Protein AF-A0A3A0BXJ8-F1 (afdb_monomer_lite)

Secondary structure (DSSP, 8-state):
--EEEEEEES-TTTHHHHHHHHHHHHHHHHGGGEEEEETT---TTS-HHHHHHHHHHT-SEEEEEE-HHHHT-HHHHHHHHHHHHHHH---TTPPTT-----EEEEEESS--GGGPPTTGGGS-EEETT-HHHHHHHHHHHHHHTT--HHHHHHTHHHHHHHHHHHHHHHHTSPPBPHHHHSTTHHHHH-SHHHHS-STT-TT--HHHHHHHHHHHHHHHHHHHHHHHHHB-HHHHHHHHHHHHHHHHHHHHHHHHT--SSPP-B-TTSSB---HHHHHHHHHHHHHHHHHHHHHHSTT-S-SSTHHHHHHH--SHHHIIIIIIHHHHHHHHTT-GGGG-HHHHHHGGG-S-HHHHHHHHHHHHTSSS--HHHHHHHHHHHHHHHHHHGGGS-SHHHHHHHHHHHHHTTTSPPPHHHHHHHHHHHHHHHHHHHHHT--TT-HHHHHHHHHHHHHHS-----

Radius of gyration: 27.61 Å; chains: 1; bounding box: 84×47×83 Å

Structure (mmCIF, N/CA/C/O backbone):
data_AF-A0A3A0BXJ8-F1
#
_entry.id   AF-A0A3A0BXJ8-F1
#
loop_
_atom_site.group_PDB
_atom_site.id
_atom_site.type_symbol
_atom_site.label_atom_id
_atom_site.label_alt_id
_atom_site.label_comp_id
_atom_site.label_asym_id
_atom_site.label_entity_id
_atom_site.label_seq_id
_atom_site.pdbx_PDB_ins_code
_atom_site.Cartn_x
_atom_site.Cartn_y
_atom_site.Cartn_z
_atom_site.occupancy
_atom_site.B_iso_or_equiv
_atom_site.auth_seq_id
_atom_site.auth_comp_id
_atom_site.auth_asym_id
_atom_site.auth_atom_id
_atom_site.pdbx_PDB_model_num
ATOM 1 N N . MET A 1 1 ? -30.100 4.351 36.371 1.00 55.75 1 MET A N 1
ATOM 2 C CA . MET A 1 1 ? -30.695 4.907 35.136 1.00 55.75 1 MET A CA 1
ATOM 3 C C . MET A 1 1 ? -29.938 4.288 33.981 1.00 55.75 1 MET A C 1
ATOM 5 O O . MET A 1 1 ? -28.719 4.260 34.073 1.00 55.75 1 MET A O 1
ATOM 9 N N . SER A 1 2 ? -30.619 3.755 32.968 1.00 67.00 2 SER A N 1
ATOM 10 C CA . SER A 1 2 ? -29.952 3.283 31.753 1.00 67.00 2 SER A CA 1
ATOM 11 C C . SER A 1 2 ? -29.611 4.476 30.857 1.00 67.00 2 SER A C 1
ATOM 13 O O . SER A 1 2 ? -30.382 5.437 30.769 1.00 67.00 2 SER A O 1
ATOM 15 N N . ILE A 1 3 ? -28.436 4.443 30.228 1.00 72.56 3 ILE A N 1
ATOM 16 C CA . ILE A 1 3 ? -28.082 5.392 29.170 1.00 72.56 3 ILE A CA 1
ATOM 17 C C . ILE A 1 3 ? -28.574 4.867 27.845 1.00 72.56 3 ILE A C 1
ATOM 19 O O . ILE A 1 3 ? -28.259 3.745 27.473 1.00 72.56 3 ILE A O 1
ATOM 23 N N . ARG A 1 4 ? -29.264 5.721 27.102 1.00 77.62 4 ARG A N 1
ATOM 24 C CA . ARG A 1 4 ? -29.601 5.485 25.716 1.00 77.62 4 ARG A CA 1
ATOM 25 C C . ARG A 1 4 ? -28.432 5.867 24.817 1.00 77.62 4 ARG A C 1
ATOM 27 O O . ARG A 1 4 ? -28.126 7.054 24.659 1.00 77.62 4 ARG A O 1
ATOM 34 N N . LEU A 1 5 ? -27.794 4.854 24.238 1.00 81.88 5 LEU A N 1
ATOM 35 C CA . LEU A 1 5 ? -26.739 4.995 23.240 1.00 81.88 5 LEU A CA 1
ATOM 36 C C . LEU A 1 5 ? -27.308 4.668 21.864 1.00 81.88 5 LEU A C 1
ATOM 38 O O . LEU A 1 5 ? -27.769 3.558 21.615 1.00 81.88 5 LEU A O 1
ATOM 42 N N . PHE A 1 6 ? -27.243 5.626 20.952 1.00 81.38 6 PHE A N 1
ATOM 43 C CA . PHE A 1 6 ? -27.607 5.397 19.565 1.00 81.38 6 PHE A CA 1
ATOM 44 C C . PHE A 1 6 ? -26.398 4.878 18.783 1.00 81.38 6 PHE A C 1
ATOM 46 O O . PHE A 1 6 ? -25.381 5.560 18.710 1.00 81.38 6 PHE A O 1
ATOM 53 N N . VAL A 1 7 ? -26.486 3.692 18.189 1.00 85.19 7 VAL A N 1
ATOM 54 C CA . VAL A 1 7 ? -25.425 3.132 17.341 1.00 85.19 7 VAL A CA 1
ATOM 55 C C . VAL A 1 7 ? -25.856 3.229 15.882 1.00 85.19 7 VAL A C 1
ATOM 57 O O . VAL A 1 7 ? -26.873 2.652 15.488 1.00 85.19 7 VAL A O 1
ATOM 60 N N . CYS A 1 8 ? -25.059 3.929 15.076 1.00 80.06 8 CYS A N 1
ATOM 61 C CA . CYS A 1 8 ? -25.276 4.064 13.639 1.00 80.06 8 CYS A CA 1
ATOM 62 C C . CYS A 1 8 ? -24.063 3.645 12.814 1.00 80.06 8 CYS A C 1
ATOM 64 O O . CYS A 1 8 ? -22.939 3.553 13.311 1.00 80.06 8 CYS A O 1
ATOM 66 N N . TRP A 1 9 ? -24.309 3.373 11.536 1.00 82.44 9 TRP A N 1
ATOM 67 C CA . TRP A 1 9 ? -23.302 2.943 10.577 1.00 82.44 9 TRP A CA 1
ATOM 68 C C . TRP A 1 9 ? -23.688 3.350 9.162 1.00 82.44 9 TRP A C 1
ATOM 70 O O . TRP A 1 9 ? -24.868 3.414 8.826 1.00 82.44 9 TRP A O 1
ATOM 80 N N . SER A 1 10 ? -22.674 3.508 8.316 1.00 70.75 10 SER A N 1
ATOM 81 C CA . SER A 1 10 ? -22.844 3.558 6.868 1.00 70.75 10 SER A CA 1
ATOM 82 C C . SER A 1 10 ? -22.275 2.299 6.243 1.00 70.75 10 SER A C 1
ATOM 84 O O . SER A 1 10 ? -21.205 1.839 6.652 1.00 70.75 10 SER A O 1
ATOM 86 N N . GLY A 1 11 ? -22.951 1.792 5.219 1.00 69.81 11 GLY A N 1
ATOM 87 C CA . GLY A 1 11 ? -22.482 0.638 4.474 1.00 69.81 11 GLY A CA 1
ATOM 88 C C . GLY A 1 11 ? -23.067 -0.672 4.970 1.00 69.81 11 GLY A C 1
ATOM 89 O O . GLY A 1 11 ? -22.937 -1.049 6.139 1.00 69.81 11 GLY A O 1
ATOM 90 N N . GLU A 1 12 ? -23.714 -1.380 4.055 1.00 72.06 12 GLU A N 1
ATOM 91 C CA . GLU A 1 12 ? -24.495 -2.570 4.377 1.00 72.06 12 GLU A CA 1
ATOM 92 C C . GLU A 1 12 ? -23.601 -3.788 4.609 1.00 72.06 12 GLU A C 1
ATOM 94 O O . GLU A 1 12 ? -23.970 -4.700 5.350 1.00 72.06 12 GLU A O 1
ATOM 99 N N . ARG A 1 13 ? -22.422 -3.803 3.975 1.00 71.75 13 ARG A N 1
ATOM 100 C CA . ARG A 1 13 ? -21.524 -4.959 3.973 1.00 71.75 13 ARG A CA 1
ATOM 101 C C . ARG A 1 13 ? -20.586 -4.957 5.168 1.00 71.75 13 ARG A C 1
ATOM 103 O O . ARG A 1 13 ? -20.388 -6.012 5.760 1.00 71.75 13 ARG A O 1
ATOM 110 N N . ARG A 1 14 ? -20.018 -3.799 5.533 1.00 77.50 14 ARG A N 1
ATOM 111 C CA . ARG A 1 14 ? -19.051 -3.707 6.648 1.00 77.50 14 ARG A CA 1
ATOM 112 C C . ARG A 1 14 ? -19.541 -2.863 7.817 1.00 77.50 14 ARG A C 1
ATOM 114 O O . ARG A 1 14 ? -19.331 -3.250 8.964 1.00 77.50 14 ARG A O 1
ATOM 121 N N . GLY A 1 15 ? -20.228 -1.753 7.549 1.00 81.44 15 GLY A N 1
ATOM 122 C CA . GLY A 1 15 ? -20.748 -0.876 8.600 1.00 81.44 15 GLY A CA 1
ATOM 123 C C . GLY A 1 15 ? -21.780 -1.566 9.488 1.00 81.44 15 GLY A C 1
ATOM 124 O O . GLY A 1 15 ? -21.670 -1.522 10.714 1.00 81.44 15 GLY A O 1
ATOM 125 N N . LYS A 1 16 ? -22.750 -2.258 8.879 1.00 82.94 16 LYS A N 1
ATOM 126 C CA . LYS A 1 16 ? -23.823 -2.940 9.615 1.00 82.94 16 LYS A CA 1
ATOM 127 C C . LYS A 1 16 ? -23.292 -4.034 10.554 1.00 82.94 16 LYS A C 1
ATOM 129 O O . LYS A 1 16 ? -23.622 -3.980 11.744 1.00 82.94 16 LYS A O 1
ATOM 134 N N . PRO A 1 17 ? -22.445 -4.983 10.098 1.00 87.25 17 PRO A N 1
ATOM 135 C CA . PRO A 1 17 ? -21.830 -5.960 10.995 1.00 87.25 17 PRO A CA 1
ATOM 136 C C . PRO A 1 17 ? -20.947 -5.335 12.082 1.00 87.25 17 PRO A C 1
ATOM 138 O O . PRO A 1 17 ? -21.014 -5.776 13.227 1.00 87.25 17 PRO A O 1
ATOM 141 N N . LEU A 1 18 ? -20.179 -4.282 11.770 1.00 89.88 18 LEU A N 1
ATOM 142 C CA . LEU A 1 18 ? -19.377 -3.556 12.762 1.00 89.88 18 LEU A CA 1
ATOM 143 C C . LEU A 1 18 ? -20.245 -2.988 13.887 1.00 89.88 18 LEU A C 1
ATOM 145 O O . LEU A 1 18 ? -19.974 -3.224 15.062 1.00 89.88 18 LEU A O 1
ATOM 149 N N . ALA A 1 19 ? -21.323 -2.291 13.533 1.00 89.19 19 ALA A N 1
ATOM 150 C CA . ALA A 1 19 ? -22.253 -1.750 14.512 1.00 89.19 19 ALA A CA 1
ATOM 151 C C . ALA A 1 19 ? -22.945 -2.847 15.335 1.00 89.19 19 ALA A C 1
ATOM 153 O O . ALA A 1 19 ? -23.168 -2.662 16.529 1.00 89.19 19 ALA A O 1
ATOM 154 N N . ALA A 1 20 ? -23.253 -4.000 14.730 1.00 89.94 20 ALA A N 1
ATOM 155 C CA . ALA A 1 20 ? -23.821 -5.143 15.445 1.00 89.94 20 ALA A CA 1
ATOM 156 C C . ALA A 1 20 ? -22.825 -5.757 16.447 1.00 89.94 20 ALA A C 1
ATOM 158 O O . ALA A 1 20 ? -23.208 -6.058 17.579 1.00 89.94 20 ALA A O 1
ATOM 159 N N . ILE A 1 21 ? -21.549 -5.893 16.065 1.00 93.19 21 ILE A N 1
ATOM 160 C CA . ILE A 1 21 ? -20.472 -6.346 16.959 1.00 93.19 21 ILE A CA 1
ATOM 161 C C . ILE A 1 21 ? -20.318 -5.378 18.128 1.00 93.19 21 ILE A C 1
ATOM 163 O O . ILE A 1 21 ? -20.331 -5.818 19.275 1.00 93.19 21 ILE A O 1
ATOM 167 N N . MET A 1 22 ? -20.234 -4.074 17.849 1.00 92.50 22 MET A N 1
ATOM 168 C CA . MET A 1 22 ? -20.103 -3.055 18.891 1.00 92.50 22 MET A CA 1
ATOM 169 C C . MET A 1 22 ? -21.305 -3.043 19.828 1.00 92.50 22 MET A C 1
ATOM 171 O O . MET A 1 22 ? -21.115 -2.980 21.037 1.00 92.50 22 MET A O 1
ATOM 175 N N . LYS A 1 23 ? -22.530 -3.163 19.303 1.00 90.56 23 LYS A N 1
ATOM 176 C CA . LYS A 1 23 ? -23.744 -3.289 20.120 1.00 90.56 23 LYS A CA 1
ATOM 177 C C . LYS A 1 23 ? -23.639 -4.473 21.080 1.00 90.56 23 LYS A C 1
ATOM 179 O O . LYS A 1 23 ? -23.718 -4.278 22.287 1.00 90.56 23 LYS A O 1
ATOM 184 N N . ALA A 1 24 ? -23.412 -5.676 20.551 1.00 90.44 24 ALA A N 1
ATOM 185 C CA . ALA A 1 24 ? -23.356 -6.892 21.358 1.00 90.44 24 ALA A CA 1
ATOM 186 C C . ALA A 1 24 ? -22.216 -6.856 22.389 1.00 90.44 24 ALA A C 1
ATOM 188 O O . ALA A 1 24 ? -22.367 -7.338 23.509 1.00 90.44 24 ALA A O 1
ATOM 189 N N . TRP A 1 25 ? -21.071 -6.283 22.016 1.00 91.62 25 TRP A N 1
ATOM 190 C CA . TRP A 1 25 ? -19.917 -6.155 22.900 1.00 91.62 25 TRP A CA 1
ATOM 191 C C . TRP A 1 25 ? -20.144 -5.127 24.017 1.00 91.62 25 TRP A C 1
ATOM 193 O O . TRP A 1 25 ? -19.852 -5.401 25.178 1.00 91.62 25 TRP A O 1
ATOM 203 N N . LEU A 1 26 ? -20.734 -3.971 23.704 1.00 88.19 26 LEU A N 1
ATOM 204 C CA . LEU A 1 26 ? -21.096 -2.971 24.710 1.00 88.19 26 LEU A CA 1
ATOM 205 C C . LEU A 1 26 ? -22.196 -3.494 25.648 1.00 88.19 26 LEU A C 1
ATOM 207 O O . LEU A 1 26 ? -22.111 -3.283 26.853 1.00 88.19 26 LEU A O 1
ATOM 211 N N . GLU A 1 27 ? -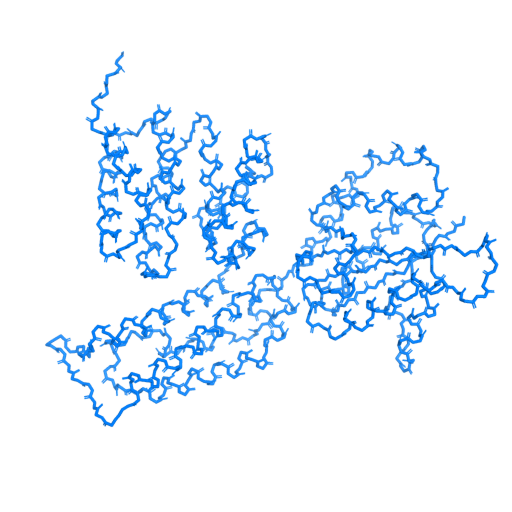23.186 -4.234 25.146 1.00 87.31 27 GLU A N 1
ATOM 212 C CA . GLU A 1 27 ? -24.195 -4.900 25.988 1.00 87.31 27 GLU A CA 1
ATOM 213 C C . GLU A 1 27 ? -23.557 -5.890 26.969 1.00 87.31 27 GLU A C 1
ATOM 215 O O . GLU A 1 27 ? -23.947 -5.942 28.133 1.00 87.31 27 GLU A O 1
ATOM 220 N N . GLN A 1 28 ? -22.527 -6.624 26.539 1.00 86.25 28 GLN A N 1
ATOM 221 C CA . GLN A 1 28 ? -21.782 -7.535 27.408 1.00 86.25 28 GLN A CA 1
ATOM 222 C C . GLN A 1 28 ? -21.017 -6.799 28.523 1.00 86.25 28 GLN A C 1
ATOM 224 O O . GLN A 1 28 ? -20.893 -7.324 29.627 1.00 86.25 28 GLN A O 1
ATOM 229 N N . ILE A 1 29 ? -20.526 -5.587 28.250 1.00 83.56 29 ILE A N 1
ATOM 230 C CA . ILE A 1 29 ? -19.797 -4.750 29.215 1.00 83.56 29 ILE A CA 1
ATOM 231 C C . ILE A 1 29 ? -20.745 -4.065 30.207 1.00 83.56 29 ILE A C 1
ATOM 233 O O . ILE A 1 29 ? -20.491 -4.034 31.413 1.00 83.56 29 ILE A O 1
ATOM 237 N N . PHE A 1 30 ? -21.818 -3.461 29.698 1.00 80.25 30 PHE A N 1
ATOM 238 C CA . PHE A 1 30 ? -22.658 -2.545 30.467 1.00 80.25 30 PHE A CA 1
ATOM 239 C C . PHE A 1 30 ? -23.941 -3.191 31.008 1.00 80.25 30 PHE A C 1
ATOM 241 O O . PHE A 1 30 ? -24.501 -2.677 31.982 1.00 80.25 30 PHE A O 1
ATOM 248 N N . GLY A 1 31 ? -24.397 -4.304 30.424 1.00 82.06 31 GLY A N 1
ATOM 249 C CA . GLY A 1 31 ? -25.663 -4.951 30.770 1.00 82.06 31 GLY A CA 1
ATOM 250 C C . GLY A 1 31 ? -26.831 -3.960 30.762 1.00 82.06 31 GLY A C 1
ATOM 251 O O . GLY A 1 31 ? -26.919 -3.089 29.899 1.00 82.06 31 GLY A O 1
ATOM 252 N N . ASP A 1 32 ? -27.676 -4.023 31.794 1.00 78.81 32 ASP A N 1
ATOM 253 C CA . ASP A 1 32 ? -28.868 -3.171 31.949 1.00 78.81 32 ASP A CA 1
ATOM 254 C C . ASP A 1 32 ? -28.563 -1.669 32.133 1.00 78.81 32 ASP A C 1
ATOM 256 O O . ASP A 1 32 ? -29.473 -0.835 32.153 1.00 78.81 32 ASP A O 1
ATOM 260 N N . ALA A 1 33 ? -27.289 -1.286 32.290 1.00 74.44 33 ALA A N 1
ATOM 261 C CA . ALA A 1 33 ? -26.896 0.118 32.387 1.00 74.44 33 ALA A CA 1
ATOM 262 C C . ALA A 1 33 ? -26.928 0.846 31.028 1.00 74.44 33 ALA A C 1
ATOM 264 O O . ALA A 1 33 ? -26.859 2.079 31.007 1.00 74.44 33 ALA A O 1
ATOM 265 N N . LEU A 1 34 ? -27.056 0.118 29.911 1.00 78.81 34 LEU A N 1
ATOM 266 C CA . LEU A 1 34 ? -27.017 0.661 28.553 1.00 78.81 34 LEU A CA 1
ATOM 267 C C . LEU A 1 34 ? -28.215 0.175 27.715 1.00 78.81 34 LEU A C 1
ATOM 269 O O . LEU A 1 34 ? -28.372 -1.011 27.460 1.00 78.81 34 LEU A O 1
ATOM 273 N N . ASP A 1 35 ? -29.045 1.116 27.268 1.00 83.31 35 ASP A N 1
ATOM 274 C CA . ASP A 1 35 ? -30.134 0.938 26.299 1.00 83.31 35 ASP A CA 1
ATOM 275 C C . ASP A 1 35 ? -29.603 1.296 24.900 1.00 83.31 35 ASP A C 1
ATOM 277 O O . ASP A 1 35 ? -29.397 2.472 24.591 1.00 83.31 35 ASP A O 1
ATOM 281 N N . ILE A 1 36 ? -29.306 0.302 24.057 1.00 82.44 36 ILE A N 1
ATOM 282 C CA . ILE A 1 36 ? -28.763 0.560 22.717 1.00 82.44 36 ILE A CA 1
ATOM 283 C C . ILE A 1 36 ? -29.886 0.650 21.684 1.00 82.44 36 ILE A C 1
ATOM 285 O O . ILE A 1 36 ? -30.562 -0.336 21.395 1.00 82.44 36 ILE A O 1
ATOM 289 N N . VAL A 1 37 ? -30.005 1.813 21.044 1.00 76.00 37 VAL A N 1
ATOM 290 C CA . VAL A 1 37 ? -30.880 2.026 19.885 1.00 76.00 37 VAL A CA 1
ATOM 291 C C . VAL A 1 37 ? -30.060 1.868 18.608 1.00 76.00 37 VAL A C 1
ATOM 293 O O . VAL A 1 37 ? -29.055 2.549 18.422 1.00 76.00 37 VAL A O 1
ATOM 296 N N . TYR A 1 38 ? -30.485 0.973 17.719 1.00 75.81 38 TYR A N 1
ATOM 297 C CA . TYR A 1 38 ? -29.758 0.593 16.508 1.00 75.81 38 TYR A CA 1
ATOM 298 C C . TYR A 1 38 ? -30.410 1.236 15.269 1.00 75.81 38 TYR A C 1
ATOM 300 O O . TYR A 1 38 ? -31.620 1.131 15.073 1.00 75.81 38 TYR A O 1
ATOM 308 N N . SER A 1 39 ? -29.641 1.908 14.398 1.00 66.62 39 SER A N 1
ATOM 309 C CA . SER A 1 39 ? -30.201 2.660 13.249 1.00 66.62 39 SER A CA 1
ATOM 310 C C . SER A 1 39 ? -30.899 1.812 12.169 1.00 66.62 39 SER A C 1
ATOM 312 O O . SER A 1 39 ? -31.466 2.351 11.225 1.00 66.62 39 SER A O 1
ATOM 314 N N . GLY A 1 40 ? -30.865 0.487 12.287 1.00 58.41 40 GLY A N 1
ATOM 315 C CA . GLY A 1 40 ? -31.467 -0.481 11.362 1.00 58.41 40 GLY A CA 1
ATOM 316 C C . GLY A 1 40 ? -32.932 -0.764 11.674 1.00 58.41 40 GLY A C 1
ATOM 317 O O . GLY A 1 40 ? -33.613 -1.380 10.861 1.00 58.41 40 GLY A O 1
ATOM 318 N N . ASP A 1 41 ? -33.409 -0.260 12.813 1.00 51.66 41 ASP A N 1
ATOM 319 C CA . ASP A 1 41 ? -34.793 -0.345 13.276 1.00 51.66 41 ASP A CA 1
ATOM 320 C C . ASP A 1 41 ? -35.629 0.866 12.806 1.00 51.66 41 ASP A C 1
ATOM 322 O O . ASP A 1 41 ? -36.562 1.304 13.482 1.00 51.66 41 ASP A O 1
ATOM 326 N N . ILE A 1 42 ? -35.267 1.480 11.672 1.00 52.00 42 ILE A N 1
ATOM 327 C CA . ILE A 1 42 ? -36.051 2.555 11.046 1.00 52.00 42 ILE A CA 1
ATOM 328 C C . ILE A 1 42 ? -37.014 1.919 10.037 1.00 52.00 42 ILE A C 1
ATOM 330 O O . ILE A 1 42 ? -36.591 1.233 9.103 1.00 52.00 42 ILE A O 1
ATOM 334 N N . GLU A 1 43 ? -38.319 2.114 10.246 1.00 39.25 43 GLU A N 1
ATOM 335 C CA . GLU A 1 43 ? -39.366 1.531 9.404 1.00 39.25 43 GLU A CA 1
ATOM 336 C C . GLU A 1 43 ? -39.233 1.975 7.939 1.00 39.25 43 GLU A C 1
ATOM 338 O O . GLU A 1 43 ? -39.019 3.150 7.622 1.00 39.25 43 GLU A O 1
ATOM 343 N N . LYS A 1 44 ? -39.413 1.024 7.012 1.00 37.19 44 LYS A N 1
ATOM 344 C CA . LYS A 1 44 ? -39.457 1.314 5.573 1.00 37.19 44 LYS A CA 1
ATOM 345 C C . LYS A 1 44 ? -40.625 2.263 5.284 1.00 37.19 44 LYS A C 1
ATOM 347 O O . LYS A 1 44 ? -41.777 1.863 5.401 1.00 37.19 44 LYS A O 1
ATOM 352 N N . GLY A 1 45 ? -40.319 3.487 4.853 1.00 36.22 45 GLY A N 1
ATOM 353 C CA . GLY A 1 45 ? -41.314 4.502 4.485 1.00 36.22 45 GLY A CA 1
ATOM 354 C C . GLY A 1 45 ? -41.367 5.723 5.407 1.00 36.22 45 GLY A C 1
ATOM 355 O O . GLY A 1 45 ? -42.023 6.698 5.050 1.00 36.22 45 GLY A O 1
ATOM 356 N N . ALA A 1 46 ? -40.652 5.720 6.537 1.00 44.34 46 ALA A N 1
ATOM 357 C CA . ALA A 1 46 ? -40.443 6.928 7.332 1.00 44.34 46 ALA A CA 1
ATOM 358 C C . ALA A 1 46 ? -39.459 7.881 6.627 1.00 44.34 46 ALA A C 1
ATOM 360 O O . ALA A 1 46 ? -38.516 7.438 5.963 1.00 44.34 46 ALA A O 1
ATOM 361 N N . LEU A 1 47 ? -39.654 9.197 6.788 1.00 45.38 47 LEU A N 1
ATOM 362 C CA . LEU A 1 47 ? -38.624 10.191 6.474 1.00 45.38 47 LEU A CA 1
ATOM 363 C C . LEU A 1 47 ? -37.444 9.942 7.414 1.00 45.38 47 LEU A C 1
ATOM 365 O O . LEU A 1 47 ? -37.403 10.415 8.546 1.00 45.38 47 LEU A O 1
ATOM 369 N N . TRP A 1 48 ? -36.502 9.145 6.923 1.00 48.53 48 TRP A N 1
ATOM 370 C CA . TRP A 1 48 ? -35.369 8.596 7.661 1.00 48.53 48 TRP A CA 1
ATOM 371 C C . TRP A 1 48 ? -34.568 9.662 8.433 1.00 48.53 48 TRP A C 1
ATOM 373 O O . TRP A 1 48 ? -34.079 9.410 9.529 1.00 48.53 48 TRP A O 1
ATOM 383 N N . PHE A 1 49 ? -34.518 10.884 7.896 1.00 52.56 49 PHE A N 1
ATOM 384 C CA . PHE A 1 49 ? -33.856 12.052 8.479 1.00 52.56 49 PHE A CA 1
ATOM 385 C C . PHE A 1 49 ? -34.521 12.579 9.765 1.00 52.56 49 PHE A C 1
ATOM 387 O O . PHE A 1 49 ? -33.827 12.928 10.726 1.00 52.56 49 PHE A O 1
ATOM 394 N N . ASP A 1 50 ? -35.854 12.625 9.792 1.00 55.62 50 ASP A N 1
ATOM 395 C CA . ASP A 1 50 ? -36.610 13.140 10.935 1.00 55.62 50 ASP A CA 1
ATOM 396 C C . ASP A 1 50 ? -36.611 12.113 12.074 1.00 55.62 50 ASP A C 1
ATOM 398 O O . ASP A 1 50 ? -36.392 12.477 13.227 1.00 55.62 50 ASP A O 1
ATOM 402 N N . ASP A 1 51 ? -36.730 10.822 11.744 1.00 58.16 51 ASP A N 1
ATOM 403 C CA . ASP A 1 51 ? -36.669 9.727 12.721 1.00 58.16 51 ASP A CA 1
ATOM 404 C C . ASP A 1 51 ? -35.257 9.570 13.324 1.00 58.16 51 ASP A C 1
ATOM 406 O O . ASP A 1 51 ? -35.110 9.381 14.531 1.00 58.16 51 ASP A O 1
ATOM 410 N N . LEU A 1 52 ? -34.194 9.736 12.521 1.00 58.53 52 LEU A N 1
ATOM 411 C CA . LEU A 1 52 ? -32.805 9.755 13.001 1.00 58.53 52 LEU A CA 1
ATOM 412 C C . LEU A 1 52 ? -32.557 10.911 13.980 1.00 58.53 52 LEU A C 1
ATOM 414 O O . LEU A 1 52 ? -32.018 10.701 15.067 1.00 58.53 52 LEU A O 1
ATOM 418 N N . THR A 1 53 ? -32.958 12.130 13.604 1.00 58.62 53 THR A N 1
ATOM 419 C CA . THR A 1 53 ? -32.789 13.319 14.452 1.00 58.62 53 THR A CA 1
ATOM 420 C C . THR A 1 53 ? -33.590 13.177 15.746 1.00 58.62 53 THR A C 1
ATOM 422 O O . THR A 1 53 ? -33.060 13.446 16.819 1.00 58.62 53 THR A O 1
ATOM 425 N N . GLN A 1 54 ? -34.822 12.668 15.674 1.00 62.38 54 GLN A N 1
ATOM 426 C CA . GLN A 1 54 ? -35.685 12.450 16.835 1.00 62.38 54 GLN A CA 1
ATOM 427 C C . GLN A 1 54 ? -35.143 11.362 17.780 1.00 62.38 54 GLN A C 1
ATOM 429 O O . GLN A 1 54 ? -35.159 11.533 19.002 1.00 62.38 54 GLN A O 1
ATOM 434 N N . LYS A 1 55 ? -34.606 10.261 17.238 1.00 63.22 55 LYS A N 1
ATOM 435 C CA . LYS A 1 55 ? -33.946 9.203 18.026 1.00 63.22 55 LYS A CA 1
ATOM 436 C C . LYS A 1 55 ? -32.658 9.699 18.689 1.00 63.22 55 LYS A C 1
ATOM 438 O O . LYS A 1 55 ? -32.400 9.333 19.835 1.00 63.22 55 LYS A O 1
ATOM 443 N N . LEU A 1 56 ? -31.893 10.562 18.016 1.00 61.44 56 LEU A N 1
ATOM 444 C CA . LEU A 1 56 ? -30.694 11.205 18.565 1.00 61.44 56 LEU A CA 1
ATOM 445 C C . LEU A 1 56 ? -31.014 12.260 19.631 1.00 61.44 56 LEU A C 1
ATOM 447 O O . LEU A 1 56 ? -30.332 12.303 20.650 1.00 61.44 56 LEU A O 1
ATOM 451 N N . GLU A 1 57 ? -32.058 13.072 19.445 1.00 62.50 57 GLU A N 1
ATOM 452 C CA . GLU A 1 57 ? -32.540 14.022 20.461 1.00 62.50 57 GLU A CA 1
ATOM 453 C C . GLU A 1 57 ? -33.015 13.308 21.736 1.00 62.50 57 GLU A C 1
ATOM 455 O O . GLU A 1 57 ? -32.908 13.854 22.836 1.00 62.50 57 GLU A O 1
ATOM 460 N N . GLY A 1 58 ? -33.513 12.076 21.598 1.00 62.03 58 GLY A N 1
ATOM 461 C CA . GLY A 1 58 ? -33.887 11.204 22.709 1.00 62.03 58 GLY A CA 1
ATOM 462 C C . GLY A 1 58 ? -32.740 10.382 23.310 1.00 62.03 58 GLY A C 1
ATOM 463 O O . GLY A 1 58 ? -32.986 9.676 24.292 1.00 62.03 58 GLY A O 1
ATOM 464 N N . ALA A 1 59 ? -31.529 10.432 22.741 1.00 66.38 59 ALA A N 1
ATOM 465 C CA . ALA A 1 59 ? -30.355 9.684 23.190 1.00 66.38 59 ALA A CA 1
ATOM 466 C C . ALA A 1 59 ? -29.348 10.588 23.924 1.00 66.38 59 ALA A C 1
ATOM 468 O O . ALA A 1 59 ? -29.141 11.752 23.573 1.00 66.38 59 ALA A O 1
ATOM 469 N N . GLN A 1 60 ? -28.680 10.045 24.947 1.00 73.69 60 GLN A N 1
ATOM 470 C CA . GLN A 1 60 ? -27.632 10.778 25.674 1.00 73.69 60 GLN A CA 1
ATOM 471 C C . GLN A 1 60 ? -26.276 10.712 24.962 1.00 73.69 60 GLN A C 1
ATOM 473 O O . GLN A 1 60 ? -25.429 11.587 25.156 1.00 73.69 60 GLN A O 1
ATOM 478 N N . ALA A 1 61 ? -26.064 9.690 24.133 1.00 77.94 61 ALA A N 1
ATOM 479 C CA . ALA A 1 61 ? -24.865 9.552 23.322 1.00 77.94 61 ALA A CA 1
ATOM 480 C C . ALA A 1 61 ? -25.149 8.864 21.980 1.00 77.94 61 ALA A C 1
ATOM 482 O O . ALA A 1 61 ? -26.112 8.109 21.849 1.00 77.94 61 ALA A O 1
ATOM 483 N N . GLY A 1 62 ? -24.272 9.089 21.004 1.00 80.31 62 GLY A N 1
ATOM 484 C CA . GLY A 1 62 ? -24.235 8.396 19.721 1.00 80.31 62 GLY A CA 1
ATOM 485 C C . GLY A 1 62 ? -22.860 7.783 19.455 1.00 80.31 62 GLY A C 1
ATOM 486 O O . GLY A 1 62 ? -21.844 8.419 19.720 1.00 80.31 62 GLY A O 1
ATOM 487 N N . LEU A 1 63 ? -22.818 6.566 18.918 1.00 85.88 63 LEU A N 1
ATOM 488 C CA . LEU A 1 63 ? -21.622 5.901 18.409 1.00 85.88 63 LEU A CA 1
ATOM 489 C C . LEU A 1 63 ? -21.771 5.690 16.900 1.00 85.88 63 LEU A C 1
ATOM 491 O O . LEU A 1 63 ? -22.617 4.916 16.454 1.00 85.88 63 LEU A O 1
ATOM 495 N N . ILE A 1 64 ? -20.921 6.360 16.126 1.00 85.38 64 ILE A N 1
ATOM 496 C CA . ILE A 1 64 ? -20.893 6.269 14.667 1.00 85.38 64 ILE A CA 1
ATOM 497 C C . ILE A 1 64 ? -19.805 5.279 14.259 1.00 85.38 64 ILE A C 1
ATOM 499 O O . ILE A 1 64 ? -18.618 5.545 14.444 1.00 85.38 64 ILE A O 1
ATOM 503 N N . CYS A 1 65 ? -20.206 4.149 13.687 1.00 87.44 65 CYS A N 1
ATOM 504 C CA . CYS A 1 65 ? -19.302 3.153 13.126 1.00 87.44 65 CYS A CA 1
ATOM 505 C C . CYS A 1 65 ? -18.963 3.517 11.674 1.00 87.44 65 CYS A C 1
ATOM 507 O O . CYS A 1 65 ? -19.838 3.533 10.805 1.00 87.44 65 CYS A O 1
ATOM 509 N N . ILE A 1 66 ? -17.689 3.802 11.410 1.00 84.69 66 ILE A N 1
ATOM 510 C CA . ILE A 1 66 ? -17.187 4.282 10.122 1.00 84.69 66 ILE A CA 1
ATOM 511 C C . ILE A 1 66 ? -16.238 3.238 9.534 1.00 84.69 66 ILE A C 1
ATOM 513 O O . ILE A 1 66 ? -15.264 2.820 10.160 1.00 84.69 66 ILE A O 1
ATOM 517 N N . THR A 1 67 ? -16.523 2.841 8.298 1.00 83.06 67 THR A N 1
ATOM 518 C CA . THR A 1 67 ? -15.718 1.910 7.495 1.00 83.06 67 THR A CA 1
ATOM 519 C C . THR A 1 67 ? -15.350 2.577 6.162 1.00 83.06 67 THR A C 1
ATOM 521 O O . THR A 1 67 ? -15.923 3.623 5.850 1.00 83.06 67 THR A O 1
ATOM 524 N N . PRO A 1 68 ? -14.438 2.018 5.344 1.00 77.56 68 PRO A N 1
ATOM 525 C CA . PRO A 1 68 ? -14.099 2.601 4.041 1.00 77.56 68 PRO A CA 1
ATOM 526 C C . PRO A 1 68 ? -15.317 2.820 3.132 1.00 77.56 68 PRO A C 1
ATOM 528 O O . PRO A 1 68 ? -15.393 3.840 2.453 1.00 77.56 68 PRO A O 1
ATOM 531 N N . GLU A 1 69 ? -16.314 1.926 3.203 1.00 74.06 69 GLU A N 1
ATOM 532 C CA . GLU A 1 69 ? -17.617 2.044 2.525 1.00 74.06 69 GLU A CA 1
ATOM 533 C C . GLU A 1 69 ? -18.324 3.372 2.808 1.00 74.06 69 GLU A C 1
ATOM 535 O O . GLU A 1 69 ? -19.004 3.933 1.949 1.00 74.06 69 GLU A O 1
ATOM 540 N N . ALA A 1 70 ? -18.139 3.896 4.016 1.00 73.69 70 ALA A N 1
ATOM 541 C CA . ALA A 1 70 ? -18.787 5.105 4.477 1.00 73.69 70 ALA A CA 1
ATOM 542 C C . ALA A 1 70 ? -18.193 6.371 3.833 1.00 73.69 70 ALA A C 1
ATOM 544 O O . ALA A 1 70 ? -18.923 7.331 3.600 1.00 73.69 70 ALA A O 1
ATOM 545 N N . LEU A 1 71 ? -16.893 6.376 3.506 1.00 72.31 71 LEU A N 1
ATOM 546 C CA . LEU A 1 71 ? -16.171 7.566 3.025 1.00 72.31 71 LEU A CA 1
ATOM 547 C C . LEU A 1 71 ? -16.678 8.089 1.678 1.00 72.31 71 LEU A C 1
ATOM 549 O O . LEU A 1 71 ? -16.542 9.273 1.385 1.00 72.31 71 LEU A O 1
ATOM 553 N N . ARG A 1 72 ? -17.235 7.204 0.846 1.00 64.06 72 ARG A N 1
ATOM 554 C CA . ARG A 1 72 ? -17.746 7.533 -0.494 1.00 64.06 72 ARG A CA 1
ATOM 555 C C . ARG A 1 72 ? -19.278 7.545 -0.551 1.00 64.06 72 ARG A C 1
ATOM 557 O O . ARG A 1 72 ? -19.849 7.753 -1.620 1.00 64.06 72 ARG A O 1
ATOM 564 N N . SER A 1 73 ? -19.952 7.318 0.579 1.00 62.97 73 SER A N 1
ATOM 565 C CA . SER A 1 73 ? -21.411 7.302 0.658 1.00 62.97 73 SER A CA 1
ATOM 566 C C . SER A 1 73 ? -21.964 8.715 0.893 1.00 62.97 73 SER A C 1
ATOM 568 O O . SER A 1 73 ? -21.525 9.387 1.831 1.00 62.97 73 SER A O 1
ATOM 570 N N . PRO A 1 74 ? -22.973 9.171 0.119 1.00 54.97 74 PRO A N 1
ATOM 571 C CA . PRO A 1 74 ? -23.668 10.437 0.382 1.00 54.97 74 PRO A CA 1
ATOM 572 C C . PRO A 1 74 ? -24.200 10.546 1.822 1.00 54.97 74 PRO A C 1
ATOM 574 O O . PRO A 1 74 ? -24.240 11.638 2.384 1.00 54.97 74 PRO A O 1
ATOM 577 N N . TRP A 1 75 ? -24.539 9.403 2.425 1.00 60.38 75 TRP A N 1
ATOM 578 C CA . TRP A 1 75 ? -24.971 9.216 3.816 1.00 60.38 75 TRP A CA 1
ATOM 579 C C . TRP A 1 75 ? -24.082 9.982 4.818 1.00 60.38 75 TRP A C 1
ATOM 581 O O . TRP A 1 75 ? -24.559 10.837 5.566 1.00 60.38 75 TRP A O 1
ATOM 591 N N . ILE A 1 76 ? -22.754 9.792 4.759 1.00 58.41 76 ILE A N 1
ATOM 592 C CA . ILE A 1 76 ? -21.828 10.329 5.773 1.00 58.41 76 ILE A CA 1
ATOM 593 C C . ILE A 1 76 ? -21.737 11.859 5.737 1.00 58.41 76 ILE A C 1
ATOM 595 O O . ILE A 1 76 ? -21.601 12.500 6.778 1.00 58.41 76 ILE A O 1
ATOM 599 N N . HIS A 1 77 ? -21.832 12.458 4.548 1.00 53.56 77 HIS A N 1
ATOM 600 C CA . HIS A 1 77 ? -21.691 13.903 4.377 1.00 53.56 77 HIS A CA 1
ATOM 601 C C . HIS A 1 77 ? -22.954 14.668 4.787 1.00 53.56 77 HIS A C 1
ATOM 603 O O . HIS A 1 77 ? -22.849 15.788 5.289 1.00 53.56 77 HIS A O 1
ATOM 609 N N . PHE A 1 78 ? -24.137 14.069 4.623 1.00 56.66 78 PHE A N 1
ATOM 610 C CA . PHE A 1 78 ? -25.406 14.700 4.992 1.00 56.66 78 PHE A CA 1
ATOM 611 C C . PHE A 1 78 ? -25.764 14.498 6.470 1.00 56.66 78 PHE A C 1
ATOM 613 O O . PHE A 1 78 ? -26.230 15.429 7.131 1.00 56.66 78 PHE A O 1
ATOM 620 N N . GLU A 1 79 ? -25.497 13.325 7.034 1.00 58.06 79 GLU A N 1
ATOM 621 C CA . GLU A 1 79 ? -25.907 13.011 8.405 1.00 58.06 79 GLU A CA 1
ATOM 622 C C . GLU A 1 79 ? -24.955 13.492 9.463 1.00 58.06 79 GLU A C 1
ATOM 624 O O . GLU A 1 79 ? -25.407 13.905 10.525 1.00 58.06 79 GLU A O 1
ATOM 629 N N . ALA A 1 80 ? -23.653 13.497 9.182 1.00 56.12 80 ALA A N 1
ATOM 630 C CA . ALA A 1 80 ? -22.694 14.079 10.100 1.00 56.12 80 ALA A CA 1
ATOM 631 C C . ALA A 1 80 ? -23.028 15.551 10.373 1.00 56.12 80 ALA A C 1
ATOM 633 O O . ALA A 1 80 ? -22.828 16.023 11.486 1.00 56.12 80 ALA A O 1
ATOM 634 N N . GLY A 1 81 ? -23.607 16.259 9.394 1.00 58.62 81 GLY A N 1
ATOM 635 C CA . GLY A 1 81 ? -24.146 17.607 9.572 1.00 58.62 81 GLY A CA 1
ATOM 636 C C . GLY A 1 81 ? -25.365 17.660 10.498 1.00 58.62 81 GLY A C 1
ATOM 637 O O . GLY A 1 81 ? -25.443 18.543 11.350 1.00 58.62 81 GLY A O 1
ATOM 638 N N . ALA A 1 82 ? -26.301 16.716 10.380 1.00 59.22 82 ALA A N 1
ATOM 639 C CA . ALA A 1 82 ? -27.476 16.629 11.251 1.00 59.22 82 ALA A CA 1
ATOM 640 C C . ALA A 1 82 ? -27.113 16.202 12.683 1.00 59.22 82 ALA A C 1
ATOM 642 O O . ALA A 1 82 ? -27.566 16.826 13.636 1.00 59.22 82 ALA A O 1
ATOM 643 N N . LEU A 1 83 ? -26.225 15.218 12.829 1.00 60.06 83 LEU A N 1
ATOM 644 C CA . LEU A 1 83 ? -25.614 14.779 14.085 1.00 60.06 83 LEU A CA 1
ATOM 645 C C . LEU A 1 83 ? -24.843 15.917 14.761 1.00 60.06 83 LEU A C 1
ATOM 647 O O . LEU A 1 83 ? -25.063 16.208 15.936 1.00 60.06 83 LEU A O 1
ATOM 651 N N . PHE A 1 84 ? -23.994 16.621 14.008 1.00 61.12 84 PHE A N 1
ATOM 652 C CA . PHE A 1 84 ? -23.286 17.797 14.503 1.00 61.12 84 PHE A CA 1
ATOM 653 C C . PHE A 1 84 ? -24.274 18.869 14.960 1.00 61.12 84 PHE A C 1
ATOM 655 O O . PHE A 1 84 ? -24.097 19.431 16.036 1.00 61.12 84 PHE A O 1
ATOM 662 N N . ARG A 1 85 ? -25.360 19.119 14.216 1.00 62.47 85 ARG A N 1
ATOM 663 C CA . ARG A 1 85 ? -26.433 20.031 14.645 1.00 62.47 85 ARG A CA 1
ATOM 664 C C . ARG A 1 85 ? -27.163 19.538 15.891 1.00 62.47 85 ARG A C 1
ATOM 666 O O . ARG A 1 85 ? -27.407 20.358 16.761 1.00 62.47 85 ARG A O 1
ATOM 673 N N . ALA A 1 86 ? -27.477 18.253 16.022 1.00 59.38 86 ALA A N 1
ATOM 674 C CA . ALA A 1 86 ? -28.145 17.707 17.205 1.00 59.38 86 ALA A CA 1
ATOM 675 C C . ALA A 1 86 ? -27.305 17.915 18.479 1.00 59.38 86 ALA A C 1
ATOM 677 O O . ALA A 1 86 ? -27.841 18.273 19.525 1.00 59.38 86 ALA A O 1
ATOM 678 N N . VAL A 1 87 ? -25.979 17.788 18.369 1.00 57.59 87 VAL A N 1
ATOM 679 C CA . VAL A 1 87 ? -25.037 17.998 19.482 1.00 57.59 87 VAL A CA 1
ATOM 680 C C . VAL A 1 87 ? -24.704 19.473 19.726 1.00 57.59 87 VAL A C 1
ATOM 682 O O . VAL A 1 87 ? -24.509 19.887 20.867 1.00 57.59 87 VAL A O 1
ATOM 685 N N . THR A 1 88 ? -24.650 20.294 18.675 1.00 52.88 88 THR A N 1
ATOM 686 C CA . THR A 1 88 ? -24.269 21.718 18.774 1.00 52.88 88 THR A CA 1
ATOM 687 C C . THR A 1 88 ? -25.447 22.679 18.889 1.00 52.88 88 THR A C 1
ATOM 689 O O . THR A 1 88 ? -25.232 23.855 19.196 1.00 52.88 88 THR A O 1
ATOM 692 N N . ALA A 1 89 ? -26.685 22.218 18.682 1.00 54.75 89 ALA A N 1
ATOM 693 C CA . ALA A 1 89 ? -27.896 23.012 18.844 1.00 54.75 89 ALA A CA 1
ATOM 694 C C . ALA A 1 89 ? -28.085 23.419 20.312 1.00 54.75 89 ALA A C 1
ATOM 696 O O . ALA A 1 89 ? -28.856 22.833 21.078 1.00 54.75 89 ALA A O 1
ATOM 697 N N . ARG A 1 90 ? -27.424 24.516 20.694 1.00 47.91 90 ARG A N 1
ATOM 698 C CA . ARG A 1 90 ? -27.867 25.374 21.788 1.00 47.91 90 ARG A CA 1
ATOM 699 C C . ARG A 1 90 ? -29.251 25.876 21.398 1.00 47.91 90 ARG A C 1
ATOM 701 O O . ARG A 1 90 ? -29.389 26.667 20.470 1.00 47.91 90 ARG A O 1
ATOM 708 N N . GLY A 1 91 ? -30.286 25.362 22.056 1.00 45.81 91 GLY A N 1
ATOM 709 C CA . GLY A 1 91 ? -31.649 25.820 21.820 1.00 45.81 91 GLY A CA 1
ATOM 710 C C . GLY A 1 91 ? -31.723 27.321 22.081 1.00 45.81 91 GLY A C 1
ATOM 711 O O . GLY A 1 91 ? -31.493 27.760 23.208 1.00 45.81 91 GLY A O 1
ATOM 712 N N . ASN A 1 92 ? -32.043 28.108 21.053 1.00 39.28 92 ASN A N 1
ATOM 713 C CA . ASN A 1 92 ? -32.435 29.501 21.228 1.00 39.28 92 ASN A CA 1
ATOM 714 C C . ASN A 1 92 ? -33.730 29.511 22.060 1.00 39.28 92 ASN A C 1
ATOM 716 O O . ASN A 1 92 ? -34.813 29.329 21.514 1.00 39.28 92 ASN A O 1
ATOM 720 N N . GLY A 1 93 ? -33.609 29.648 23.386 1.00 46.12 93 GLY A N 1
ATOM 721 C CA . GLY A 1 93 ? -34.745 29.786 24.307 1.00 46.12 93 GLY A CA 1
ATOM 722 C C . GLY A 1 93 ? -34.834 28.795 25.476 1.00 46.12 93 GLY A C 1
ATOM 723 O O . GLY A 1 93 ? -35.824 28.836 26.199 1.00 46.12 93 GLY A O 1
ATOM 724 N N . THR A 1 94 ? -33.854 27.913 25.710 1.00 43.47 94 THR A N 1
ATOM 725 C CA . THR A 1 94 ? -33.892 26.993 26.870 1.00 43.47 94 THR A CA 1
ATOM 726 C C . THR A 1 94 ? -33.150 27.593 28.080 1.00 43.47 94 THR A C 1
ATOM 728 O O . THR A 1 94 ? -32.012 28.034 27.912 1.00 43.47 94 THR A O 1
ATOM 731 N N . PRO A 1 95 ? -33.740 27.635 29.294 1.00 45.03 95 PRO A N 1
ATOM 732 C CA . PRO A 1 95 ? -33.080 28.202 30.471 1.00 45.03 95 PRO A CA 1
ATOM 733 C C . PRO A 1 95 ? -31.803 27.426 30.856 1.00 45.03 95 PRO A C 1
ATOM 735 O O . PRO A 1 95 ? -31.741 26.205 30.675 1.00 45.03 95 PRO A O 1
ATOM 738 N N . PRO A 1 96 ? -30.780 28.110 31.404 1.00 41.19 96 PRO A N 1
ATOM 739 C CA . PRO A 1 96 ? -29.525 27.480 31.796 1.00 41.19 96 PRO A CA 1
ATOM 740 C C . PRO A 1 96 ? -29.767 26.521 32.968 1.00 41.19 96 PRO A C 1
ATOM 742 O O . PRO A 1 96 ? -30.242 26.935 34.023 1.00 41.19 96 PRO A O 1
ATOM 745 N N . GLY A 1 97 ? -29.449 25.235 32.783 1.00 46.72 97 GLY A N 1
ATOM 746 C CA . GLY A 1 97 ? -29.394 24.269 33.888 1.00 46.72 97 GLY A CA 1
ATOM 747 C C . GLY A 1 97 ? -29.916 22.855 33.623 1.00 46.72 97 GLY A C 1
ATOM 748 O O . GLY A 1 97 ? -29.787 22.023 34.515 1.00 46.72 97 GLY A O 1
ATOM 749 N N . ARG A 1 98 ? -30.502 22.537 32.455 1.00 43.81 98 ARG A N 1
ATOM 750 C CA . ARG A 1 98 ? -31.073 21.189 32.222 1.00 43.81 98 ARG A CA 1
ATOM 751 C C . ARG A 1 98 ? -31.134 20.727 30.755 1.00 43.81 98 ARG A C 1
ATOM 753 O O . ARG A 1 98 ? -32.143 20.182 30.323 1.00 43.81 98 ARG A O 1
ATOM 760 N N . LYS A 1 99 ? -30.062 20.898 29.976 1.00 46.16 99 LYS A N 1
ATOM 761 C CA . LYS A 1 99 ? -29.896 20.137 28.723 1.00 46.16 99 LYS A CA 1
ATOM 762 C C . LYS A 1 99 ? -28.601 19.337 28.815 1.00 46.16 99 LYS A C 1
ATOM 764 O O . LYS A 1 99 ? -27.531 19.919 28.950 1.00 46.16 99 LYS A O 1
ATOM 769 N N . GLN A 1 100 ? -28.731 18.015 28.852 1.00 52.00 100 GLN A N 1
ATOM 770 C CA . GLN A 1 100 ? -27.608 17.085 28.829 1.00 52.00 100 GLN A CA 1
ATOM 771 C C . GLN A 1 100 ? -26.961 17.21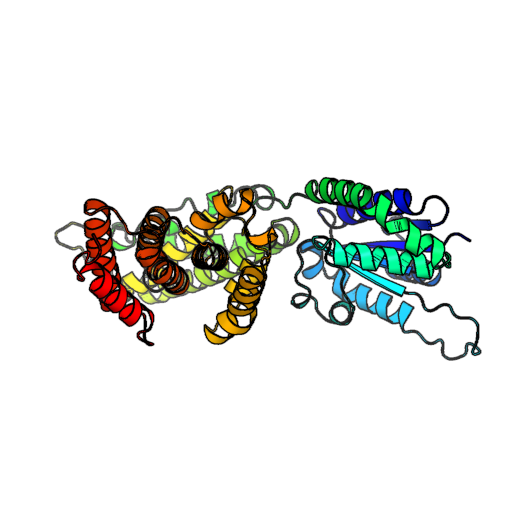2 27.443 1.00 52.00 100 GLN A C 1
ATOM 773 O O . GLN A 1 100 ? -27.658 17.091 26.440 1.00 52.00 100 GLN A O 1
ATOM 778 N N . GLU A 1 101 ? -25.678 17.572 27.378 1.00 59.06 101 GLU A N 1
ATOM 779 C CA . GLU A 1 101 ? -24.947 17.670 26.111 1.00 59.06 101 GLU A CA 1
ATOM 780 C C . GLU A 1 101 ? -24.870 16.266 25.495 1.00 59.06 101 GLU A C 1
ATOM 782 O O . GLU A 1 101 ? -24.156 15.408 26.018 1.00 59.06 101 GLU A O 1
ATOM 787 N N . SER A 1 102 ? -25.634 16.000 24.431 1.00 63.91 102 SER A N 1
ATOM 788 C CA . SER A 1 102 ? -25.552 14.726 23.711 1.00 63.91 102 SER A CA 1
ATOM 789 C C . SER A 1 102 ? -24.126 14.541 23.188 1.00 63.91 102 SER A C 1
ATOM 791 O O . SER A 1 102 ? -23.592 15.425 22.523 1.00 63.91 102 SER A O 1
ATOM 793 N N . ARG A 1 103 ? -23.475 13.417 23.500 1.00 76.50 103 ARG A N 1
ATOM 794 C CA . ARG A 1 103 ? -22.089 13.148 23.068 1.00 76.50 103 ARG A CA 1
ATOM 795 C C . ARG A 1 103 ? -22.065 12.301 21.804 1.00 76.50 103 ARG A C 1
ATOM 797 O O . ARG A 1 103 ? -22.832 11.356 21.696 1.00 76.50 103 ARG A O 1
ATOM 804 N N . ILE A 1 104 ? -21.161 12.595 20.873 1.00 79.56 104 ILE A N 1
ATOM 805 C CA . ILE A 1 104 ? -20.899 11.731 19.716 1.00 79.56 104 ILE A CA 1
ATOM 806 C C . ILE A 1 104 ? -19.507 11.131 19.844 1.00 79.56 104 ILE A C 1
ATOM 808 O O . ILE A 1 104 ? -18.526 11.842 20.059 1.00 79.56 104 ILE A O 1
ATOM 812 N N . TYR A 1 105 ? -19.447 9.825 19.639 1.00 86.75 105 TYR A N 1
ATOM 813 C CA . TYR A 1 105 ? -18.240 9.038 19.487 1.00 86.75 105 TYR A CA 1
ATOM 814 C C . TYR A 1 105 ? -18.160 8.532 18.050 1.00 86.75 105 TYR A C 1
ATOM 816 O O . TYR A 1 105 ? -19.173 8.176 17.447 1.00 86.75 105 TYR A O 1
ATOM 824 N N . THR A 1 106 ? -16.952 8.480 17.498 1.00 88.25 106 THR A N 1
ATOM 825 C CA . THR A 1 106 ? -16.714 7.946 16.153 1.00 88.25 106 THR A CA 1
ATOM 826 C C . THR A 1 106 ? -15.723 6.801 16.252 1.00 88.25 106 THR A C 1
ATOM 828 O O . THR A 1 106 ? -14.647 6.968 16.815 1.00 88.25 106 THR A O 1
ATOM 831 N N . LEU A 1 107 ? -16.098 5.641 15.724 1.00 90.94 107 LEU A N 1
ATOM 832 C CA . LEU A 1 107 ? -15.265 4.448 15.678 1.00 90.94 107 LEU A CA 1
ATOM 833 C C . LEU A 1 107 ? -14.837 4.201 14.234 1.00 90.94 107 LEU A C 1
ATOM 835 O O . LEU A 1 107 ? -15.679 3.940 13.376 1.00 90.94 107 LEU A O 1
ATOM 839 N N . LEU A 1 108 ? -13.536 4.274 13.973 1.00 89.88 108 LEU A N 1
ATOM 840 C CA . LEU A 1 108 ? -12.940 4.031 12.667 1.00 89.88 108 LEU A CA 1
ATOM 841 C C . LEU A 1 108 ? -12.440 2.592 12.587 1.00 89.88 108 LEU A C 1
ATOM 843 O O . LEU A 1 108 ? -11.629 2.150 13.406 1.00 89.88 108 LEU A O 1
ATOM 847 N N . HIS A 1 109 ? -12.895 1.872 11.569 1.00 86.88 109 HIS A N 1
ATOM 848 C CA . HIS A 1 109 ? -12.427 0.527 11.268 1.00 86.88 109 HIS A CA 1
ATOM 849 C C . HIS A 1 109 ? -11.858 0.475 9.852 1.00 86.88 109 HIS A C 1
ATOM 851 O O . HIS A 1 109 ? -12.605 0.472 8.873 1.00 86.88 109 HIS A O 1
ATOM 857 N N . GLY A 1 110 ? -10.524 0.461 9.747 1.00 79.31 110 GLY A N 1
ATOM 858 C CA . GLY A 1 110 ? -9.799 0.486 8.472 1.00 79.31 110 GLY A CA 1
ATOM 859 C C . GLY A 1 110 ? -9.849 1.830 7.732 1.00 79.31 110 GLY A C 1
ATOM 860 O O . GLY A 1 110 ? -9.670 1.849 6.516 1.00 79.31 110 GLY A O 1
ATOM 861 N N . VAL A 1 111 ? -10.118 2.931 8.441 1.00 81.12 111 VAL A N 1
ATOM 862 C CA . VAL A 1 111 ? -10.198 4.301 7.902 1.00 81.12 111 VAL A CA 1
ATOM 863 C C . VAL A 1 111 ? -9.134 5.167 8.563 1.00 81.12 111 VAL A C 1
ATOM 865 O O . VAL A 1 111 ? -9.028 5.182 9.790 1.00 81.12 111 VAL A O 1
ATOM 868 N N . ASP A 1 112 ? -8.374 5.909 7.757 1.00 80.81 112 ASP A N 1
ATOM 869 C CA . ASP A 1 112 ? -7.433 6.900 8.283 1.00 80.81 112 ASP A CA 1
ATOM 870 C C . ASP A 1 112 ? -8.214 8.173 8.678 1.00 80.81 112 ASP A C 1
ATOM 872 O O . ASP A 1 112 ? -8.999 8.676 7.870 1.00 80.81 112 ASP A O 1
ATOM 876 N N . PRO A 1 113 ? -8.023 8.730 9.891 1.00 83.00 113 PRO A N 1
ATOM 877 C CA . PRO A 1 113 ? -8.673 9.973 10.313 1.00 83.00 113 PRO A CA 1
ATOM 878 C C . PRO A 1 113 ? -8.544 11.137 9.317 1.00 83.00 113 PRO A C 1
ATOM 880 O O . PRO A 1 113 ? -9.458 11.948 9.192 1.00 83.00 113 PRO A O 1
ATOM 883 N N . GLY A 1 114 ? -7.422 11.226 8.598 1.00 80.94 114 GLY A N 1
ATOM 884 C CA . GLY A 1 114 ? -7.164 12.247 7.585 1.00 80.94 114 GLY A CA 1
ATOM 885 C C . GLY A 1 114 ? -7.947 12.061 6.282 1.00 80.94 114 GLY A C 1
ATOM 886 O O . GLY A 1 114 ? -7.967 12.977 5.464 1.00 80.94 114 GLY A O 1
ATOM 887 N N . GLU A 1 115 ? -8.597 10.912 6.075 1.00 77.44 115 GLU A N 1
ATOM 888 C CA . GLU A 1 115 ? -9.509 10.676 4.944 1.00 77.44 115 GLU A CA 1
ATOM 889 C C . GLU A 1 115 ? -10.909 11.256 5.189 1.00 77.44 115 GLU A C 1
ATOM 891 O O . GLU A 1 115 ? -11.708 11.358 4.257 1.00 77.44 115 GLU A O 1
ATOM 896 N N . LEU A 1 116 ? -11.232 11.635 6.429 1.00 80.25 116 LEU A N 1
ATOM 897 C CA . LEU A 1 116 ? -12.541 12.175 6.766 1.00 80.25 116 LEU A CA 1
ATOM 898 C C . LEU A 1 116 ? -12.638 13.646 6.366 1.00 80.25 116 LEU A C 1
ATOM 900 O O . LEU A 1 116 ? -11.751 14.454 6.634 1.00 80.25 116 LEU A O 1
ATOM 904 N N . ALA A 1 117 ? -13.764 14.006 5.757 1.00 77.94 117 ALA A N 1
ATOM 905 C CA . ALA A 1 117 ? -14.122 15.396 5.515 1.00 77.94 117 ALA A CA 1
ATOM 906 C C . ALA A 1 117 ? -14.859 15.994 6.725 1.00 77.94 117 ALA A C 1
ATOM 908 O O . ALA A 1 117 ? -15.409 15.280 7.571 1.00 77.94 117 ALA A O 1
ATOM 909 N N . LEU A 1 118 ? -14.933 17.325 6.784 1.00 74.12 118 LEU A N 1
ATOM 910 C CA . LEU A 1 118 ? -15.820 18.007 7.725 1.00 74.12 118 LEU A CA 1
ATOM 911 C C . LEU A 1 118 ? -17.295 17.621 7.469 1.00 74.12 118 LEU A C 1
ATOM 913 O O . LEU A 1 118 ? -17.677 17.408 6.317 1.00 74.12 118 LEU A O 1
ATOM 917 N N . PRO A 1 119 ? -18.138 17.562 8.518 1.00 71.69 119 PRO A N 1
ATOM 918 C CA . PRO A 1 119 ? -17.821 17.866 9.918 1.00 71.69 119 PRO A CA 1
ATOM 919 C C . PRO A 1 119 ? -17.196 16.691 10.692 1.00 71.69 119 PRO A C 1
ATOM 921 O O . PRO A 1 119 ? -16.790 16.885 11.833 1.00 71.69 119 PRO A O 1
ATOM 924 N N . LEU A 1 120 ? -17.089 15.491 10.104 1.00 77.19 120 LEU A N 1
ATOM 925 C CA . LEU A 1 120 ? -16.576 14.305 10.805 1.00 77.19 120 LEU A CA 1
ATOM 926 C C . LEU A 1 120 ? -15.124 14.464 11.241 1.00 77.19 120 LEU A C 1
ATOM 928 O O . LEU A 1 120 ? -14.795 14.108 12.365 1.00 77.19 120 LEU A O 1
ATOM 932 N N . SER A 1 121 ? -14.286 15.071 10.405 1.00 81.75 121 SER A N 1
ATOM 933 C CA . SER A 1 121 ? -12.874 15.309 10.723 1.00 81.75 121 SER A CA 1
ATOM 934 C C . SER A 1 121 ? -12.639 16.205 11.948 1.00 81.75 121 SER A C 1
ATOM 936 O O . SER A 1 121 ? -11.503 16.351 12.388 1.00 81.75 121 SER A O 1
ATOM 938 N N . ALA A 1 122 ? -13.680 16.864 12.474 1.00 80.19 122 ALA A N 1
ATOM 939 C CA . ALA A 1 122 ? -13.594 17.683 13.681 1.00 80.19 122 ALA A CA 1
ATOM 940 C C . ALA A 1 122 ? -13.719 16.865 14.979 1.00 80.19 122 ALA A C 1
ATOM 942 O O . ALA A 1 122 ? -13.456 17.399 16.057 1.00 80.19 122 ALA A O 1
ATOM 943 N N . PHE A 1 123 ? -14.144 15.600 14.900 1.00 81.31 123 PHE A N 1
ATOM 944 C CA . PHE A 1 123 ? -14.288 14.741 16.072 1.00 81.31 123 PHE A CA 1
ATOM 945 C C . PHE A 1 123 ? -12.955 14.114 16.480 1.00 81.31 123 PHE A C 1
ATOM 947 O O . PHE A 1 123 ? -12.063 13.879 15.668 1.00 81.31 123 PHE A O 1
ATOM 954 N N . GLN A 1 124 ? -12.843 13.790 17.767 1.00 85.38 124 GLN A N 1
ATOM 955 C CA . GLN A 1 124 ? -11.788 12.908 18.238 1.00 85.38 124 GLN A CA 1
ATOM 956 C C . GLN A 1 124 ? -12.197 11.461 17.951 1.00 85.38 124 GLN A C 1
ATOM 958 O O . GLN A 1 124 ? -13.151 10.944 18.534 1.00 85.38 124 GLN A O 1
ATOM 963 N N . HIS A 1 125 ? -11.495 10.843 17.010 1.00 90.06 125 HIS A N 1
ATOM 964 C CA . HIS A 1 125 ? -11.786 9.501 16.527 1.00 90.06 125 HIS A CA 1
ATOM 965 C C . HIS A 1 125 ? -11.224 8.416 17.442 1.00 90.06 125 HIS A C 1
ATOM 967 O O . HIS A 1 125 ? -10.140 8.587 17.994 1.00 90.06 125 HIS A O 1
ATOM 973 N N . THR A 1 126 ? -11.948 7.300 17.543 1.00 92.94 126 THR A N 1
ATOM 974 C CA . THR A 1 126 ? -11.480 6.048 18.136 1.00 92.94 126 THR A CA 1
ATOM 975 C C . THR A 1 126 ? -11.098 5.075 17.031 1.00 92.94 126 THR A C 1
ATOM 977 O O . THR A 1 126 ? -11.932 4.711 16.203 1.00 92.94 126 THR A O 1
ATOM 980 N N . ARG A 1 127 ? -9.852 4.619 17.024 1.00 90.19 127 ARG A N 1
ATOM 981 C CA . ARG A 1 127 ? -9.357 3.563 16.142 1.00 90.19 127 ARG A CA 1
ATOM 982 C C . ARG A 1 127 ? -9.690 2.185 16.706 1.00 90.19 127 ARG A C 1
ATOM 984 O O . ARG A 1 127 ? -9.266 1.848 17.802 1.00 90.19 127 ARG A O 1
ATOM 991 N N . SER A 1 128 ? -10.456 1.385 15.965 1.00 89.12 128 SER A N 1
ATOM 992 C CA . SER A 1 128 ? -10.889 0.050 16.422 1.00 89.12 128 SER A CA 1
ATOM 993 C C . SER A 1 128 ? -9.756 -0.979 16.549 1.00 89.12 128 SER A C 1
ATOM 995 O O . SER A 1 128 ? -9.928 -1.982 17.235 1.00 89.12 128 SER A O 1
ATOM 997 N N . ASP A 1 129 ? -8.618 -0.740 15.895 1.00 82.06 129 ASP A N 1
ATOM 998 C CA . ASP A 1 129 ? -7.402 -1.556 15.943 1.00 82.06 129 ASP A CA 1
ATOM 999 C C . ASP A 1 129 ? -6.456 -1.166 17.098 1.00 82.06 129 ASP A C 1
ATOM 1001 O O . ASP A 1 129 ? -5.536 -1.916 17.422 1.00 82.06 129 ASP A O 1
ATOM 1005 N N . ASP A 1 130 ? -6.696 -0.023 17.748 1.00 85.19 130 ASP A N 1
ATOM 1006 C CA . ASP A 1 130 ? -5.911 0.474 18.877 1.00 85.19 130 ASP A CA 1
ATOM 1007 C C . ASP A 1 130 ? -6.628 0.174 20.201 1.00 85.19 130 ASP A C 1
ATOM 1009 O O . ASP A 1 130 ? -7.624 0.803 20.568 1.00 85.19 130 ASP A O 1
ATOM 1013 N N . GLU A 1 131 ? -6.084 -0.785 20.950 1.00 87.62 131 GLU A N 1
ATOM 1014 C CA . GLU A 1 131 ? -6.598 -1.191 22.259 1.00 87.62 131 GLU A CA 1
ATOM 1015 C C . GLU A 1 131 ? -6.757 -0.021 23.230 1.00 87.62 131 GLU A C 1
ATOM 1017 O O . GLU A 1 131 ? -7.755 0.060 23.951 1.00 87.62 131 GLU A O 1
ATOM 1022 N N . HIS A 1 132 ? -5.761 0.865 23.280 1.00 86.44 132 HIS A N 1
ATOM 1023 C CA . HIS A 1 132 ? -5.748 1.983 24.209 1.00 86.44 132 HIS A CA 1
ATOM 1024 C C . HIS A 1 132 ? -6.810 3.009 23.808 1.00 86.44 132 HIS A C 1
ATOM 1026 O O . HIS A 1 132 ? -7.471 3.601 24.663 1.00 86.44 132 HIS A O 1
ATOM 1032 N N . ASP A 1 133 ? -7.018 3.206 22.509 1.00 89.56 133 ASP A N 1
ATOM 1033 C CA . ASP A 1 133 ? -8.041 4.115 22.012 1.00 89.56 133 ASP A CA 1
ATOM 1034 C C . ASP A 1 133 ? -9.460 3.595 22.283 1.00 89.56 133 ASP A C 1
ATOM 1036 O O . ASP A 1 133 ? -10.304 4.326 22.813 1.00 89.56 133 ASP A O 1
ATOM 1040 N N . VAL A 1 134 ? -9.703 2.306 22.027 1.00 91.62 134 VAL A N 1
ATOM 1041 C CA . VAL A 1 134 ? -10.969 1.635 22.367 1.00 91.62 134 VAL A CA 1
ATOM 1042 C C . VAL A 1 134 ? -11.211 1.649 23.877 1.00 91.62 134 VAL A C 1
ATOM 1044 O O . VAL A 1 134 ? -12.330 1.916 24.322 1.00 91.62 134 VAL A O 1
ATOM 1047 N N . ARG A 1 135 ? -10.166 1.455 24.688 1.00 88.75 135 ARG A N 1
ATOM 1048 C CA . ARG A 1 135 ? -10.269 1.538 26.148 1.00 88.75 135 ARG A CA 1
ATOM 1049 C C . ARG A 1 135 ? -10.744 2.916 26.593 1.00 88.75 135 ARG A C 1
ATOM 1051 O O . ARG A 1 135 ? -11.682 3.013 27.382 1.00 88.75 135 ARG A O 1
ATOM 1058 N N . ARG A 1 136 ? -10.150 3.983 26.047 1.00 88.75 136 ARG A N 1
ATOM 1059 C CA . ARG A 1 136 ? -10.559 5.366 26.340 1.00 88.75 136 ARG A CA 1
ATOM 1060 C C . ARG A 1 136 ? -12.004 5.640 25.937 1.00 88.75 136 ARG A C 1
ATOM 1062 O O . ARG A 1 136 ? -12.698 6.354 26.663 1.00 88.75 136 ARG A O 1
ATOM 1069 N N . LEU A 1 137 ? -12.471 5.084 24.817 1.00 89.56 137 LEU A N 1
ATOM 1070 C CA . LEU A 1 137 ? -13.878 5.173 24.418 1.00 89.56 137 LEU A CA 1
ATOM 1071 C C . LEU A 1 137 ? -14.785 4.562 25.493 1.00 89.56 137 LEU A C 1
ATOM 1073 O O . LEU A 1 137 ? -15.712 5.228 25.956 1.00 89.56 137 LEU A O 1
ATOM 1077 N N . VAL A 1 138 ? -14.490 3.336 25.934 1.00 86.44 138 VAL A N 1
ATOM 1078 C CA . VAL A 1 138 ? -15.269 2.645 26.974 1.00 86.44 138 VAL A CA 1
ATOM 1079 C C . VAL A 1 138 ? -15.253 3.421 28.290 1.00 86.44 138 VAL A C 1
ATOM 1081 O O . VAL A 1 138 ? -16.318 3.693 28.837 1.00 86.44 138 VAL A O 1
ATOM 1084 N N . GLU A 1 139 ? -14.085 3.852 28.771 1.00 83.75 139 GLU A N 1
ATOM 1085 C CA . GLU A 1 139 ? -13.953 4.664 29.992 1.00 83.75 139 GLU A CA 1
ATOM 1086 C C . GLU A 1 139 ? -14.765 5.968 29.902 1.00 83.75 139 GLU A C 1
ATOM 1088 O O . GLU A 1 139 ? -15.424 6.382 30.861 1.00 83.75 139 GLU A O 1
ATOM 1093 N N . THR A 1 140 ? -14.783 6.598 28.725 1.00 83.94 140 THR A N 1
ATOM 1094 C CA . THR A 1 140 ? -15.566 7.815 28.475 1.00 83.94 140 THR A CA 1
ATOM 1095 C C . THR A 1 140 ? -17.070 7.535 28.489 1.00 83.94 140 THR A C 1
ATOM 1097 O O . THR A 1 140 ? -17.838 8.337 29.034 1.00 83.94 140 THR A O 1
ATOM 1100 N N . ILE A 1 141 ? -17.510 6.398 27.945 1.00 80.69 141 ILE A N 1
ATOM 1101 C CA . ILE A 1 141 ? -18.906 5.955 28.033 1.00 80.69 141 ILE A CA 1
ATOM 1102 C C . ILE A 1 141 ? -19.268 5.668 29.499 1.00 80.69 141 ILE A C 1
ATOM 1104 O O . ILE A 1 141 ? -20.264 6.211 29.970 1.00 80.69 141 ILE A O 1
ATOM 1108 N N . ILE A 1 142 ? -18.437 4.940 30.262 1.00 76.56 142 ILE A N 1
ATOM 1109 C CA . ILE A 1 142 ? -18.668 4.641 31.693 1.00 76.56 142 ILE A CA 1
ATOM 1110 C C . ILE A 1 142 ? -18.876 5.928 32.504 1.00 76.56 142 ILE A C 1
ATOM 1112 O O . ILE A 1 142 ? -19.865 6.048 33.230 1.00 76.56 142 ILE A O 1
ATOM 1116 N N . ARG A 1 143 ? -17.994 6.923 32.342 1.00 76.44 143 ARG A N 1
ATOM 1117 C CA . ARG A 1 143 ? -18.128 8.227 33.019 1.00 76.44 143 ARG A CA 1
ATOM 1118 C C . ARG A 1 143 ? -19.404 8.962 32.621 1.00 76.44 143 ARG A C 1
ATOM 1120 O O . ARG A 1 143 ? -19.989 9.676 33.429 1.00 76.44 143 ARG A O 1
ATOM 1127 N N . THR A 1 144 ? -19.852 8.790 31.379 1.00 71.94 144 THR A N 1
ATOM 1128 C CA . THR A 1 144 ? -21.115 9.370 30.904 1.00 71.94 144 THR A CA 1
ATOM 1129 C C . THR A 1 144 ? -22.316 8.703 31.582 1.00 71.94 144 THR A C 1
ATOM 1131 O O . THR A 1 144 ? -23.260 9.410 31.922 1.00 71.94 144 THR A O 1
ATOM 1134 N N . VAL A 1 145 ? -22.242 7.394 31.873 1.00 64.94 145 VAL A N 1
ATOM 1135 C CA . VAL A 1 145 ? -23.255 6.587 32.599 1.00 64.94 145 VAL A CA 1
ATOM 1136 C C . VAL A 1 145 ? -23.396 6.974 34.078 1.00 64.94 145 VAL A C 1
ATOM 1138 O O . VAL A 1 145 ? -24.345 6.554 34.738 1.00 64.94 145 VAL A O 1
ATOM 1141 N N . GLY A 1 146 ? -22.525 7.842 34.603 1.00 61.84 146 GLY A N 1
ATOM 1142 C CA . GLY A 1 146 ? -22.593 8.295 35.994 1.00 61.84 146 GLY A CA 1
ATOM 1143 C C . GLY A 1 146 ? -22.211 7.206 36.998 1.00 61.84 146 GLY A C 1
ATOM 1144 O O . GLY A 1 146 ? -22.591 7.297 38.165 1.00 61.84 146 GLY A O 1
ATOM 1145 N N . ARG A 1 147 ? -21.483 6.176 36.541 1.00 60.97 147 ARG A N 1
ATOM 1146 C CA . ARG A 1 147 ? -20.796 5.223 37.417 1.00 60.97 147 ARG A CA 1
ATOM 1147 C C . ARG A 1 147 ? -19.668 5.925 38.173 1.00 60.97 147 ARG A C 1
ATOM 1149 O O . ARG A 1 147 ? -19.108 6.911 37.693 1.00 60.97 147 ARG A O 1
ATOM 1156 N N . THR A 1 148 ? -19.391 5.448 39.379 1.00 57.09 148 THR A N 1
ATOM 1157 C CA . THR A 1 148 ? -18.401 6.045 40.285 1.00 57.09 148 THR A CA 1
ATOM 1158 C C . THR A 1 148 ? -16.978 5.813 39.775 1.00 57.09 148 THR A C 1
ATOM 1160 O O . THR A 1 148 ? -16.715 4.811 39.113 1.00 57.09 148 THR A O 1
ATOM 1163 N N . ASP A 1 149 ? -16.038 6.706 40.106 1.00 57.78 149 ASP A N 1
ATOM 1164 C CA . ASP A 1 149 ? -14.622 6.552 39.725 1.00 57.78 149 ASP A CA 1
ATOM 1165 C C . ASP A 1 149 ? -14.026 5.208 40.206 1.00 57.78 149 ASP A C 1
ATOM 1167 O O . ASP A 1 149 ? -13.170 4.641 39.536 1.00 57.78 149 ASP A O 1
ATOM 1171 N N . ALA A 1 150 ? -14.559 4.631 41.291 1.00 53.84 150 ALA A N 1
ATOM 1172 C CA . ALA A 1 150 ? -14.190 3.306 41.796 1.00 53.84 150 ALA A CA 1
ATOM 1173 C C . ALA A 1 150 ? -14.581 2.149 40.847 1.00 53.84 150 ALA A C 1
ATOM 1175 O O . ALA A 1 150 ? -13.814 1.207 40.672 1.00 53.84 150 ALA A O 1
ATOM 1176 N N . GLU A 1 151 ? -15.734 2.232 40.169 1.00 58.03 151 GLU A N 1
ATOM 1177 C CA . GLU A 1 151 ? -16.142 1.247 39.149 1.00 58.03 151 GLU A CA 1
ATOM 1178 C C . GLU A 1 151 ? -15.290 1.365 37.870 1.00 58.03 151 GLU A C 1
ATOM 1180 O O . GLU A 1 151 ? -15.145 0.395 37.126 1.00 58.03 151 GLU A O 1
ATOM 1185 N N . VAL A 1 152 ? -14.706 2.543 37.615 1.00 58.44 152 VAL A N 1
ATOM 1186 C CA . VAL A 1 152 ? -13.725 2.766 36.537 1.00 58.44 152 VAL A CA 1
ATOM 1187 C C . VAL A 1 152 ? -12.345 2.209 36.924 1.00 58.44 152 VAL A C 1
ATOM 1189 O O . VAL A 1 152 ? -11.643 1.681 36.063 1.00 58.44 152 VAL A O 1
ATOM 1192 N N . GLU A 1 153 ? -11.962 2.283 38.202 1.00 58.59 153 GLU A N 1
ATOM 1193 C CA . GLU A 1 153 ? -10.680 1.777 38.721 1.00 58.59 153 GLU A CA 1
ATOM 1194 C C . GLU A 1 153 ? -10.607 0.239 38.842 1.00 58.59 153 GLU A C 1
ATOM 1196 O O . GLU A 1 153 ? -9.514 -0.310 38.708 1.00 58.59 153 GLU A O 1
ATOM 1201 N N . GLU A 1 154 ? -11.729 -0.476 39.024 1.00 56.72 154 GLU A N 1
ATOM 1202 C CA . GLU A 1 154 ? -11.784 -1.959 39.057 1.00 56.72 154 GLU A CA 1
ATOM 1203 C C . GLU A 1 154 ? -11.901 -2.623 37.665 1.00 56.72 154 GLU A C 1
ATOM 1205 O O . GLU A 1 154 ? -11.552 -3.794 37.487 1.00 56.72 154 GLU A O 1
ATOM 1210 N N . TRP A 1 155 ? -12.316 -1.864 36.646 1.00 64.44 155 TRP A N 1
ATOM 1211 C CA . TRP A 1 155 ? -12.422 -2.294 35.243 1.00 64.44 155 TRP A CA 1
ATOM 1212 C C . TRP A 1 155 ? -11.140 -2.869 34.578 1.00 64.44 155 TRP A C 1
ATOM 1214 O O . TRP A 1 155 ? -11.267 -3.753 33.720 1.00 64.44 155 TRP A O 1
ATOM 1224 N N . PRO A 1 156 ? -9.897 -2.459 34.929 1.00 61.94 156 PRO A N 1
ATOM 1225 C CA . PRO A 1 156 ? -8.688 -2.869 34.208 1.00 61.94 156 PRO A CA 1
ATOM 1226 C C . PRO A 1 156 ? -8.450 -4.383 34.153 1.00 61.94 156 PRO A C 1
ATOM 1228 O O . PRO A 1 156 ? -7.904 -4.867 33.166 1.00 61.94 156 PRO A O 1
ATOM 1231 N N . ALA A 1 157 ? -8.855 -5.137 35.182 1.00 63.94 157 ALA A N 1
ATOM 1232 C CA . ALA A 1 157 ? -8.573 -6.574 35.267 1.00 63.94 157 ALA A CA 1
ATOM 1233 C C . ALA A 1 157 ? -9.434 -7.425 34.314 1.00 63.94 157 ALA A C 1
ATOM 1235 O O . ALA A 1 157 ? -9.010 -8.502 33.900 1.00 63.94 157 ALA A O 1
ATOM 1236 N N . GLN A 1 158 ? -10.631 -6.949 33.955 1.00 72.50 158 GLN A N 1
ATOM 1237 C CA . GLN A 1 158 ? -11.560 -7.656 33.063 1.00 72.50 158 GLN A CA 1
ATOM 1238 C C . GLN A 1 158 ? -11.446 -7.180 31.609 1.00 72.50 158 GLN A C 1
ATOM 1240 O O . GLN A 1 158 ? -11.825 -7.906 30.687 1.00 72.50 158 GLN A O 1
ATOM 1245 N N . TYR A 1 159 ? -10.894 -5.979 31.394 1.00 79.81 159 TYR A N 1
ATOM 1246 C CA . TYR A 1 159 ? -10.776 -5.374 30.071 1.00 79.81 159 TYR A CA 1
ATOM 1247 C C . TYR A 1 159 ? -9.988 -6.240 29.084 1.00 79.81 159 TYR A C 1
ATOM 1249 O O . TYR A 1 159 ? -10.429 -6.384 27.951 1.00 79.81 159 TYR A O 1
ATOM 1257 N N . GLU A 1 160 ? -8.894 -6.880 29.510 1.00 83.19 160 GLU A N 1
ATOM 1258 C CA . GLU A 1 160 ? -8.080 -7.745 28.638 1.00 83.19 160 GLU A CA 1
ATOM 1259 C C . GLU A 1 160 ? -8.919 -8.859 27.984 1.00 83.19 160 GLU A C 1
ATOM 1261 O O . GLU A 1 160 ? -8.803 -9.135 26.789 1.00 83.19 160 GLU A O 1
ATOM 1266 N N . GLN A 1 161 ? -9.826 -9.478 28.748 1.00 85.38 161 GLN A N 1
ATOM 1267 C CA . GLN A 1 161 ? -10.701 -10.529 28.232 1.00 85.38 161 GLN A CA 1
ATOM 1268 C C . GLN A 1 161 ? -11.747 -9.969 27.260 1.00 85.38 161 GLN A C 1
ATOM 1270 O O . GLN A 1 161 ? -11.970 -10.560 26.200 1.00 85.38 161 GLN A O 1
ATOM 1275 N N . TYR A 1 162 ? -12.369 -8.833 27.593 1.00 87.50 162 TYR A N 1
ATOM 1276 C CA . TYR A 1 162 ? -13.333 -8.171 26.708 1.00 87.50 162 TYR A CA 1
ATOM 1277 C C . TYR A 1 162 ? -12.681 -7.686 25.419 1.00 87.50 162 TYR A C 1
ATOM 1279 O O . TYR A 1 162 ? -13.267 -7.811 24.347 1.00 87.50 162 TYR A O 1
ATOM 1287 N N . TRP A 1 163 ? -11.468 -7.159 25.509 1.00 89.56 163 TRP A N 1
ATOM 1288 C CA . TRP A 1 163 ? -10.701 -6.713 24.365 1.00 89.56 163 TRP A CA 1
ATOM 1289 C C . TRP A 1 163 ? -10.320 -7.877 23.455 1.00 89.56 163 TRP A C 1
ATOM 1291 O O . TRP A 1 163 ? -10.512 -7.790 22.245 1.00 89.56 163 TRP A O 1
ATOM 1301 N N . ARG A 1 164 ? -9.861 -9.001 24.019 1.00 88.06 164 ARG A N 1
ATOM 1302 C CA . ARG A 1 164 ? -9.575 -10.209 23.237 1.00 88.06 164 ARG A CA 1
ATOM 1303 C C . ARG A 1 164 ? -10.812 -10.720 22.496 1.00 88.06 164 ARG A C 1
ATOM 1305 O O . ARG A 1 164 ? -10.704 -11.097 21.333 1.00 88.06 164 ARG A O 1
ATOM 1312 N N . ASP A 1 165 ? -11.977 -10.714 23.142 1.00 89.75 165 ASP A N 1
ATOM 1313 C CA . ASP A 1 165 ? -13.246 -11.062 22.494 1.00 89.75 165 ASP A CA 1
ATOM 1314 C C . ASP A 1 165 ? -13.615 -10.074 21.374 1.00 89.75 165 ASP A C 1
ATOM 1316 O O . ASP A 1 165 ? -13.910 -10.509 20.261 1.00 89.75 165 ASP A O 1
ATOM 1320 N N . LEU A 1 166 ? -13.525 -8.759 21.618 1.00 91.00 166 LEU A N 1
ATOM 1321 C CA . LEU A 1 166 ? -13.782 -7.749 20.585 1.00 91.00 166 LEU A CA 1
ATOM 1322 C C . LEU A 1 166 ? -12.851 -7.926 19.392 1.00 91.00 166 LEU A C 1
ATOM 1324 O O . LEU A 1 166 ? -13.326 -7.947 18.261 1.00 91.00 166 LEU A O 1
ATOM 1328 N N . ARG A 1 167 ? -11.548 -8.086 19.636 1.00 89.38 167 ARG A N 1
ATOM 1329 C CA . ARG A 1 167 ? -10.542 -8.288 18.591 1.00 89.38 167 ARG A CA 1
ATOM 1330 C C . ARG A 1 167 ? -10.906 -9.488 17.718 1.00 89.38 167 ARG A C 1
ATOM 1332 O O . ARG A 1 167 ? -11.008 -9.331 16.508 1.00 89.38 167 ARG A O 1
ATOM 1339 N N . ASN A 1 168 ? -11.224 -10.633 18.327 1.00 86.69 168 ASN A N 1
ATOM 1340 C CA . ASN A 1 168 ? -11.642 -11.832 17.593 1.00 86.69 168 ASN A CA 1
ATOM 1341 C C . ASN A 1 168 ? -12.917 -11.594 16.765 1.00 86.69 168 ASN A C 1
ATOM 1343 O O . ASN A 1 168 ? -13.037 -12.089 15.648 1.00 86.69 168 ASN A O 1
ATOM 1347 N N . ARG A 1 169 ? -13.891 -10.838 17.292 1.00 91.00 169 ARG A N 1
ATOM 1348 C CA . ARG A 1 169 ? -15.113 -10.493 16.547 1.00 91.00 169 ARG A CA 1
ATOM 1349 C C . ARG A 1 169 ? -14.816 -9.540 15.393 1.00 91.00 169 ARG A C 1
ATOM 1351 O O . ARG A 1 169 ? -15.330 -9.748 14.300 1.00 91.00 169 ARG A O 1
ATOM 1358 N N . LEU A 1 170 ? -13.980 -8.525 15.601 1.00 87.38 170 LEU A N 1
ATOM 1359 C CA . LEU A 1 170 ? -13.563 -7.589 14.555 1.00 87.38 170 LEU A CA 1
ATOM 1360 C C . LEU A 1 170 ? -12.761 -8.291 13.451 1.00 87.38 170 LEU A C 1
ATOM 1362 O O . LEU A 1 170 ? -12.935 -7.957 12.284 1.00 87.38 170 LEU A O 1
ATOM 1366 N N . GLU A 1 171 ? -11.971 -9.313 13.783 1.00 81.00 171 GLU A N 1
ATOM 1367 C CA . GLU A 1 171 ? -11.279 -10.160 12.801 1.00 81.00 171 GLU A CA 1
ATOM 1368 C C . GLU A 1 171 ? -12.246 -10.910 11.869 1.00 81.00 171 GLU A C 1
ATOM 1370 O O . GLU A 1 171 ? -11.873 -11.235 10.744 1.00 81.00 171 GLU A O 1
ATOM 1375 N N . THR A 1 172 ? -13.506 -11.130 12.274 1.00 83.25 172 THR A N 1
ATOM 1376 C CA . THR A 1 172 ? -14.531 -11.713 11.386 1.00 83.25 172 THR A CA 1
ATOM 1377 C C . THR A 1 172 ? -15.019 -10.746 10.308 1.00 83.25 172 THR A C 1
ATOM 1379 O O . THR A 1 172 ? -15.578 -11.186 9.304 1.00 83.25 172 THR A O 1
ATOM 1382 N N . LEU A 1 173 ? -14.781 -9.437 10.465 1.00 79.50 173 LEU A N 1
ATOM 1383 C CA . LEU A 1 173 ? -15.132 -8.401 9.487 1.00 79.50 173 LEU A CA 1
ATOM 1384 C C . LEU A 1 173 ? -14.120 -8.331 8.343 1.00 79.50 173 LEU A C 1
ATOM 1386 O O . LEU A 1 173 ? -13.697 -7.234 7.941 1.00 79.50 173 LEU A O 1
ATOM 1390 N N . GLN A 1 174 ? -13.723 -9.505 7.845 1.00 69.75 174 GLN A N 1
ATOM 1391 C CA . GLN A 1 174 ? -12.671 -9.619 6.857 1.00 69.75 174 GLN A CA 1
ATOM 1392 C C . GLN A 1 174 ? -13.036 -8.785 5.626 1.00 69.75 174 GLN A C 1
ATOM 1394 O O . GLN A 1 174 ? -14.122 -8.935 5.060 1.00 69.75 174 GLN A O 1
ATOM 1399 N N . PRO A 1 175 ? -12.173 -7.837 5.246 1.00 71.62 175 PRO A N 1
ATOM 1400 C CA . PRO A 1 175 ? -12.367 -7.090 4.019 1.00 71.62 175 PRO A CA 1
ATOM 1401 C C . PRO A 1 175 ? -12.304 -8.036 2.816 1.00 71.62 175 PRO A C 1
ATOM 1403 O O . PRO A 1 175 ? -11.464 -8.933 2.787 1.00 71.62 175 PRO A O 1
ATOM 1406 N N . LEU A 1 176 ? -13.166 -7.800 1.824 1.00 75.69 176 LEU A N 1
ATOM 1407 C CA . LEU A 1 176 ? -13.236 -8.640 0.630 1.00 75.69 176 LEU A CA 1
ATOM 1408 C C . LEU A 1 176 ? -11.924 -8.581 -0.159 1.00 75.69 176 LEU A C 1
ATOM 1410 O O . LEU A 1 176 ? -11.324 -7.507 -0.316 1.00 75.69 176 LEU A O 1
ATOM 1414 N N . GLU A 1 177 ? -11.522 -9.728 -0.695 1.00 81.00 177 GLU A N 1
ATOM 1415 C CA . GLU A 1 177 ? -10.485 -9.796 -1.717 1.00 81.00 177 GLU A CA 1
ATOM 1416 C C . GLU A 1 177 ? -10.994 -9.201 -3.040 1.00 81.00 177 GLU A C 1
ATOM 1418 O O . GLU A 1 177 ? -12.197 -9.021 -3.264 1.00 81.00 177 GLU A O 1
ATOM 1423 N N . THR A 1 178 ? -10.072 -8.903 -3.957 1.00 85.69 178 THR A N 1
ATOM 1424 C CA . THR A 1 178 ? -10.394 -8.229 -5.225 1.00 85.69 178 THR A CA 1
ATOM 1425 C C . THR A 1 178 ? -11.453 -8.961 -6.047 1.00 85.69 178 THR A C 1
ATOM 1427 O O . THR A 1 178 ? -12.382 -8.321 -6.526 1.00 85.69 178 THR A O 1
ATOM 1430 N N . GLU A 1 179 ? -11.362 -10.287 -6.186 1.00 86.31 179 GLU A N 1
ATOM 1431 C CA . GLU A 1 179 ? -12.334 -11.073 -6.967 1.00 86.31 179 GLU A CA 1
ATOM 1432 C C . GLU A 1 179 ? -13.697 -11.211 -6.277 1.00 86.31 179 GLU A C 1
ATOM 1434 O O . GLU A 1 179 ? -14.718 -11.368 -6.943 1.00 86.31 179 GLU A O 1
ATOM 1439 N N . GLU A 1 180 ? -13.751 -11.115 -4.949 1.00 83.38 180 GLU A N 1
ATOM 1440 C CA . GLU A 1 180 ? -15.019 -11.139 -4.214 1.00 83.38 180 GLU A CA 1
ATOM 1441 C C . GLU A 1 180 ? -15.745 -9.796 -4.341 1.00 83.38 180 GLU A C 1
ATOM 1443 O O . GLU A 1 180 ? -16.962 -9.743 -4.533 1.00 83.38 180 GLU A O 1
ATOM 1448 N N . ALA A 1 181 ? -14.991 -8.696 -4.273 1.00 80.38 181 ALA A N 1
ATOM 1449 C CA . ALA A 1 181 ? -15.523 -7.351 -4.441 1.00 80.38 181 ALA A CA 1
ATOM 1450 C C . ALA A 1 181 ? -15.828 -7.016 -5.914 1.00 80.38 181 ALA A C 1
ATOM 1452 O O . ALA A 1 181 ? -16.821 -6.344 -6.198 1.00 80.38 181 ALA A O 1
ATOM 1453 N N . TYR A 1 182 ? -15.022 -7.521 -6.851 1.00 84.94 182 TYR A N 1
ATOM 1454 C CA . TYR A 1 182 ? -15.191 -7.381 -8.297 1.00 84.94 182 TYR A CA 1
ATOM 1455 C C . TYR A 1 182 ? -15.007 -8.747 -8.980 1.00 84.94 182 TYR A C 1
ATOM 1457 O O . TYR A 1 182 ? -13.927 -9.049 -9.493 1.00 84.94 182 TYR A O 1
ATOM 1465 N N . PRO A 1 183 ? -16.081 -9.549 -9.103 1.00 86.56 183 PRO A N 1
ATOM 1466 C CA . PRO A 1 183 ? -16.028 -10.803 -9.845 1.00 86.56 183 PRO A CA 1
ATOM 1467 C C . PRO A 1 183 ? -15.634 -10.595 -11.309 1.00 86.56 183 PRO A C 1
ATOM 1469 O O . PRO A 1 183 ? -16.286 -9.830 -12.033 1.00 86.56 183 PRO A O 1
ATOM 1472 N N . GLY A 1 184 ? -14.591 -11.302 -11.747 1.00 89.69 184 GLY A N 1
ATOM 1473 C CA . GLY A 1 184 ? -14.053 -11.230 -13.103 1.00 89.69 184 GLY A CA 1
ATOM 1474 C C . GLY A 1 184 ? -13.054 -10.094 -13.322 1.00 89.69 184 GLY A C 1
ATOM 1475 O O . GLY A 1 184 ? -12.808 -9.746 -14.480 1.00 89.69 184 GLY A O 1
ATOM 1476 N N . PHE A 1 185 ? -12.494 -9.524 -12.252 1.00 92.12 185 PHE A N 1
ATOM 1477 C CA . PHE A 1 185 ? -11.483 -8.469 -12.330 1.00 92.12 185 PHE A CA 1
ATOM 1478 C C . PHE A 1 185 ? -10.258 -8.922 -13.133 1.00 92.12 185 PHE A C 1
ATOM 1480 O O . PHE A 1 185 ? -9.862 -8.248 -14.084 1.00 92.12 185 PHE A O 1
ATOM 1487 N N . GLU A 1 186 ? -9.710 -10.104 -12.839 1.00 93.62 186 GLU A N 1
ATOM 1488 C CA . GLU A 1 186 ? -8.551 -10.665 -13.538 1.00 93.62 186 GLU A CA 1
ATOM 1489 C C . GLU A 1 186 ? -8.798 -10.775 -15.051 1.00 93.62 186 GLU A C 1
ATOM 1491 O O . GLU A 1 186 ? -7.934 -10.439 -15.868 1.00 93.62 186 GLU A O 1
ATOM 1496 N N . ARG A 1 187 ? -10.012 -11.176 -15.450 1.00 94.25 187 ARG A N 1
ATOM 1497 C CA . ARG A 1 187 ? -10.382 -11.365 -16.863 1.00 94.25 187 ARG A CA 1
ATOM 1498 C C . ARG A 1 187 ? -10.299 -10.078 -17.680 1.00 94.25 187 ARG A C 1
ATOM 1500 O O . ARG A 1 187 ? -10.112 -10.155 -18.893 1.00 94.25 187 ARG A O 1
ATOM 1507 N N . LEU A 1 188 ? -10.413 -8.905 -17.052 1.00 94.81 188 LEU A N 1
ATOM 1508 C CA . LEU A 1 188 ? -10.218 -7.623 -17.738 1.00 94.81 188 LEU A CA 1
ATOM 1509 C C . LEU A 1 188 ? -8.794 -7.489 -18.290 1.00 94.81 188 LEU A C 1
ATOM 1511 O O . LEU A 1 188 ? -8.593 -6.907 -19.358 1.00 94.81 188 LEU A O 1
ATOM 1515 N N . PHE A 1 189 ? -7.823 -8.079 -17.592 1.00 96.38 189 PHE A N 1
ATOM 1516 C CA . PHE A 1 189 ? -6.402 -7.943 -17.883 1.00 96.38 189 PHE A CA 1
ATOM 1517 C C . PHE A 1 189 ? -5.798 -9.146 -18.609 1.00 96.38 189 PHE A C 1
ATOM 1519 O O . PHE A 1 189 ? -4.671 -9.051 -19.092 1.00 96.38 189 PHE A O 1
ATOM 1526 N N . GLN A 1 190 ? -6.544 -10.240 -18.792 1.00 94.12 190 GLN A N 1
ATOM 1527 C CA . GLN A 1 190 ? -6.157 -11.404 -19.608 1.00 94.12 190 GLN A CA 1
ATOM 1528 C C . GLN A 1 190 ? -6.250 -11.109 -21.123 1.00 94.12 190 GLN A C 1
ATOM 1530 O O . GLN A 1 190 ? -6.907 -11.806 -21.893 1.00 94.12 190 GLN A O 1
ATOM 1535 N N . ARG A 1 191 ? -5.602 -10.028 -21.571 1.00 93.69 191 ARG A N 1
ATOM 1536 C CA . ARG A 1 191 ? -5.579 -9.556 -22.965 1.00 93.69 191 ARG A CA 1
ATOM 1537 C C . ARG A 1 191 ? -4.137 -9.299 -23.402 1.00 93.69 191 ARG A C 1
ATOM 1539 O O . ARG A 1 191 ? -3.306 -8.884 -22.590 1.00 93.69 191 ARG A O 1
ATOM 1546 N N . LYS A 1 192 ? -3.837 -9.484 -24.694 1.00 92.50 192 LYS A N 1
ATOM 1547 C CA . LYS A 1 192 ? -2.512 -9.165 -25.269 1.00 92.50 192 LYS A CA 1
ATOM 1548 C C . LYS A 1 192 ? -2.099 -7.719 -25.006 1.00 92.50 192 LYS A C 1
ATOM 1550 O O . LYS A 1 192 ? -0.945 -7.479 -24.686 1.00 92.50 192 LYS A O 1
ATOM 1555 N N . THR A 1 193 ? -3.063 -6.797 -25.032 1.00 94.19 193 THR A N 1
ATOM 1556 C CA . THR A 1 193 ? -2.901 -5.377 -24.695 1.00 94.19 193 THR A CA 1
ATOM 1557 C C . THR A 1 193 ? -2.038 -5.138 -23.455 1.00 94.19 193 THR A C 1
ATOM 1559 O O . THR A 1 193 ? -1.187 -4.259 -23.480 1.00 94.19 193 THR A O 1
ATOM 1562 N N . PHE A 1 194 ? -2.207 -5.936 -22.398 1.00 95.19 194 PHE A N 1
ATOM 1563 C CA . PHE A 1 194 ? -1.473 -5.761 -21.139 1.00 95.19 194 PHE A CA 1
ATOM 1564 C C . PHE A 1 194 ? -0.302 -6.743 -20.981 1.00 95.19 194 PHE A C 1
ATOM 1566 O O . PHE A 1 194 ? 0.669 -6.459 -20.278 1.00 95.19 194 PHE A O 1
ATOM 1573 N N . ASN A 1 195 ? -0.352 -7.896 -21.652 1.00 94.44 195 ASN A N 1
ATOM 1574 C CA . ASN A 1 195 ? 0.588 -8.994 -21.407 1.00 94.44 195 ASN A CA 1
ATOM 1575 C C . ASN A 1 195 ? 1.704 -9.128 -22.447 1.00 94.44 195 ASN A C 1
ATOM 1577 O O . ASN A 1 195 ? 2.779 -9.602 -22.087 1.00 94.44 195 ASN A O 1
ATOM 1581 N N . GLU A 1 196 ? 1.481 -8.694 -23.686 1.00 94.38 196 GLU A N 1
ATOM 1582 C CA . GLU A 1 196 ? 2.426 -8.838 -24.798 1.00 94.38 196 GLU A CA 1
ATOM 1583 C C . GLU A 1 196 ? 3.307 -7.576 -24.915 1.00 94.38 196 GLU A C 1
ATOM 1585 O O . GLU A 1 196 ? 2.762 -6.472 -25.084 1.00 94.38 196 GLU A O 1
ATOM 1590 N N . PRO A 1 197 ? 4.645 -7.710 -24.830 1.00 93.62 197 PRO A N 1
ATOM 1591 C CA . PRO A 1 197 ? 5.580 -6.622 -25.102 1.00 93.62 197 PRO A CA 1
ATOM 1592 C C . PRO A 1 197 ? 5.348 -5.962 -26.468 1.00 93.62 197 PRO A C 1
ATOM 1594 O O . PRO A 1 197 ? 4.845 -6.583 -27.406 1.00 93.62 197 PRO A O 1
ATOM 1597 N N . PHE A 1 198 ? 5.675 -4.679 -26.585 1.00 92.44 198 PHE A N 1
ATOM 1598 C CA . PHE A 1 198 ? 5.445 -3.914 -27.811 1.00 92.44 198 PHE A CA 1
ATOM 1599 C C . PHE A 1 198 ? 6.349 -4.333 -28.968 1.00 92.44 198 PHE A C 1
ATOM 1601 O O . PHE A 1 198 ? 5.883 -4.347 -30.103 1.00 92.44 198 PHE A O 1
ATOM 1608 N N . ASP A 1 199 ? 7.599 -4.708 -28.699 1.00 89.94 199 ASP A N 1
ATOM 1609 C CA . ASP A 1 199 ? 8.539 -5.215 -29.706 1.00 89.94 199 ASP A CA 1
ATOM 1610 C C . ASP A 1 199 ? 8.121 -6.589 -30.263 1.00 89.94 199 ASP A C 1
ATOM 1612 O O . ASP A 1 199 ? 8.475 -6.942 -31.386 1.00 89.94 199 ASP A O 1
ATOM 1616 N N . GLU A 1 200 ? 7.310 -7.338 -29.516 1.00 92.25 200 GLU A N 1
ATOM 1617 C CA . GLU A 1 200 ? 6.774 -8.647 -29.906 1.00 92.25 200 GLU A CA 1
ATOM 1618 C C . GLU A 1 200 ? 5.421 -8.565 -30.647 1.00 92.25 200 GLU A C 1
ATOM 1620 O O . GLU A 1 200 ? 4.926 -9.567 -31.165 1.00 92.25 200 GLU A O 1
ATOM 1625 N N . CYS A 1 201 ? 4.803 -7.382 -30.743 1.00 91.25 201 CYS A N 1
ATOM 1626 C CA . CYS A 1 201 ? 3.461 -7.207 -31.310 1.00 91.25 201 CYS A CA 1
ATOM 1627 C C . CYS A 1 201 ? 3.460 -7.105 -32.849 1.00 91.25 201 CYS A C 1
ATOM 1629 O O . CYS A 1 201 ? 3.036 -6.111 -33.434 1.00 91.25 201 CYS A O 1
ATOM 1631 N N . THR A 1 202 ? 3.922 -8.149 -33.534 1.00 88.62 202 THR A N 1
ATOM 1632 C CA . THR A 1 202 ? 4.200 -8.129 -34.985 1.00 88.62 202 THR A CA 1
ATOM 1633 C C . THR A 1 202 ? 3.004 -7.797 -35.889 1.00 88.62 202 THR A C 1
ATOM 1635 O O . THR A 1 202 ? 3.199 -7.307 -37.001 1.00 88.62 202 THR A O 1
ATOM 1638 N N . ASN A 1 203 ? 1.762 -8.010 -35.434 1.00 89.94 203 ASN A N 1
ATOM 1639 C CA . ASN A 1 203 ? 0.559 -7.654 -36.197 1.00 89.94 203 ASN A CA 1
ATOM 1640 C C . ASN A 1 203 ? 0.251 -6.145 -36.198 1.00 89.94 203 ASN A C 1
ATOM 1642 O O . ASN A 1 203 ? -0.510 -5.692 -37.052 1.00 89.94 203 ASN A O 1
ATOM 1646 N N . GLN A 1 204 ? 0.856 -5.377 -35.284 1.00 92.06 204 GLN A N 1
ATOM 1647 C CA . GLN A 1 204 ? 0.677 -3.931 -35.145 1.00 92.06 204 GLN A CA 1
ATOM 1648 C C . GLN A 1 204 ? -0.794 -3.494 -34.994 1.00 92.06 204 GLN A C 1
ATOM 1650 O O . GLN A 1 204 ? -1.174 -2.408 -35.434 1.00 92.06 204 GLN A O 1
ATOM 1655 N N . ASN A 1 205 ? -1.644 -4.319 -34.367 1.00 90.56 205 ASN A N 1
ATOM 1656 C CA . ASN A 1 205 ? -3.061 -4.004 -34.129 1.00 90.56 205 ASN A CA 1
ATOM 1657 C C . ASN A 1 205 ? -3.232 -2.982 -32.983 1.00 90.56 205 ASN A C 1
ATOM 1659 O O . ASN A 1 205 ? -3.816 -3.260 -31.932 1.00 90.56 205 ASN A O 1
ATOM 1663 N N . TRP A 1 206 ? -2.704 -1.773 -33.173 1.00 93.38 206 TRP A N 1
ATOM 1664 C CA . TRP A 1 206 ? -2.674 -0.723 -32.153 1.00 93.38 206 TRP A CA 1
ATOM 1665 C C . TRP A 1 206 ? -4.062 -0.210 -31.781 1.00 93.38 206 TRP A C 1
ATOM 1667 O O . TRP A 1 206 ? -4.314 0.071 -30.611 1.00 93.38 206 TRP A O 1
ATOM 1677 N N . VAL A 1 207 ? -4.977 -0.160 -32.752 1.00 91.62 207 VAL A N 1
ATOM 1678 C CA . VAL A 1 207 ? -6.377 0.221 -32.520 1.00 91.62 207 VAL A CA 1
ATOM 1679 C C . VAL A 1 207 ? -7.055 -0.768 -31.572 1.00 91.62 207 VAL A C 1
ATOM 1681 O O . VAL A 1 207 ? -7.698 -0.336 -30.619 1.00 91.62 207 VAL A O 1
ATOM 1684 N N . ASP A 1 208 ? -6.843 -2.076 -31.750 1.00 91.75 208 ASP A N 1
ATOM 1685 C CA . ASP A 1 208 ? -7.402 -3.093 -30.849 1.00 91.75 208 ASP A CA 1
ATOM 1686 C C . ASP A 1 208 ? -6.847 -2.941 -29.429 1.00 91.75 208 ASP A C 1
ATOM 1688 O O . ASP A 1 208 ? -7.600 -3.031 -28.457 1.00 91.75 208 ASP A O 1
ATOM 1692 N N . ARG A 1 209 ? -5.539 -2.663 -29.292 1.00 94.81 209 ARG A N 1
ATOM 1693 C CA . ARG A 1 209 ? -4.925 -2.384 -27.984 1.00 94.81 209 ARG A CA 1
ATOM 1694 C C . ARG A 1 209 ? -5.549 -1.148 -27.331 1.00 94.81 209 ARG A C 1
ATOM 1696 O O . ARG A 1 209 ? -5.945 -1.222 -26.172 1.00 94.81 209 ARG A O 1
ATOM 1703 N N . TYR A 1 210 ? -5.693 -0.051 -28.070 1.00 95.31 210 TYR A N 1
ATOM 1704 C CA . TYR A 1 210 ? -6.292 1.191 -27.577 1.00 95.31 210 TYR A CA 1
ATOM 1705 C C . TYR A 1 210 ? -7.756 1.008 -27.151 1.00 95.31 210 TYR A C 1
ATOM 1707 O O . TYR A 1 210 ? -8.115 1.331 -26.020 1.00 95.31 210 TYR A O 1
ATOM 1715 N N . VAL A 1 211 ? -8.586 0.406 -28.008 1.00 94.69 211 VAL A N 1
ATOM 1716 C CA . VAL A 1 211 ? -10.001 0.129 -27.710 1.00 94.69 211 VAL A CA 1
ATOM 1717 C C . VAL A 1 211 ? -10.135 -0.805 -26.507 1.00 94.69 211 VAL A C 1
ATOM 1719 O O . VAL A 1 211 ? -10.969 -0.570 -25.633 1.00 94.69 211 VAL A O 1
ATOM 1722 N N . ALA A 1 212 ? -9.297 -1.842 -26.409 1.00 95.62 212 ALA A N 1
ATOM 1723 C CA . ALA A 1 212 ? -9.293 -2.740 -25.259 1.00 95.62 212 ALA A CA 1
ATOM 1724 C C . ALA A 1 212 ? -8.953 -2.013 -23.946 1.00 95.62 212 ALA A C 1
ATOM 1726 O O . ALA A 1 212 ? -9.561 -2.322 -22.917 1.00 95.62 212 ALA A O 1
ATOM 1727 N N . THR A 1 213 ? -8.029 -1.047 -23.974 1.00 96.88 213 THR A N 1
ATOM 1728 C CA . THR A 1 213 ? -7.709 -0.194 -22.819 1.00 96.88 213 THR A CA 1
ATOM 1729 C C . THR A 1 213 ? -8.914 0.656 -22.413 1.00 96.88 213 THR A C 1
ATOM 1731 O O . THR A 1 213 ? -9.306 0.613 -21.249 1.00 96.88 213 THR A O 1
ATOM 1734 N N . LEU A 1 214 ? -9.571 1.338 -23.360 1.00 95.94 214 LEU A N 1
ATOM 1735 C CA . LEU A 1 214 ? -10.757 2.162 -23.076 1.00 95.94 214 LEU A CA 1
ATOM 1736 C C . LEU A 1 214 ? -11.928 1.348 -22.507 1.00 95.94 214 LEU A C 1
ATOM 1738 O O . LEU A 1 214 ? -12.536 1.745 -21.519 1.00 95.94 214 LEU A O 1
ATOM 1742 N N . GLN A 1 215 ? -12.207 0.170 -23.073 1.00 96.12 215 GLN A N 1
ATOM 1743 C CA . GLN A 1 215 ? -13.231 -0.742 -22.543 1.00 96.12 215 GLN A CA 1
ATOM 1744 C C . GLN A 1 215 ? -12.920 -1.201 -21.113 1.00 96.12 215 GLN A C 1
ATOM 1746 O O . GLN A 1 215 ? -13.826 -1.458 -20.323 1.00 96.12 215 GLN A O 1
ATOM 1751 N N . THR A 1 216 ? -11.634 -1.361 -20.792 1.00 96.56 216 THR A N 1
ATOM 1752 C CA . THR A 1 216 ? -11.197 -1.748 -19.448 1.00 96.56 216 THR A CA 1
ATOM 1753 C C . THR A 1 216 ? -11.416 -0.595 -18.473 1.00 96.56 216 THR A C 1
ATOM 1755 O O . THR A 1 216 ? -12.028 -0.808 -17.431 1.00 96.56 216 THR A O 1
ATOM 1758 N N . LEU A 1 217 ? -11.012 0.625 -18.844 1.00 95.19 217 LEU A N 1
ATOM 1759 C CA . LEU A 1 217 ? -11.268 1.847 -18.073 1.00 95.19 217 LEU A CA 1
ATOM 1760 C C . LEU A 1 217 ? -12.756 2.036 -17.778 1.00 95.19 217 LEU A C 1
ATOM 1762 O O . LEU A 1 217 ? -13.137 2.202 -16.623 1.00 95.19 217 LEU A O 1
ATOM 1766 N N . GLU A 1 218 ? -13.607 1.938 -18.800 1.00 93.12 218 GLU A N 1
ATOM 1767 C CA . GLU A 1 218 ? -15.055 2.091 -18.649 1.00 93.12 218 GLU A CA 1
ATOM 1768 C C . GLU A 1 218 ? -15.627 1.106 -17.615 1.00 93.12 218 GLU A C 1
ATOM 1770 O O . GLU A 1 218 ? -16.351 1.501 -16.699 1.00 93.12 218 GLU A O 1
ATOM 1775 N N . ARG A 1 219 ? -15.244 -0.175 -17.702 1.00 92.19 219 ARG A N 1
ATOM 1776 C CA . ARG A 1 219 ? -15.677 -1.213 -16.753 1.00 92.19 219 ARG A CA 1
ATOM 1777 C C . ARG A 1 219 ? -15.144 -0.998 -15.339 1.00 92.19 219 ARG A C 1
ATOM 1779 O O . ARG A 1 219 ? -15.820 -1.374 -14.379 1.00 92.19 219 ARG A O 1
ATOM 1786 N N . LEU A 1 220 ? -13.937 -0.454 -15.194 1.00 92.31 220 LEU A N 1
ATOM 1787 C CA . LEU A 1 220 ? -13.384 -0.120 -13.884 1.00 92.31 220 LEU A CA 1
ATOM 1788 C C . LEU A 1 220 ? -14.139 1.054 -13.267 1.00 92.31 220 LEU A C 1
ATOM 1790 O O . LEU A 1 220 ? -14.572 0.931 -12.128 1.00 92.31 220 LEU A O 1
ATOM 1794 N N . HIS A 1 221 ? -14.395 2.128 -14.015 1.00 88.00 221 HIS A N 1
ATOM 1795 C CA . HIS A 1 221 ? -15.163 3.275 -13.521 1.00 88.00 221 HIS A CA 1
ATOM 1796 C C . HIS A 1 221 ? -16.586 2.903 -13.101 1.00 88.00 221 HIS A C 1
ATOM 1798 O O . HIS A 1 221 ? -17.039 3.322 -12.038 1.00 88.00 221 HIS A O 1
ATOM 1804 N N . GLN A 1 222 ? -17.279 2.069 -13.884 1.00 85.31 222 GLN A N 1
ATOM 1805 C CA . GLN A 1 222 ? -18.643 1.632 -13.563 1.00 85.31 222 GLN A CA 1
ATOM 1806 C C . GLN A 1 222 ? -18.737 0.884 -12.225 1.00 85.31 222 GLN A C 1
ATOM 1808 O O . GLN A 1 222 ? -19.748 0.990 -11.536 1.00 85.31 222 GLN A O 1
ATOM 1813 N N . ARG A 1 223 ? -17.692 0.137 -11.846 1.00 80.50 223 ARG A N 1
ATOM 1814 C CA . ARG A 1 223 ? -17.670 -0.704 -10.636 1.00 80.50 223 ARG A CA 1
ATOM 1815 C C . ARG A 1 223 ? -16.683 -0.221 -9.569 1.00 80.50 223 ARG A C 1
ATOM 1817 O O . ARG A 1 223 ? -16.525 -0.874 -8.540 1.00 80.50 223 ARG A O 1
ATOM 1824 N N . GLN A 1 224 ? -16.057 0.939 -9.767 1.00 80.75 224 GLN A N 1
ATOM 1825 C CA . GLN A 1 224 ? -15.140 1.560 -8.809 1.00 80.75 224 GLN A CA 1
ATOM 1826 C C . GLN A 1 224 ? -15.772 1.726 -7.417 1.00 80.75 224 GLN A C 1
ATOM 1828 O O . GLN A 1 224 ? -15.086 1.424 -6.439 1.00 80.75 224 GLN A O 1
ATOM 1833 N N . PRO A 1 225 ? -17.059 2.122 -7.277 1.00 73.06 225 PRO A N 1
ATOM 1834 C CA . PRO A 1 225 ? -17.692 2.196 -5.963 1.00 73.06 225 PRO A CA 1
ATOM 1835 C C . PRO A 1 225 ? -17.760 0.838 -5.255 1.00 73.06 225 PRO A C 1
ATOM 1837 O O . PRO A 1 225 ? -17.580 0.778 -4.047 1.00 73.06 225 PRO A O 1
ATOM 1840 N N . GLU A 1 226 ? -17.974 -0.260 -5.985 1.00 70.69 226 GLU A N 1
ATOM 1841 C CA . GLU A 1 226 ? -18.109 -1.601 -5.398 1.00 70.69 226 GLU A CA 1
ATOM 1842 C C . GLU A 1 226 ? -16.793 -2.082 -4.779 1.00 70.69 226 GLU A C 1
ATOM 1844 O O . GLU A 1 226 ? -16.787 -2.579 -3.649 1.00 70.69 226 GLU A O 1
ATOM 1849 N N . LEU A 1 227 ? -15.676 -1.877 -5.488 1.00 73.00 227 LEU A N 1
ATOM 1850 C CA . LEU A 1 227 ? -14.348 -2.228 -4.988 1.00 73.00 227 LEU A CA 1
ATOM 1851 C C . LEU A 1 227 ? -13.914 -1.293 -3.852 1.00 73.00 227 LEU A C 1
ATOM 1853 O O . LEU A 1 227 ? -13.406 -1.752 -2.834 1.00 73.00 227 LEU A O 1
ATOM 1857 N N . ALA A 1 228 ? -14.156 0.011 -3.992 1.00 67.12 228 ALA A N 1
ATOM 1858 C CA . ALA A 1 228 ? -13.754 0.989 -2.987 1.00 67.12 228 ALA A CA 1
ATOM 1859 C C . ALA A 1 228 ? -14.510 0.846 -1.658 1.00 67.12 228 ALA A C 1
ATOM 1861 O O . ALA A 1 228 ? -13.972 1.188 -0.607 1.00 67.12 228 ALA A O 1
ATOM 1862 N N . ASN A 1 229 ? -15.740 0.333 -1.707 1.00 65.56 229 ASN A N 1
ATOM 1863 C CA . ASN A 1 229 ? -16.600 0.229 -0.540 1.00 65.56 229 ASN A CA 1
ATOM 1864 C C . ASN A 1 229 ? -16.503 -1.134 0.158 1.00 65.56 229 ASN A C 1
ATOM 1866 O O . ASN A 1 229 ? -16.485 -1.203 1.383 1.00 65.56 229 ASN A O 1
ATOM 1870 N N . GLY A 1 230 ? -16.447 -2.232 -0.600 1.00 63.56 230 GLY A N 1
ATOM 1871 C CA . GLY A 1 230 ? -16.488 -3.581 -0.027 1.00 63.56 230 GLY A CA 1
ATOM 1872 C C . GLY A 1 230 ? -15.124 -4.196 0.287 1.00 63.56 230 GLY A C 1
ATOM 1873 O O . GLY A 1 230 ? -15.053 -5.123 1.096 1.00 63.56 230 GLY A O 1
ATOM 1874 N N . ALA A 1 231 ? -14.060 -3.718 -0.359 1.00 73.06 231 ALA A N 1
ATOM 1875 C CA . ALA A 1 231 ? -12.770 -4.395 -0.360 1.00 73.06 231 ALA A CA 1
ATOM 1876 C C . ALA A 1 231 ? -11.801 -3.856 0.704 1.00 73.06 231 ALA A C 1
ATOM 1878 O O . ALA A 1 231 ? -12.108 -2.947 1.485 1.00 73.06 231 ALA A O 1
ATOM 1879 N N . LYS A 1 232 ? -10.603 -4.444 0.752 1.00 75.88 232 LYS A N 1
ATOM 1880 C CA . LYS A 1 232 ? -9.499 -3.964 1.596 1.00 75.88 232 LYS A CA 1
ATOM 1881 C C . LYS A 1 232 ? -9.199 -2.484 1.315 1.00 75.88 232 LYS A C 1
ATOM 1883 O O . LYS A 1 232 ? -9.124 -2.111 0.147 1.00 75.88 232 LYS A O 1
ATOM 1888 N N . PRO A 1 233 ? -8.951 -1.643 2.341 1.00 74.38 233 PRO A N 1
ATOM 1889 C CA . PRO A 1 233 ? -8.764 -0.199 2.153 1.00 74.38 233 PRO A CA 1
ATOM 1890 C C . PRO A 1 233 ? -7.691 0.172 1.117 1.00 74.38 233 PRO A C 1
ATOM 1892 O O . PRO A 1 233 ? -7.835 1.145 0.383 1.00 74.38 233 PRO A O 1
ATOM 1895 N N . TYR A 1 234 ? -6.623 -0.625 1.019 1.00 80.69 234 TYR A N 1
ATOM 1896 C CA . TYR A 1 234 ? -5.555 -0.389 0.050 1.00 80.69 234 TYR A CA 1
ATOM 1897 C C . TYR A 1 234 ? -5.970 -0.653 -1.404 1.00 80.69 234 TYR A C 1
ATOM 1899 O O . TYR A 1 234 ? -5.346 -0.114 -2.313 1.00 80.69 234 TYR A O 1
ATOM 1907 N N . LEU A 1 235 ? -7.000 -1.469 -1.651 1.00 84.69 235 LEU A N 1
ATOM 1908 C CA . LEU A 1 235 ? -7.456 -1.786 -3.006 1.00 84.69 235 LEU A CA 1
ATOM 1909 C C . LEU A 1 235 ? -8.082 -0.572 -3.685 1.00 84.69 235 LEU A C 1
ATOM 1911 O O . LEU A 1 235 ? -7.958 -0.443 -4.898 1.00 84.69 235 LEU A O 1
ATOM 1915 N N . ALA A 1 236 ? -8.690 0.339 -2.919 1.00 80.62 236 ALA A N 1
ATOM 1916 C CA . ALA A 1 236 ? -9.155 1.617 -3.447 1.00 80.62 236 ALA A CA 1
ATOM 1917 C C . ALA A 1 236 ? -7.980 2.455 -3.979 1.00 80.62 236 ALA A C 1
ATOM 1919 O O . ALA A 1 236 ? -8.036 2.937 -5.106 1.00 80.62 236 ALA A O 1
ATOM 1920 N N . ASP A 1 237 ? -6.887 2.548 -3.212 1.00 83.06 237 ASP A N 1
ATOM 1921 C CA . ASP A 1 237 ? -5.678 3.275 -3.622 1.00 83.06 237 ASP A CA 1
ATOM 1922 C C . ASP A 1 237 ? -5.018 2.644 -4.856 1.00 83.06 237 ASP A C 1
ATOM 1924 O O . ASP A 1 237 ? -4.620 3.346 -5.785 1.00 83.06 237 ASP A O 1
ATOM 1928 N N . LEU A 1 238 ? -4.924 1.309 -4.886 1.00 88.31 238 LEU A N 1
ATOM 1929 C CA . LEU A 1 238 ? -4.379 0.587 -6.037 1.00 88.31 238 LEU A CA 1
ATOM 1930 C C . LEU A 1 238 ? -5.265 0.725 -7.276 1.00 88.31 238 LEU A C 1
ATOM 1932 O O . LEU A 1 238 ? -4.733 0.831 -8.377 1.00 88.31 238 LEU A O 1
ATOM 1936 N N . LEU A 1 239 ? -6.590 0.742 -7.111 1.00 89.88 239 LEU A N 1
ATOM 1937 C CA . LEU A 1 239 ? -7.527 0.945 -8.211 1.00 89.88 239 LEU A CA 1
ATOM 1938 C C . LEU A 1 239 ? -7.409 2.356 -8.790 1.00 89.88 239 LEU A C 1
ATOM 1940 O O . LEU A 1 239 ? -7.373 2.501 -10.010 1.00 89.88 239 LEU A O 1
ATOM 1944 N N . ASP A 1 240 ? -7.328 3.376 -7.937 1.00 87.94 240 ASP A N 1
ATOM 1945 C CA . ASP A 1 240 ? -7.200 4.766 -8.374 1.00 87.94 240 ASP A CA 1
ATOM 1946 C C . ASP A 1 240 ? -5.875 4.967 -9.150 1.00 87.94 240 ASP A C 1
ATOM 1948 O O . ASP A 1 240 ? -5.869 5.552 -10.236 1.00 87.94 240 ASP A O 1
ATOM 1952 N N . GLU A 1 241 ? -4.768 4.382 -8.674 1.00 90.69 241 GLU A N 1
ATOM 1953 C CA . GLU A 1 241 ? -3.487 4.356 -9.400 1.00 90.69 241 GLU A CA 1
ATOM 1954 C C . GLU A 1 241 ? -3.572 3.542 -10.707 1.00 90.69 241 GLU A C 1
ATOM 1956 O O . GLU A 1 241 ? -3.050 3.962 -11.739 1.00 90.69 241 GLU A O 1
ATOM 1961 N N . LEU A 1 242 ? -4.244 2.387 -10.704 1.00 94.44 242 LEU A N 1
ATOM 1962 C CA . LEU A 1 242 ? -4.423 1.547 -11.892 1.00 94.44 242 LEU A CA 1
ATOM 1963 C C . LEU A 1 242 ? -5.199 2.275 -12.994 1.00 94.44 242 LEU A C 1
ATOM 1965 O O . LEU A 1 242 ? -4.795 2.219 -14.156 1.00 94.44 242 LEU A O 1
ATOM 1969 N N . ILE A 1 243 ? -6.272 2.981 -12.633 1.00 94.81 243 ILE A N 1
ATOM 1970 C CA . ILE A 1 243 ? -7.044 3.829 -13.548 1.00 94.81 243 ILE A CA 1
ATOM 1971 C C . ILE A 1 243 ? -6.141 4.921 -14.131 1.00 94.81 243 ILE A C 1
ATOM 1973 O O . ILE A 1 243 ? -6.045 5.034 -15.351 1.00 94.81 243 ILE A O 1
ATOM 1977 N N . ALA A 1 244 ? -5.384 5.641 -13.295 1.00 93.50 244 ALA A N 1
ATOM 1978 C CA . ALA A 1 244 ? -4.469 6.683 -13.766 1.00 93.50 244 ALA A CA 1
ATOM 1979 C C . ALA A 1 244 ? -3.394 6.145 -14.735 1.00 93.50 244 ALA A C 1
ATOM 1981 O O . ALA A 1 244 ? -3.044 6.796 -15.728 1.00 93.50 244 ALA A O 1
ATOM 1982 N N . GLN A 1 245 ? -2.870 4.940 -14.484 1.00 94.94 245 GLN A N 1
ATOM 1983 C CA . GLN A 1 245 ? -1.918 4.291 -15.388 1.00 94.94 245 GLN A CA 1
ATOM 1984 C C . GLN A 1 245 ? -2.566 3.854 -16.702 1.00 94.94 245 GLN A C 1
ATOM 1986 O O . GLN A 1 245 ? -1.940 4.005 -17.752 1.00 94.94 245 GLN A O 1
ATOM 1991 N N . LEU A 1 246 ? -3.801 3.347 -16.667 1.00 97.00 246 LEU A N 1
ATOM 1992 C CA . LEU A 1 246 ? -4.568 2.975 -17.857 1.00 97.00 246 LEU A CA 1
ATOM 1993 C C . LEU A 1 246 ? -4.922 4.192 -18.721 1.00 97.00 246 LEU A C 1
ATOM 1995 O O . LEU A 1 246 ? -4.756 4.121 -19.939 1.00 97.00 246 LEU A O 1
ATOM 1999 N N . ASP A 1 247 ? -5.334 5.306 -18.115 1.00 96.06 247 ASP A N 1
ATOM 2000 C CA . ASP A 1 247 ? -5.605 6.564 -18.823 1.00 96.06 247 ASP A CA 1
ATOM 2001 C C . ASP A 1 247 ? -4.355 7.055 -19.549 1.00 96.06 247 ASP A C 1
ATOM 2003 O O . ASP A 1 247 ? -4.354 7.271 -20.763 1.00 96.06 247 ASP A O 1
ATOM 2007 N N . GLY A 1 248 ? -3.239 7.148 -18.824 1.00 95.19 248 GLY A N 1
ATOM 2008 C CA . GLY A 1 248 ? -1.976 7.540 -19.431 1.00 95.19 248 GLY A CA 1
ATOM 2009 C C . GLY A 1 248 ? -1.485 6.542 -20.486 1.00 95.19 248 GLY A C 1
ATOM 2010 O O . GLY A 1 248 ? -0.834 6.939 -21.449 1.00 95.19 248 GLY A O 1
ATOM 2011 N N . TYR A 1 249 ? -1.814 5.256 -20.345 1.00 96.38 249 TYR A N 1
ATOM 2012 C CA . TYR A 1 249 ? -1.494 4.238 -21.341 1.00 96.38 249 TYR A CA 1
ATOM 2013 C C . TYR A 1 249 ? -2.309 4.419 -22.619 1.00 96.38 249 TYR A C 1
ATOM 2015 O O . TYR A 1 249 ? -1.748 4.337 -23.709 1.00 96.38 249 TYR A O 1
ATOM 2023 N 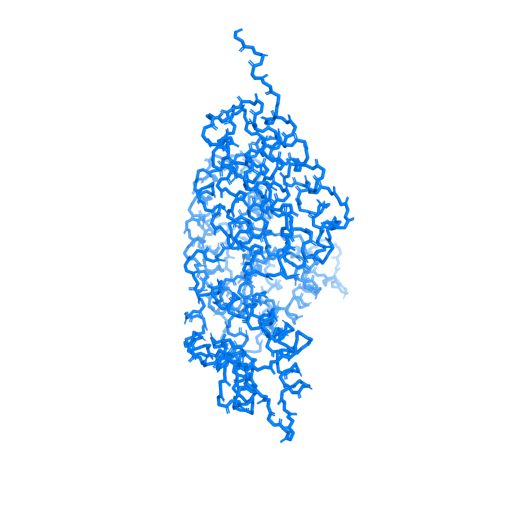N . ALA A 1 250 ? -3.599 4.736 -22.505 1.00 95.94 250 ALA A N 1
ATOM 2024 C CA . ALA A 1 250 ? -4.430 5.090 -23.648 1.00 95.94 250 ALA A CA 1
ATOM 2025 C C . ALA A 1 250 ? -3.885 6.333 -24.374 1.00 95.94 250 ALA A C 1
ATOM 2027 O O . ALA A 1 250 ? -3.778 6.320 -25.602 1.00 95.94 250 ALA A O 1
ATOM 2028 N N . MET A 1 251 ? -3.474 7.368 -23.631 1.00 94.81 251 MET A N 1
ATOM 2029 C CA . MET A 1 251 ? -2.863 8.574 -24.204 1.00 94.81 251 MET A CA 1
ATOM 2030 C C . MET A 1 251 ? -1.564 8.263 -24.960 1.00 94.81 251 MET A C 1
ATOM 2032 O O . MET A 1 251 ? -1.399 8.705 -26.097 1.00 94.81 251 MET A O 1
ATOM 2036 N N . ASP A 1 252 ? -0.664 7.474 -24.367 1.00 94.75 252 ASP A N 1
ATOM 2037 C CA . ASP A 1 252 ? 0.605 7.103 -25.003 1.00 94.75 252 ASP A CA 1
ATOM 2038 C C . ASP A 1 252 ? 0.373 6.235 -26.256 1.00 94.75 252 ASP A C 1
ATOM 2040 O O . ASP A 1 252 ? 1.009 6.455 -27.288 1.00 94.75 252 ASP A O 1
ATOM 2044 N N . LEU A 1 253 ? -0.566 5.278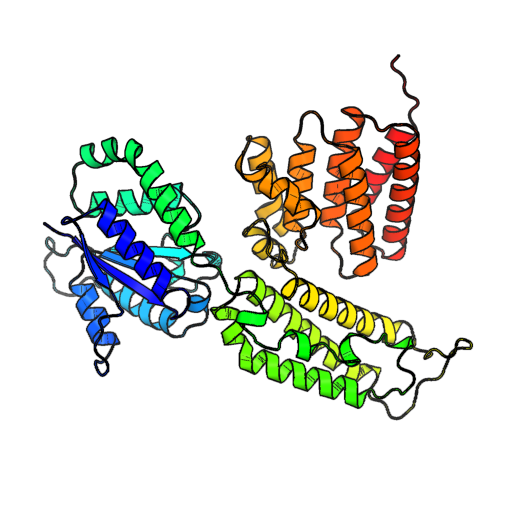 -26.205 1.00 94.38 253 LEU A N 1
ATOM 2045 C CA . LEU A 1 253 ? -0.958 4.463 -27.364 1.00 94.38 253 LEU A CA 1
ATOM 2046 C C . LEU A 1 253 ? -1.440 5.346 -28.521 1.00 94.38 253 LEU A C 1
ATOM 2048 O O . LEU A 1 253 ? -0.994 5.179 -29.658 1.00 94.38 253 LEU A O 1
ATOM 2052 N N . GLN A 1 254 ? -2.320 6.303 -28.225 1.00 93.62 254 GLN A N 1
ATOM 2053 C CA . GLN A 1 254 ? -2.858 7.229 -29.214 1.00 93.62 254 GLN A CA 1
ATOM 2054 C C . GLN A 1 254 ? -1.773 8.139 -29.800 1.00 93.62 254 GLN A C 1
ATOM 2056 O O . GLN A 1 254 ? -1.707 8.300 -31.015 1.00 93.62 254 GLN A O 1
ATOM 2061 N N . ALA A 1 255 ? -0.905 8.708 -28.961 1.00 92.81 255 ALA A N 1
ATOM 2062 C CA . ALA A 1 255 ? 0.127 9.647 -29.394 1.00 92.81 255 ALA A CA 1
ATOM 2063 C C . ALA A 1 255 ? 1.250 8.981 -30.211 1.00 92.81 255 ALA A C 1
ATOM 2065 O O . ALA A 1 255 ? 1.787 9.569 -31.160 1.00 92.81 255 ALA A O 1
ATOM 2066 N N . PHE A 1 256 ? 1.642 7.760 -29.837 1.00 92.00 256 PHE A N 1
ATOM 2067 C CA . PHE A 1 256 ? 2.825 7.125 -30.409 1.00 92.00 256 PHE A CA 1
ATOM 2068 C C . PHE A 1 256 ? 2.527 6.075 -31.475 1.00 92.00 256 PHE A C 1
ATOM 2070 O O . PHE A 1 256 ? 3.326 5.960 -32.404 1.00 92.00 256 PHE A O 1
ATOM 2077 N N . LEU A 1 257 ? 1.423 5.328 -31.374 1.00 90.62 257 LEU A N 1
ATOM 2078 C CA . LEU A 1 257 ? 1.196 4.147 -32.217 1.00 90.62 257 LEU A CA 1
ATOM 2079 C C . LEU A 1 257 ? 0.017 4.261 -33.184 1.00 90.62 257 LEU A C 1
ATOM 2081 O O . LEU A 1 257 ? 0.027 3.589 -34.211 1.00 90.62 257 LEU A O 1
ATOM 2085 N N . ILE A 1 258 ? -0.987 5.097 -32.906 1.00 87.00 258 ILE A N 1
ATOM 2086 C CA . ILE A 1 258 ? -2.098 5.311 -33.846 1.00 87.00 258 ILE A CA 1
ATOM 2087 C C . ILE A 1 258 ? -1.633 6.272 -34.946 1.00 87.00 258 ILE A C 1
ATOM 2089 O O . ILE A 1 258 ? -1.685 7.491 -34.794 1.00 87.00 258 ILE A O 1
ATOM 2093 N N . ARG A 1 259 ? -1.116 5.704 -36.040 1.00 85.12 259 ARG A N 1
ATOM 2094 C CA . ARG A 1 259 ? -0.528 6.416 -37.185 1.00 85.12 259 ARG A CA 1
ATOM 2095 C C . ARG A 1 259 ? -0.900 5.735 -38.502 1.00 85.12 259 ARG A C 1
ATOM 2097 O O . ARG A 1 259 ? -1.323 4.582 -38.503 1.00 85.12 259 ARG A O 1
ATOM 2104 N N . GLU A 1 260 ? -0.734 6.452 -39.612 1.00 76.06 260 GLU A N 1
ATOM 2105 C CA . GLU A 1 260 ? -1.023 5.936 -40.960 1.00 76.06 260 GLU A CA 1
ATOM 2106 C C . GLU A 1 260 ? 0.022 4.913 -41.443 1.00 76.06 260 GLU A C 1
ATOM 2108 O O . GLU A 1 260 ? -0.324 3.950 -42.126 1.00 76.06 260 GLU A O 1
ATOM 2113 N N . GLU A 1 261 ? 1.291 5.086 -41.064 1.00 80.50 261 GLU A N 1
ATOM 2114 C CA . GLU A 1 261 ? 2.397 4.214 -41.475 1.00 80.50 261 GLU A CA 1
ATOM 2115 C C . GLU A 1 261 ? 2.675 3.092 -40.462 1.00 80.50 261 GLU A C 1
ATOM 2117 O O . GLU A 1 261 ? 2.579 3.285 -39.247 1.00 80.50 261 GLU A O 1
ATOM 2122 N N . LYS A 1 262 ? 3.068 1.917 -40.973 1.00 87.31 262 LYS A N 1
ATOM 2123 C CA . LYS A 1 262 ? 3.488 0.768 -40.157 1.00 87.31 262 LYS A CA 1
ATOM 2124 C C . LYS A 1 262 ? 4.968 0.853 -39.788 1.00 87.31 262 LYS A C 1
ATOM 2126 O O . LYS A 1 262 ? 5.788 1.325 -40.568 1.00 87.31 262 LYS A O 1
ATOM 2131 N N . PHE A 1 263 ? 5.306 0.310 -38.624 1.00 90.81 263 PHE A N 1
ATOM 2132 C CA . PHE A 1 263 ? 6.682 0.170 -38.156 1.00 90.81 263 PHE A CA 1
ATOM 2133 C C . PHE A 1 263 ? 7.403 -0.980 -38.873 1.00 90.81 263 PHE A C 1
ATOM 2135 O O . PHE A 1 263 ? 6.772 -1.961 -39.281 1.00 90.81 263 PHE A O 1
ATOM 2142 N N . GLY A 1 264 ? 8.721 -0.843 -39.028 1.00 91.12 264 GLY A N 1
ATOM 2143 C CA . GLY A 1 264 ? 9.590 -1.868 -39.605 1.00 91.12 264 GLY A CA 1
ATOM 2144 C C . GLY A 1 264 ? 9.900 -3.007 -38.631 1.00 91.12 264 GLY A C 1
ATOM 2145 O O . GLY A 1 264 ? 9.409 -3.033 -37.501 1.00 91.12 264 GLY A O 1
ATOM 2146 N N . PHE A 1 265 ? 10.738 -3.942 -39.077 1.00 92.75 265 PHE A N 1
ATOM 2147 C CA . PHE A 1 265 ? 11.211 -5.065 -38.271 1.00 92.75 265 PHE A CA 1
ATOM 2148 C C . PHE A 1 265 ? 12.737 -5.065 -38.190 1.00 92.75 265 PHE A C 1
ATOM 2150 O O . PHE A 1 265 ? 13.408 -4.691 -39.151 1.00 92.75 265 PHE A O 1
ATOM 2157 N N . THR A 1 266 ? 13.269 -5.509 -37.055 1.00 91.94 266 THR A N 1
ATOM 2158 C CA . THR A 1 266 ? 14.692 -5.795 -36.873 1.00 91.94 266 THR A CA 1
ATOM 2159 C C . THR A 1 266 ? 15.064 -7.123 -37.538 1.00 91.94 266 THR A C 1
ATOM 2161 O O . THR A 1 266 ? 14.193 -7.934 -37.868 1.00 91.94 266 THR A O 1
ATOM 2164 N N . ASP A 1 267 ? 16.365 -7.393 -37.667 1.00 88.75 267 ASP A N 1
ATOM 2165 C CA . ASP A 1 267 ? 16.882 -8.665 -38.199 1.00 88.75 267 ASP A CA 1
ATOM 2166 C C . ASP A 1 267 ? 16.436 -9.893 -37.378 1.00 88.75 267 ASP A C 1
ATOM 2168 O O . ASP A 1 267 ? 16.399 -11.013 -37.884 1.00 88.75 267 ASP A O 1
ATOM 2172 N N . GLU A 1 268 ? 16.046 -9.688 -36.116 1.00 87.88 268 GLU A N 1
ATOM 2173 C CA . GLU A 1 268 ? 15.513 -10.720 -35.216 1.00 87.88 268 GLU A CA 1
ATOM 2174 C C . GLU A 1 268 ? 13.998 -10.953 -35.394 1.00 87.88 268 GLU A C 1
ATOM 2176 O O . GLU A 1 268 ? 13.402 -11.756 -34.676 1.00 87.88 268 GLU A O 1
ATOM 2181 N N . GLY A 1 269 ? 13.346 -10.244 -36.322 1.00 87.25 269 GLY A N 1
ATOM 2182 C CA . GLY A 1 269 ? 11.902 -10.333 -36.564 1.00 87.25 269 GLY A CA 1
ATOM 2183 C C . GLY A 1 269 ? 11.035 -9.608 -35.528 1.00 87.25 269 GLY A C 1
ATOM 2184 O O . GLY A 1 269 ? 9.813 -9.765 -35.536 1.00 87.25 269 GLY A O 1
ATOM 2185 N N . LYS A 1 270 ? 11.644 -8.806 -34.647 1.00 90.50 270 LYS A N 1
ATOM 2186 C CA . LYS A 1 270 ? 10.945 -7.930 -33.695 1.00 90.50 270 LYS A CA 1
ATOM 2187 C C . LYS A 1 270 ? 10.569 -6.610 -34.350 1.00 90.50 270 LYS A C 1
ATOM 2189 O O . LYS A 1 270 ? 11.184 -6.216 -35.334 1.00 90.50 270 LYS A O 1
ATOM 2194 N N . LEU A 1 271 ? 9.584 -5.903 -33.806 1.00 90.56 271 LEU A N 1
ATOM 2195 C CA . LEU A 1 271 ? 9.267 -4.556 -34.273 1.00 90.56 271 LEU A CA 1
ATOM 2196 C C . LEU A 1 271 ? 10.402 -3.582 -33.960 1.00 90.56 271 LEU A C 1
ATOM 2198 O O . LEU A 1 271 ? 10.854 -3.481 -32.819 1.00 90.56 271 LEU A O 1
ATOM 2202 N N . ASP A 1 272 ? 10.806 -2.822 -34.974 1.00 91.88 272 ASP A N 1
ATOM 2203 C CA . ASP A 1 272 ? 11.781 -1.747 -34.829 1.00 91.88 272 ASP A CA 1
ATOM 2204 C C . ASP A 1 272 ? 11.077 -0.473 -34.338 1.00 91.88 272 ASP A C 1
ATOM 2206 O O . ASP A 1 272 ? 10.539 0.328 -35.108 1.00 91.88 272 ASP A O 1
ATOM 2210 N N . LEU A 1 273 ? 11.011 -0.334 -33.011 1.00 89.62 273 LEU A N 1
ATOM 2211 C CA . LEU A 1 273 ? 10.427 0.815 -32.326 1.00 89.62 273 LEU A CA 1
ATOM 2212 C C . LEU A 1 273 ? 11.525 1.659 -31.685 1.00 89.62 273 LEU A C 1
ATOM 2214 O O . LEU A 1 273 ? 12.296 1.186 -30.847 1.00 89.62 273 LEU A O 1
ATOM 2218 N N . ALA A 1 274 ? 11.535 2.955 -32.000 1.00 90.31 274 ALA A N 1
ATOM 2219 C CA . ALA A 1 274 ? 12.478 3.885 -31.397 1.00 90.31 274 ALA A CA 1
ATOM 2220 C C . ALA A 1 274 ? 12.363 3.883 -29.852 1.00 90.31 274 ALA A C 1
ATOM 2222 O O . ALA A 1 274 ? 11.244 3.892 -29.322 1.00 90.31 274 ALA A O 1
ATOM 2223 N N . PRO A 1 275 ? 13.483 3.981 -29.101 1.00 87.38 275 PRO A N 1
ATOM 2224 C CA . PRO A 1 275 ? 13.476 3.990 -27.635 1.00 87.38 275 PRO A CA 1
ATOM 2225 C C . PRO A 1 275 ? 12.529 5.022 -27.004 1.00 87.38 275 PRO A C 1
ATOM 2227 O O . PRO A 1 275 ? 11.943 4.756 -25.958 1.00 87.38 275 PRO A O 1
ATOM 2230 N N . GLY A 1 276 ? 12.357 6.186 -27.641 1.00 87.69 276 GLY A N 1
ATOM 2231 C CA . GLY A 1 276 ? 11.446 7.242 -27.180 1.00 87.69 276 GLY A CA 1
ATOM 2232 C C . GLY A 1 276 ? 9.956 6.891 -27.275 1.00 87.69 276 GLY A C 1
ATOM 2233 O O . GLY A 1 276 ? 9.153 7.531 -26.607 1.00 87.69 276 GLY A O 1
ATOM 2234 N N . ILE A 1 277 ? 9.595 5.874 -28.063 1.00 89.94 277 ILE A N 1
ATOM 2235 C CA . ILE A 1 277 ? 8.228 5.353 -28.200 1.00 89.94 277 ILE A CA 1
ATOM 2236 C C . ILE A 1 277 ? 8.026 4.161 -27.264 1.00 89.94 277 ILE A C 1
ATOM 2238 O O . ILE A 1 277 ? 7.089 4.143 -26.468 1.00 89.94 277 ILE A O 1
ATOM 2242 N N . VAL A 1 278 ? 8.917 3.167 -27.335 1.00 90.25 278 VAL A N 1
ATOM 2243 C CA . VAL A 1 278 ? 8.729 1.898 -26.616 1.00 90.25 278 VAL A CA 1
ATOM 2244 C C . VAL A 1 278 ? 8.871 2.056 -25.101 1.00 90.25 278 VAL A C 1
ATOM 2246 O O . VAL A 1 278 ? 8.102 1.452 -24.358 1.00 90.25 278 VAL A O 1
ATOM 2249 N N . LYS A 1 279 ? 9.795 2.901 -24.613 1.00 88.44 279 LYS A N 1
ATOM 2250 C CA . LYS A 1 279 ? 10.055 3.026 -23.168 1.00 88.44 279 LYS A CA 1
ATOM 2251 C C . LYS A 1 279 ? 8.845 3.544 -22.374 1.00 88.44 279 LYS A C 1
ATOM 2253 O O . LYS A 1 279 ? 8.493 2.884 -21.397 1.00 88.44 279 LYS A O 1
ATOM 2258 N N . PRO A 1 280 ? 8.183 4.665 -22.738 1.00 89.50 280 PRO A N 1
ATOM 2259 C CA . PRO A 1 280 ? 6.992 5.126 -22.014 1.00 89.50 280 PRO A CA 1
ATOM 2260 C C . PRO A 1 280 ? 5.863 4.088 -21.994 1.00 89.50 280 PRO A C 1
ATOM 2262 O O . PRO A 1 280 ? 5.268 3.836 -20.944 1.00 89.50 280 PRO A O 1
ATOM 2265 N N . LEU A 1 281 ? 5.628 3.439 -23.136 1.00 92.12 281 LEU A N 1
ATOM 2266 C CA . LEU A 1 281 ? 4.583 2.437 -23.320 1.00 92.12 281 LEU A CA 1
ATOM 2267 C C . LEU A 1 281 ? 4.823 1.171 -22.486 1.00 92.12 281 LEU A C 1
ATOM 2269 O O . LEU A 1 281 ? 3.926 0.722 -21.770 1.00 92.12 281 LEU A O 1
ATOM 2273 N N . GLU A 1 282 ? 6.035 0.614 -22.537 1.00 91.56 282 GLU A N 1
ATOM 2274 C CA . GLU A 1 282 ? 6.422 -0.542 -21.723 1.00 91.56 282 GLU A CA 1
ATOM 2275 C C . GLU A 1 282 ? 6.396 -0.216 -20.233 1.00 91.56 282 GLU A C 1
ATOM 2277 O O . GLU A 1 282 ? 5.908 -1.020 -19.439 1.00 91.56 282 GLU A O 1
ATOM 2282 N N . ARG A 1 283 ? 6.837 0.986 -19.847 1.00 88.75 283 ARG A N 1
ATOM 2283 C CA . ARG A 1 283 ? 6.788 1.443 -18.455 1.00 88.75 283 ARG A CA 1
ATOM 2284 C C . ARG A 1 283 ? 5.363 1.390 -17.902 1.00 88.75 283 ARG A C 1
ATOM 2286 O O . ARG A 1 283 ? 5.148 0.826 -16.830 1.00 88.75 283 ARG A O 1
ATOM 2293 N N . ARG A 1 284 ? 4.378 1.921 -18.635 1.00 92.25 284 ARG A N 1
ATOM 2294 C CA . ARG A 1 284 ? 2.969 1.865 -18.208 1.00 92.25 284 ARG A CA 1
ATOM 2295 C C . ARG A 1 284 ? 2.415 0.449 -18.219 1.00 92.25 284 ARG A C 1
ATOM 2297 O O . ARG A 1 284 ? 1.776 0.049 -17.252 1.00 92.25 284 ARG A O 1
ATOM 2304 N N . ARG A 1 285 ? 2.699 -0.335 -19.263 1.00 93.88 285 ARG A N 1
ATOM 2305 C CA . ARG A 1 285 ? 2.246 -1.731 -19.368 1.00 93.88 285 ARG A CA 1
ATOM 2306 C C . ARG A 1 285 ? 2.742 -2.580 -18.192 1.00 93.88 285 ARG A C 1
ATOM 2308 O O . ARG A 1 285 ? 1.946 -3.273 -17.559 1.00 93.88 285 ARG A O 1
ATOM 2315 N N . LYS A 1 286 ? 4.037 -2.500 -17.865 1.00 90.81 286 LYS A N 1
ATOM 2316 C CA . LYS A 1 286 ? 4.638 -3.194 -16.714 1.00 90.81 286 LYS A CA 1
ATOM 2317 C C . LYS A 1 286 ? 4.014 -2.733 -15.396 1.00 90.81 286 LYS A C 1
ATOM 2319 O O . LYS A 1 286 ? 3.661 -3.577 -14.575 1.00 90.81 286 LYS A O 1
ATOM 2324 N N . ARG A 1 287 ? 3.809 -1.422 -15.218 1.00 90.31 287 ARG A N 1
ATOM 2325 C CA . ARG A 1 287 ? 3.171 -0.867 -14.015 1.00 90.31 287 ARG A CA 1
ATOM 2326 C C . ARG A 1 287 ? 1.727 -1.347 -13.844 1.00 90.31 287 ARG A C 1
ATOM 2328 O O . ARG A 1 287 ? 1.371 -1.781 -12.754 1.00 90.31 287 ARG A O 1
ATOM 2335 N N . ILE A 1 288 ? 0.927 -1.347 -14.913 1.00 94.25 288 ILE A N 1
ATOM 2336 C CA . ILE A 1 288 ? -0.436 -1.906 -14.924 1.00 94.25 288 ILE A CA 1
ATOM 2337 C C . ILE A 1 288 ? -0.402 -3.376 -14.499 1.00 94.25 288 ILE A C 1
ATOM 2339 O O . ILE A 1 288 ? -1.113 -3.767 -13.577 1.00 94.25 288 ILE A O 1
ATOM 2343 N N . LYS A 1 289 ? 0.466 -4.186 -15.120 1.00 91.31 289 LYS A N 1
ATOM 2344 C CA . LYS A 1 289 ? 0.602 -5.614 -14.795 1.00 91.31 289 LYS A CA 1
ATOM 2345 C C . LYS A 1 289 ? 0.964 -5.840 -13.323 1.00 91.31 289 LYS A C 1
ATOM 2347 O O . LYS A 1 289 ? 0.421 -6.747 -12.699 1.00 91.31 289 LYS A O 1
ATOM 2352 N N . GLN A 1 290 ? 1.849 -5.017 -12.766 1.00 87.31 290 GLN A N 1
ATOM 2353 C CA . GLN A 1 290 ? 2.230 -5.093 -11.357 1.00 87.31 290 GLN A CA 1
ATOM 2354 C C . GLN A 1 290 ? 1.062 -4.756 -10.424 1.00 87.31 290 GLN A C 1
ATOM 2356 O O . GLN A 1 290 ? 0.831 -5.492 -9.472 1.00 87.31 290 GLN A O 1
ATOM 2361 N N . LEU A 1 291 ? 0.329 -3.671 -10.689 1.00 90.62 291 LEU A N 1
ATOM 2362 C CA . LEU A 1 291 ? -0.822 -3.271 -9.873 1.00 90.62 291 LEU A CA 1
ATOM 2363 C C . LEU A 1 291 ? -1.895 -4.362 -9.876 1.00 90.62 291 LEU A C 1
ATOM 2365 O O . LEU A 1 291 ? -2.382 -4.747 -8.820 1.00 90.62 291 LEU A O 1
ATOM 2369 N N . VAL A 1 292 ? -2.190 -4.930 -11.048 1.00 92.50 292 VAL A N 1
ATOM 2370 C CA . VAL A 1 292 ? -3.132 -6.050 -11.187 1.00 92.50 292 VAL A CA 1
ATOM 2371 C C . VAL A 1 292 ? -2.668 -7.262 -10.380 1.00 92.50 292 VAL A C 1
ATOM 2373 O O . VAL A 1 292 ? -3.457 -7.844 -9.642 1.00 92.50 292 VAL A O 1
ATOM 2376 N N . LEU A 1 293 ? -1.383 -7.617 -10.462 1.00 87.94 293 LEU A N 1
ATOM 2377 C CA . LEU A 1 293 ? -0.813 -8.715 -9.681 1.00 87.94 293 LEU A CA 1
ATOM 2378 C C . LEU A 1 293 ? -0.891 -8.442 -8.170 1.00 87.94 293 LEU A C 1
ATOM 2380 O O . LEU A 1 293 ? -1.272 -9.331 -7.417 1.00 87.94 293 LEU A O 1
ATOM 2384 N N . GLN A 1 294 ? -0.605 -7.216 -7.730 1.00 87.31 294 GLN A N 1
ATOM 2385 C CA . GLN A 1 294 ? -0.709 -6.814 -6.326 1.00 87.31 294 GLN A CA 1
ATOM 2386 C C . GLN A 1 294 ? -2.151 -6.869 -5.806 1.00 87.31 294 GLN A C 1
ATOM 2388 O O . GLN A 1 294 ? -2.372 -7.228 -4.652 1.00 87.31 294 GLN A O 1
ATOM 2393 N N . MET A 1 295 ? -3.131 -6.540 -6.648 1.00 89.62 295 MET A N 1
ATOM 2394 C CA . MET A 1 295 ? -4.548 -6.632 -6.295 1.00 89.62 295 MET A CA 1
ATOM 2395 C C . MET A 1 295 ? -5.044 -8.085 -6.248 1.00 89.62 295 MET A C 1
ATOM 2397 O O . MET A 1 295 ? -5.942 -8.387 -5.469 1.00 89.62 295 MET A O 1
ATOM 2401 N N . LEU A 1 296 ? -4.483 -8.988 -7.056 1.00 88.56 296 LEU A N 1
ATOM 2402 C CA . LEU A 1 296 ? -4.927 -10.385 -7.146 1.00 88.56 296 LEU A CA 1
ATOM 2403 C C . LEU A 1 296 ? -4.196 -11.349 -6.202 1.00 88.56 296 LEU A C 1
ATOM 2405 O O . LEU A 1 296 ? -4.709 -12.434 -5.935 1.00 88.56 296 LEU A O 1
ATOM 2409 N N . GLN A 1 297 ? -2.995 -11.010 -5.727 1.00 80.62 297 GLN A N 1
ATOM 2410 C CA . GLN A 1 297 ? -2.198 -11.939 -4.928 1.00 80.62 297 GLN A CA 1
ATOM 2411 C C . GLN A 1 297 ? -2.721 -12.107 -3.491 1.00 80.62 297 GLN A C 1
ATOM 2413 O O . GLN A 1 297 ? -2.891 -11.111 -2.780 1.00 80.62 297 GLN A O 1
ATOM 2418 N N . PRO A 1 298 ? -2.859 -13.359 -3.007 1.00 66.06 298 PRO A N 1
ATOM 2419 C CA . PRO A 1 298 ? -2.986 -13.635 -1.580 1.00 66.06 298 PRO A CA 1
ATOM 2420 C C . PRO A 1 298 ? -1.763 -13.075 -0.844 1.00 66.06 298 PRO A C 1
ATOM 2422 O O . PRO A 1 298 ? -0.629 -13.367 -1.225 1.00 66.06 298 PRO A O 1
ATOM 2425 N N . GLY A 1 299 ? -1.973 -12.255 0.187 1.00 63.94 299 GLY A N 1
ATOM 2426 C CA . GLY A 1 299 ? -0.876 -11.571 0.884 1.00 63.94 299 GLY A CA 1
ATOM 2427 C C . GLY A 1 299 ? -0.414 -10.257 0.237 1.00 63.94 299 GLY A C 1
ATOM 2428 O O . GLY A 1 299 ? 0.603 -9.706 0.652 1.00 63.94 299 GLY A O 1
ATOM 2429 N N . GLY A 1 300 ? -1.130 -9.740 -0.772 1.00 73.19 300 GLY A N 1
ATOM 2430 C CA . GLY A 1 300 ? -0.901 -8.396 -1.326 1.00 73.19 300 GLY A CA 1
ATOM 2431 C C . GLY A 1 300 ? -1.295 -7.254 -0.377 1.00 73.19 300 GLY A C 1
ATOM 2432 O O . GLY A 1 300 ? -1.046 -6.078 -0.671 1.00 73.19 300 GLY A O 1
ATOM 2433 N N . ASP A 1 301 ? -1.899 -7.590 0.763 1.00 82.12 301 ASP A N 1
ATOM 2434 C CA . ASP A 1 301 ? -2.222 -6.654 1.823 1.00 82.12 301 ASP A CA 1
ATOM 2435 C C . ASP A 1 301 ? -0.959 -6.124 2.508 1.00 82.12 301 ASP A C 1
ATOM 2437 O O . ASP A 1 301 ? -0.003 -6.872 2.733 1.00 82.12 301 ASP A O 1
ATOM 2441 N N . PRO A 1 302 ? -0.932 -4.822 2.832 1.00 88.62 302 PRO A N 1
ATOM 2442 C CA . PRO A 1 302 ? 0.168 -4.277 3.595 1.00 88.62 302 PRO A CA 1
ATOM 2443 C C . PRO A 1 302 ? 0.190 -4.892 4.994 1.00 88.62 302 PRO A C 1
ATOM 2445 O O . PRO A 1 302 ? -0.849 -5.062 5.632 1.00 88.62 302 PRO A O 1
ATOM 2448 N N . VAL A 1 303 ? 1.390 -5.179 5.488 1.00 89.50 303 VAL A N 1
ATOM 2449 C CA . VAL A 1 303 ? 1.619 -5.635 6.863 1.00 89.50 303 VAL A CA 1
ATOM 2450 C C . VAL A 1 303 ? 1.328 -4.500 7.848 1.00 89.50 303 VAL A C 1
ATOM 2452 O O . VAL A 1 303 ? 0.830 -4.746 8.947 1.00 89.50 303 VAL A O 1
ATOM 2455 N N . LEU A 1 304 ? 1.626 -3.255 7.460 1.00 89.12 304 LEU A N 1
ATOM 2456 C CA . LEU A 1 304 ? 1.354 -2.052 8.246 1.00 89.12 304 LEU A CA 1
ATOM 2457 C C . LEU A 1 304 ? 0.289 -1.195 7.576 1.00 89.12 304 LEU A C 1
ATOM 2459 O O . LEU A 1 304 ? 0.415 -0.835 6.408 1.00 89.12 304 LEU A O 1
ATOM 2463 N N . GLU A 1 305 ? -0.705 -0.746 8.337 1.00 80.62 305 GLU A N 1
ATOM 2464 C CA . GLU A 1 305 ? -1.743 0.146 7.805 1.00 80.62 305 GLU A CA 1
ATOM 2465 C C . GLU A 1 305 ? -1.167 1.435 7.187 1.00 80.62 305 GLU A C 1
ATOM 2467 O O . GLU A 1 305 ? -1.612 1.887 6.128 1.00 80.62 305 GLU A O 1
ATOM 2472 N N . ASP A 1 306 ? -0.108 1.982 7.797 1.00 88.69 306 ASP A N 1
ATOM 2473 C CA . ASP A 1 306 ? 0.589 3.186 7.330 1.00 88.69 306 ASP A CA 1
ATOM 2474 C C . ASP A 1 306 ? 1.318 3.001 5.986 1.00 88.69 306 ASP A C 1
ATOM 2476 O O . ASP A 1 306 ? 1.750 3.986 5.381 1.00 88.69 306 ASP A O 1
ATOM 2480 N N . ALA A 1 307 ? 1.438 1.778 5.460 1.00 91.19 307 ALA A N 1
ATOM 2481 C CA . ALA A 1 307 ? 2.021 1.554 4.140 1.00 91.19 307 ALA A CA 1
ATOM 2482 C C . ALA A 1 307 ? 1.215 2.242 3.026 1.00 91.19 307 ALA A C 1
ATOM 2484 O O . ALA A 1 307 ? 1.798 2.773 2.075 1.00 91.19 307 ALA A O 1
ATOM 2485 N N . ARG A 1 308 ? -0.114 2.324 3.183 1.00 87.94 308 ARG A N 1
ATOM 2486 C CA . ARG A 1 308 ? -0.992 3.102 2.292 1.00 87.94 308 ARG A CA 1
ATOM 2487 C C . ARG A 1 308 ? -0.647 4.583 2.343 1.00 87.94 308 ARG A C 1
ATOM 2489 O O . ARG A 1 308 ? -0.450 5.230 1.315 1.00 87.94 308 ARG A O 1
ATOM 2496 N N . ARG A 1 309 ? -0.518 5.111 3.561 1.00 88.31 309 ARG A N 1
ATOM 2497 C CA . ARG A 1 309 ? -0.155 6.506 3.796 1.00 88.31 309 ARG A CA 1
ATOM 2498 C C . ARG A 1 309 ? 1.209 6.820 3.189 1.00 88.31 309 ARG A C 1
ATOM 2500 O O . ARG A 1 309 ? 1.344 7.837 2.519 1.00 88.31 309 ARG A O 1
ATOM 2507 N N . TYR A 1 310 ? 2.186 5.925 3.331 1.00 92.44 310 TYR A N 1
ATOM 2508 C CA . TYR A 1 310 ? 3.501 6.059 2.703 1.00 92.44 310 TYR A CA 1
ATOM 2509 C C . TYR A 1 310 ? 3.417 6.168 1.179 1.00 92.44 310 TYR A C 1
ATOM 2511 O O . TYR A 1 310 ? 4.075 7.030 0.591 1.00 92.44 310 TYR A O 1
ATOM 2519 N N . ALA A 1 311 ? 2.605 5.316 0.546 1.00 88.75 311 ALA A N 1
ATOM 2520 C CA . ALA A 1 311 ? 2.438 5.299 -0.903 1.00 88.75 311 ALA A CA 1
ATOM 2521 C C . ALA A 1 311 ? 1.842 6.611 -1.442 1.00 88.75 311 ALA A C 1
ATOM 2523 O O . ALA A 1 311 ? 2.256 7.072 -2.504 1.00 88.75 311 ALA A O 1
ATOM 2524 N N . ARG A 1 312 ? 0.939 7.250 -0.684 1.00 86.25 312 ARG A N 1
ATOM 2525 C CA . ARG A 1 312 ? 0.316 8.538 -1.045 1.00 86.25 312 ARG A CA 1
ATOM 2526 C C . ARG A 1 312 ? 1.247 9.745 -0.911 1.00 86.25 312 ARG A C 1
ATOM 2528 O O . ARG A 1 312 ? 1.019 10.766 -1.556 1.00 86.25 312 ARG A O 1
ATOM 2535 N N . LEU A 1 313 ? 2.284 9.663 -0.077 1.00 89.62 313 LEU A N 1
ATOM 2536 C CA . LEU A 1 313 ? 3.244 10.757 0.078 1.00 89.62 313 LEU A CA 1
ATOM 2537 C C . LEU A 1 313 ? 4.106 10.881 -1.180 1.00 89.62 313 LEU A C 1
ATOM 2539 O O . LEU A 1 313 ? 4.705 9.902 -1.636 1.00 89.62 313 LEU A O 1
ATOM 2543 N N . THR A 1 314 ? 4.206 12.096 -1.716 1.00 85.62 314 THR A N 1
ATOM 2544 C CA . THR A 1 314 ? 4.870 12.351 -3.004 1.00 85.62 314 THR A CA 1
ATOM 2545 C C . THR A 1 314 ? 6.346 12.692 -2.844 1.00 85.62 314 THR A C 1
ATOM 2547 O O . THR A 1 314 ? 7.145 12.403 -3.736 1.00 85.62 314 THR A O 1
ATOM 2550 N N . THR A 1 315 ? 6.747 13.257 -1.700 1.00 88.50 315 THR A N 1
ATOM 2551 C CA . THR A 1 315 ? 8.134 13.674 -1.475 1.00 88.50 315 THR A CA 1
ATOM 2552 C C . THR A 1 315 ? 8.890 12.741 -0.530 1.00 88.50 315 THR A C 1
ATOM 2554 O O . THR A 1 315 ? 8.371 12.228 0.464 1.00 88.50 315 THR A O 1
ATOM 2557 N N . THR A 1 316 ? 10.189 12.570 -0.791 1.00 86.69 316 THR A N 1
ATOM 2558 C CA . THR A 1 316 ? 11.092 11.831 0.106 1.00 86.69 316 THR A CA 1
ATOM 2559 C C . THR A 1 316 ? 11.180 12.474 1.493 1.00 86.69 316 THR A C 1
ATOM 2561 O O . THR A 1 316 ? 11.382 11.771 2.482 1.00 86.69 316 THR A O 1
ATOM 2564 N N . ALA A 1 317 ? 11.038 13.801 1.579 1.00 88.38 317 ALA A N 1
ATOM 2565 C CA . ALA A 1 317 ? 11.084 14.532 2.841 1.00 88.38 317 ALA A CA 1
ATOM 2566 C C . ALA A 1 317 ? 9.890 14.175 3.737 1.00 88.38 317 ALA A C 1
ATOM 2568 O O . ALA A 1 317 ? 10.103 13.804 4.889 1.00 88.38 317 ALA A O 1
ATOM 2569 N N . GLU A 1 318 ? 8.668 14.200 3.195 1.00 92.12 318 GLU A N 1
ATOM 2570 C CA . GLU A 1 318 ? 7.452 13.815 3.924 1.00 92.12 318 GLU A CA 1
ATOM 2571 C C . GLU A 1 318 ? 7.484 12.345 4.339 1.00 92.12 318 GLU A C 1
ATOM 2573 O O . GLU A 1 318 ? 7.222 12.028 5.496 1.00 92.12 318 GLU A O 1
ATOM 2578 N N . ARG A 1 319 ? 7.876 11.441 3.428 1.00 94.31 319 ARG A N 1
ATOM 2579 C CA . ARG A 1 319 ? 8.018 10.006 3.736 1.00 94.31 319 ARG A CA 1
ATOM 2580 C C . ARG A 1 319 ? 8.936 9.774 4.935 1.00 94.31 319 ARG A C 1
ATOM 2582 O O . ARG A 1 319 ? 8.634 8.955 5.802 1.00 94.31 319 ARG A O 1
ATOM 2589 N N . LYS A 1 320 ? 10.048 10.514 5.007 1.00 92.94 320 LYS A N 1
ATOM 2590 C CA . LYS A 1 320 ? 10.992 10.434 6.127 1.00 92.94 320 LYS A CA 1
ATOM 2591 C C . LYS A 1 320 ? 10.428 11.041 7.411 1.00 92.94 320 LYS A C 1
ATOM 2593 O O . LYS A 1 320 ? 10.468 10.380 8.445 1.00 92.94 320 LYS A O 1
ATOM 2598 N N . SER A 1 321 ? 9.914 12.269 7.361 1.00 93.56 321 SER A N 1
ATOM 2599 C CA . SER A 1 321 ? 9.495 13.005 8.560 1.00 93.56 321 SER A CA 1
ATOM 2600 C C . SER A 1 321 ? 8.205 12.472 9.184 1.00 93.56 321 SER A C 1
ATOM 2602 O O . SER A 1 321 ? 8.114 12.416 10.409 1.00 93.56 321 SER A O 1
ATOM 2604 N N . LEU A 1 322 ? 7.231 12.066 8.365 1.00 91.12 322 LEU A N 1
ATOM 2605 C CA . LEU A 1 322 ? 5.899 11.668 8.824 1.00 91.12 322 LEU A CA 1
ATOM 2606 C C . LEU A 1 322 ? 5.787 10.183 9.159 1.00 91.12 322 LEU A C 1
ATOM 2608 O O . LEU A 1 322 ? 4.932 9.829 9.965 1.00 91.12 322 LEU A O 1
ATOM 2612 N N . LEU A 1 323 ? 6.621 9.325 8.560 1.00 95.69 323 LEU A N 1
ATOM 2613 C CA . LEU A 1 323 ? 6.507 7.872 8.722 1.00 95.69 323 LEU A CA 1
ATOM 2614 C C . LEU A 1 323 ? 7.820 7.208 9.125 1.00 95.69 323 LEU A C 1
ATOM 2616 O O . LEU A 1 323 ? 7.900 6.659 10.222 1.00 95.69 323 LEU A O 1
ATOM 2620 N N . ILE A 1 324 ? 8.871 7.288 8.302 1.00 96.56 324 ILE A N 1
ATOM 2621 C CA . ILE A 1 324 ? 10.083 6.495 8.559 1.00 96.56 324 ILE A CA 1
ATOM 2622 C C . ILE A 1 324 ? 10.741 6.866 9.901 1.00 96.56 324 ILE A C 1
ATOM 2624 O O . ILE A 1 324 ? 11.048 5.978 10.690 1.00 96.56 324 ILE A O 1
ATOM 2628 N N . HIS A 1 325 ? 10.945 8.153 10.203 1.00 96.31 325 HIS A N 1
ATOM 2629 C CA . HIS A 1 325 ? 11.583 8.568 11.462 1.00 96.31 325 HIS A CA 1
ATOM 2630 C C . HIS A 1 325 ? 10.713 8.303 12.707 1.00 96.31 325 HIS A C 1
ATOM 2632 O O . HIS A 1 325 ? 11.261 7.880 13.726 1.00 96.31 325 HIS A O 1
ATOM 2638 N N . PRO A 1 326 ? 9.383 8.534 12.693 1.00 95.69 326 PRO A N 1
ATOM 2639 C CA . PRO A 1 326 ? 8.507 8.070 13.769 1.00 95.69 326 PRO A CA 1
ATOM 2640 C C . PRO A 1 326 ? 8.603 6.565 14.039 1.00 95.69 326 PRO A C 1
ATOM 2642 O O . PRO A 1 326 ? 8.769 6.184 15.195 1.00 95.69 326 PRO A O 1
ATOM 2645 N N . TYR A 1 327 ? 8.569 5.722 13.003 1.00 96.44 327 TYR A N 1
ATOM 2646 C CA . TYR A 1 327 ? 8.699 4.269 13.170 1.00 96.44 327 TYR A CA 1
ATOM 2647 C C . TYR A 1 327 ? 10.087 3.864 13.659 1.00 96.44 327 TYR A C 1
ATOM 2649 O O . TYR A 1 327 ? 10.193 3.038 14.560 1.00 96.44 327 TYR A O 1
ATOM 2657 N N . GLN A 1 328 ? 11.144 4.493 13.143 1.00 97.00 328 GLN A N 1
ATOM 2658 C CA . GLN A 1 328 ? 12.501 4.262 13.630 1.00 97.00 328 GLN A CA 1
ATOM 2659 C C . GLN A 1 328 ? 12.610 4.549 15.139 1.00 97.00 328 GLN A C 1
ATOM 2661 O O . GLN A 1 328 ? 13.111 3.708 15.877 1.00 97.00 328 GLN A O 1
ATOM 2666 N N . ARG A 1 329 ? 12.055 5.670 15.623 1.00 95.94 329 ARG A N 1
ATOM 2667 C CA . ARG A 1 329 ? 12.038 5.989 17.063 1.00 95.94 329 ARG A CA 1
ATOM 2668 C C . ARG A 1 329 ? 11.265 4.964 17.893 1.00 95.94 329 ARG A C 1
ATOM 2670 O O . ARG A 1 329 ? 11.713 4.620 18.979 1.00 95.94 329 ARG A O 1
ATOM 2677 N N . ARG A 1 330 ? 10.123 4.469 17.400 1.00 94.19 330 ARG A N 1
ATOM 2678 C CA . ARG A 1 330 ? 9.351 3.408 18.077 1.00 94.19 330 ARG A CA 1
ATOM 2679 C C . ARG A 1 330 ? 10.172 2.125 18.224 1.00 94.19 330 ARG A C 1
ATOM 2681 O O . ARG A 1 330 ? 10.197 1.532 19.296 1.00 94.19 330 ARG A O 1
ATOM 2688 N N . ILE A 1 331 ? 10.881 1.730 17.167 1.00 95.44 331 ILE A N 1
ATOM 2689 C CA . ILE A 1 331 ? 11.753 0.547 17.168 1.00 95.44 331 ILE A CA 1
ATOM 2690 C C . ILE A 1 331 ? 12.909 0.728 18.160 1.00 95.44 331 ILE A C 1
ATOM 2692 O O . ILE A 1 331 ? 13.159 -0.158 18.973 1.00 95.44 331 ILE A O 1
ATOM 2696 N N . GLU A 1 332 ? 13.566 1.892 18.150 1.00 94.12 332 GLU A N 1
ATOM 2697 C CA . GLU A 1 332 ? 14.633 2.243 19.102 1.00 94.12 332 GLU A CA 1
ATOM 2698 C C . GLU A 1 332 ? 14.138 2.231 20.562 1.00 94.12 332 GLU A C 1
ATOM 2700 O O . GLU A 1 332 ? 14.895 1.906 21.474 1.00 94.12 332 GLU A O 1
ATOM 2705 N N . GLN A 1 333 ? 12.858 2.540 20.790 1.00 93.75 333 GLN A N 1
ATOM 2706 C CA . GLN A 1 333 ? 12.195 2.484 22.099 1.00 93.75 333 GLN A CA 1
ATOM 2707 C C . GLN A 1 333 ? 11.714 1.078 22.498 1.00 93.75 333 GLN A C 1
ATOM 2709 O O . GLN A 1 333 ? 11.155 0.919 23.582 1.00 93.75 333 GLN A O 1
ATOM 2714 N N . GLY A 1 334 ? 11.940 0.060 21.663 1.00 89.25 334 GLY A N 1
ATOM 2715 C CA . GLY A 1 334 ? 11.603 -1.329 21.977 1.00 89.25 334 GLY A CA 1
ATOM 2716 C C . GLY A 1 334 ? 10.146 -1.709 21.712 1.00 89.25 334 GLY A C 1
ATOM 2717 O O . GLY A 1 334 ? 9.614 -2.576 22.402 1.00 89.25 334 GLY A O 1
ATOM 2718 N N . ASP A 1 335 ? 9.488 -1.085 20.729 1.00 88.00 335 ASP A N 1
ATOM 2719 C CA . ASP A 1 335 ? 8.128 -1.448 20.317 1.00 88.00 335 ASP A CA 1
ATOM 2720 C C . ASP A 1 335 ? 8.058 -2.901 19.793 1.00 88.00 335 ASP A C 1
ATOM 2722 O O . ASP A 1 335 ? 8.363 -3.201 18.631 1.00 88.00 335 ASP A O 1
ATOM 2726 N N . ALA A 1 336 ? 7.645 -3.815 20.676 1.00 84.38 336 ALA A N 1
ATOM 2727 C CA . ALA A 1 336 ? 7.543 -5.246 20.398 1.00 84.38 336 ALA A CA 1
ATOM 2728 C C . ALA A 1 336 ? 6.507 -5.572 19.307 1.00 84.38 336 ALA A C 1
ATOM 2730 O O . ALA A 1 336 ? 6.615 -6.609 18.651 1.00 84.38 336 ALA A O 1
ATOM 2731 N N . GLU A 1 337 ? 5.539 -4.683 19.060 1.00 86.75 337 GLU A N 1
ATOM 2732 C CA . GLU A 1 337 ? 4.485 -4.889 18.066 1.00 86.75 337 GLU A CA 1
ATOM 2733 C C . GLU A 1 337 ? 5.027 -4.916 16.636 1.00 86.75 337 GLU A C 1
ATOM 2735 O O . GLU A 1 337 ? 4.506 -5.625 15.769 1.00 86.75 337 GLU A O 1
ATOM 2740 N N . LEU A 1 338 ? 6.086 -4.146 16.383 1.00 89.69 338 LEU A N 1
ATOM 2741 C CA . LEU A 1 338 ? 6.741 -4.061 15.077 1.00 89.69 338 LEU A CA 1
ATOM 2742 C C . LEU A 1 338 ? 7.678 -5.245 14.815 1.00 89.69 338 LEU A C 1
ATOM 2744 O O . LEU A 1 338 ? 7.982 -5.527 13.658 1.00 89.69 338 LEU A O 1
ATOM 2748 N N . SER A 1 339 ? 8.084 -5.951 15.874 1.00 90.00 339 SER A N 1
ATOM 2749 C CA . SER A 1 339 ? 9.045 -7.062 15.837 1.00 90.00 339 SER A CA 1
ATOM 2750 C C . SER A 1 339 ? 8.401 -8.432 16.093 1.00 90.00 339 SER A C 1
ATOM 2752 O O . SER A 1 339 ? 9.113 -9.404 16.345 1.00 90.00 339 SER A O 1
ATOM 2754 N N . ARG A 1 340 ? 7.064 -8.538 16.045 1.00 88.75 340 ARG A N 1
ATOM 2755 C CA . ARG A 1 340 ? 6.365 -9.825 16.194 1.00 88.75 340 ARG A CA 1
ATOM 2756 C C . ARG A 1 340 ? 6.811 -10.822 15.109 1.00 88.75 340 ARG A C 1
ATOM 2758 O O . ARG A 1 340 ? 6.847 -10.427 13.940 1.00 88.75 340 ARG A O 1
ATOM 2765 N N . PRO A 1 341 ? 7.062 -12.105 15.445 1.00 88.19 341 PRO A N 1
ATOM 2766 C CA . PRO A 1 341 ? 7.495 -13.118 14.474 1.00 88.19 341 PRO A CA 1
ATOM 2767 C C . PRO A 1 341 ? 6.590 -13.209 13.237 1.00 88.19 341 PRO A C 1
ATOM 2769 O O . PRO A 1 341 ? 7.077 -13.171 12.112 1.00 88.19 341 PRO A O 1
ATOM 2772 N N . GLU A 1 342 ? 5.272 -13.184 13.445 1.00 87.38 342 GLU A N 1
ATOM 2773 C CA . GLU A 1 342 ? 4.256 -13.228 12.383 1.00 87.38 342 GLU A CA 1
ATOM 2774 C C . GLU A 1 342 ? 4.401 -12.088 11.355 1.00 87.38 342 GLU A C 1
ATOM 2776 O O . GLU A 1 342 ? 4.145 -12.279 10.168 1.00 87.38 342 GLU A O 1
ATOM 2781 N N . LYS A 1 343 ? 4.833 -10.892 11.784 1.00 90.88 343 LYS A N 1
ATOM 2782 C CA . LYS A 1 343 ? 5.084 -9.757 10.878 1.00 90.88 343 LYS A CA 1
ATOM 2783 C C . LYS A 1 343 ? 6.451 -9.858 10.212 1.00 90.88 343 LYS A C 1
ATOM 2785 O O . LYS A 1 343 ? 6.567 -9.569 9.023 1.00 90.88 343 LYS A O 1
ATOM 2790 N N . LEU A 1 344 ? 7.472 -10.293 10.954 1.00 90.69 344 LEU A N 1
ATOM 2791 C CA . LEU A 1 344 ? 8.836 -10.467 10.443 1.00 90.69 344 LEU A CA 1
ATOM 2792 C C . LEU A 1 344 ? 8.915 -11.469 9.288 1.00 90.69 344 LEU A C 1
ATOM 2794 O O . LEU A 1 344 ? 9.713 -11.270 8.378 1.00 90.69 344 LEU A O 1
ATOM 2798 N N . GLU A 1 345 ? 8.066 -12.495 9.287 1.00 90.44 345 GLU A N 1
ATOM 2799 C CA . GLU A 1 345 ? 7.962 -13.450 8.178 1.00 90.44 345 GLU A CA 1
ATOM 2800 C C . GLU A 1 345 ? 7.306 -12.840 6.927 1.00 90.44 345 GLU A C 1
ATOM 2802 O O . GLU A 1 345 ? 7.632 -13.220 5.800 1.00 90.44 345 GLU A O 1
ATOM 2807 N N . ARG A 1 346 ? 6.408 -11.863 7.106 1.00 90.94 346 ARG A N 1
ATOM 2808 C CA . ARG A 1 346 ? 5.642 -11.236 6.016 1.00 90.94 346 ARG A CA 1
ATOM 2809 C C . ARG A 1 346 ? 6.336 -10.035 5.385 1.00 90.94 346 ARG A C 1
ATOM 2811 O O . ARG A 1 346 ? 6.210 -9.823 4.181 1.00 90.94 346 ARG A O 1
ATOM 2818 N N . TYR A 1 347 ? 7.062 -9.229 6.159 1.00 93.19 347 TYR A N 1
ATOM 2819 C CA . TYR A 1 347 ? 7.666 -8.008 5.624 1.00 93.19 347 TYR A CA 1
ATOM 2820 C C . TYR A 1 347 ? 8.580 -8.222 4.404 1.00 93.19 347 TYR A C 1
ATOM 2822 O O . TYR A 1 347 ? 8.424 -7.474 3.440 1.00 93.19 347 TYR A O 1
ATOM 2830 N N . PRO A 1 348 ? 9.510 -9.201 4.371 1.00 90.19 348 PRO A N 1
ATOM 2831 C CA . PRO A 1 348 ? 10.505 -9.297 3.296 1.00 90.19 348 PRO A CA 1
ATOM 2832 C C . PRO A 1 348 ? 9.899 -9.600 1.920 1.00 90.19 348 PRO A C 1
ATOM 2834 O O . PRO A 1 348 ? 10.500 -9.311 0.878 1.00 90.19 348 PRO A O 1
ATOM 2837 N N . THR A 1 349 ? 8.713 -10.205 1.915 1.00 88.44 349 THR A N 1
ATOM 2838 C CA . THR A 1 349 ? 7.947 -10.564 0.720 1.00 88.44 349 THR A CA 1
ATOM 2839 C C . THR A 1 349 ? 6.848 -9.550 0.407 1.00 88.44 349 THR A C 1
ATOM 2841 O O . THR A 1 349 ? 6.294 -9.605 -0.688 1.00 88.44 349 THR A O 1
ATOM 2844 N N . SER A 1 350 ? 6.598 -8.573 1.290 1.00 90.81 350 SER A N 1
ATOM 2845 C CA . SER A 1 350 ? 5.582 -7.541 1.079 1.00 90.81 350 SER A CA 1
ATOM 2846 C C . SER A 1 350 ? 5.811 -6.762 -0.219 1.00 90.81 350 SER A C 1
ATOM 2848 O O . SER A 1 350 ? 6.926 -6.342 -0.563 1.00 90.81 350 SER A O 1
ATOM 2850 N N . LEU A 1 351 ? 4.711 -6.518 -0.930 1.00 88.38 351 LEU A N 1
ATOM 2851 C CA . LEU A 1 351 ? 4.672 -5.685 -2.129 1.00 88.38 351 LEU A CA 1
ATOM 2852 C C . LEU A 1 351 ? 4.759 -4.184 -1.800 1.00 88.38 351 LEU A C 1
ATOM 2854 O O . LEU A 1 351 ? 4.980 -3.370 -2.695 1.00 88.38 351 LEU A O 1
ATOM 2858 N N . TRP A 1 352 ? 4.670 -3.812 -0.521 1.00 90.69 352 TRP A N 1
ATOM 2859 C CA . TRP A 1 352 ? 4.685 -2.429 -0.063 1.00 90.69 352 TRP A CA 1
ATOM 2860 C C . TRP A 1 352 ? 6.079 -1.983 0.370 1.00 90.69 352 TRP A C 1
ATOM 2862 O O . TRP A 1 352 ? 6.712 -2.588 1.231 1.00 90.69 352 TRP A O 1
ATOM 2872 N N . ASP A 1 353 ? 6.554 -0.877 -0.205 1.00 93.62 353 ASP A N 1
ATOM 2873 C CA . ASP A 1 353 ? 7.875 -0.320 0.110 1.00 93.62 353 ASP A CA 1
ATOM 2874 C C . ASP A 1 353 ? 8.047 -0.037 1.605 1.00 93.62 353 ASP A C 1
ATOM 2876 O O . ASP A 1 353 ? 9.109 -0.299 2.164 1.00 93.62 353 ASP A O 1
ATOM 2880 N N . PHE A 1 354 ? 7.007 0.495 2.254 1.00 96.12 354 PHE A N 1
ATOM 2881 C CA . PHE A 1 354 ? 7.079 0.878 3.661 1.00 96.12 354 PHE A CA 1
ATOM 2882 C C . PHE A 1 354 ? 7.263 -0.320 4.588 1.00 96.12 354 PHE A C 1
ATOM 2884 O O . PHE A 1 354 ? 8.115 -0.269 5.466 1.00 96.12 354 PHE A O 1
ATOM 2891 N N . ASP A 1 355 ? 6.539 -1.409 4.345 1.00 95.81 355 ASP A N 1
ATOM 2892 C CA . ASP A 1 355 ? 6.677 -2.666 5.082 1.00 95.81 355 ASP A CA 1
ATOM 2893 C C . ASP A 1 355 ? 8.122 -3.175 5.049 1.00 95.81 355 ASP A C 1
ATOM 2895 O O . ASP A 1 355 ? 8.712 -3.481 6.086 1.00 95.81 355 ASP A O 1
ATOM 2899 N N . ARG A 1 356 ? 8.729 -3.192 3.854 1.00 96.44 356 ARG A N 1
ATOM 2900 C CA . ARG A 1 356 ? 10.126 -3.610 3.678 1.00 96.44 356 ARG A CA 1
ATOM 2901 C C . ARG A 1 356 ? 11.092 -2.648 4.368 1.00 96.44 356 ARG A C 1
ATOM 2903 O O . ARG A 1 356 ? 12.021 -3.092 5.034 1.00 96.44 356 ARG A O 1
ATOM 2910 N N . ILE A 1 357 ? 10.847 -1.337 4.289 1.00 97.88 357 ILE A N 1
ATOM 2911 C CA . ILE A 1 357 ? 11.631 -0.329 5.023 1.00 97.88 357 ILE A CA 1
ATOM 2912 C C . ILE A 1 357 ? 11.567 -0.580 6.533 1.00 97.88 357 ILE A C 1
ATOM 2914 O O . ILE A 1 357 ? 12.614 -0.567 7.178 1.00 97.88 357 ILE A O 1
ATOM 2918 N N . VAL A 1 358 ? 10.381 -0.829 7.100 1.00 97.62 358 VAL A N 1
ATOM 2919 C CA . VAL A 1 358 ? 10.235 -1.120 8.534 1.00 97.62 358 VAL A CA 1
ATOM 2920 C C . VAL A 1 358 ? 10.977 -2.396 8.913 1.00 97.62 358 VAL A C 1
ATOM 2922 O O . VAL A 1 358 ? 11.679 -2.396 9.919 1.00 97.62 358 VAL A O 1
ATOM 2925 N N . PHE A 1 359 ? 10.929 -3.442 8.091 1.00 97.06 359 PHE A N 1
ATOM 2926 C CA . PHE A 1 359 ? 11.739 -4.640 8.317 1.00 97.06 359 PHE A CA 1
ATOM 2927 C C . PHE A 1 359 ? 13.234 -4.344 8.391 1.00 97.06 359 PHE A C 1
ATOM 2929 O O . PHE A 1 359 ? 13.891 -4.770 9.338 1.00 97.06 359 PHE A O 1
ATOM 2936 N N . TYR A 1 360 ? 13.765 -3.550 7.460 1.00 97.94 360 TYR A N 1
ATOM 2937 C CA . TYR A 1 360 ? 15.175 -3.161 7.499 1.00 97.94 360 TYR A CA 1
ATOM 2938 C C . TYR A 1 360 ? 15.522 -2.340 8.743 1.00 97.94 360 TYR A C 1
ATOM 2940 O O . TYR A 1 360 ? 16.582 -2.559 9.324 1.00 97.94 360 TYR A O 1
ATOM 2948 N N . LEU A 1 361 ? 14.628 -1.453 9.196 1.00 97.50 361 LEU A N 1
ATOM 2949 C CA . LEU A 1 361 ? 14.798 -0.724 10.458 1.00 97.50 361 LEU A CA 1
ATOM 2950 C C . LEU A 1 361 ? 14.824 -1.660 11.671 1.00 97.50 361 LEU A C 1
ATOM 2952 O O . LEU A 1 361 ? 15.643 -1.472 12.568 1.00 97.50 361 LEU A O 1
ATOM 2956 N N . VAL A 1 362 ? 13.941 -2.662 11.703 1.00 96.19 362 VAL A N 1
ATOM 2957 C CA . VAL A 1 362 ? 13.910 -3.653 12.784 1.00 96.19 362 VAL A CA 1
ATOM 2958 C C . VAL A 1 362 ? 15.206 -4.458 12.791 1.00 96.19 362 VAL A C 1
ATOM 2960 O O . VAL A 1 362 ? 15.837 -4.563 13.839 1.00 96.19 362 VAL A O 1
ATOM 2963 N N . CYS A 1 363 ? 15.652 -4.962 11.637 1.00 94.94 363 CYS A N 1
ATOM 2964 C CA . CYS A 1 363 ? 16.927 -5.671 11.522 1.00 94.94 363 CYS A CA 1
ATOM 2965 C C . CYS A 1 363 ? 18.118 -4.799 11.944 1.00 94.94 363 CYS A C 1
ATOM 2967 O O . CYS A 1 363 ? 18.987 -5.269 12.669 1.00 94.94 363 CYS A O 1
ATOM 2969 N N . GLU A 1 364 ? 18.160 -3.529 11.536 1.00 94.94 364 GLU A N 1
ATOM 2970 C CA . GLU A 1 364 ? 19.229 -2.589 11.902 1.00 94.94 364 GLU A CA 1
ATOM 2971 C C . GLU A 1 364 ? 19.354 -2.384 13.421 1.00 94.94 364 GLU A C 1
ATOM 2973 O O . GLU A 1 364 ? 20.461 -2.165 13.919 1.00 94.94 364 GLU A O 1
ATOM 2978 N N . ASN A 1 365 ? 18.238 -2.477 14.151 1.00 94.12 365 ASN A N 1
ATOM 2979 C CA . ASN A 1 365 ? 18.182 -2.291 15.601 1.00 94.12 365 ASN A CA 1
ATOM 2980 C C . ASN A 1 365 ? 18.429 -3.583 16.408 1.00 94.12 365 ASN A C 1
ATOM 2982 O O . ASN A 1 365 ? 18.477 -3.541 17.636 1.00 94.12 365 ASN A O 1
ATOM 2986 N N . GLN A 1 366 ? 18.587 -4.739 15.755 1.00 91.12 366 GLN A N 1
ATOM 2987 C CA . GLN A 1 366 ? 18.930 -5.988 16.441 1.00 91.12 366 GLN A CA 1
ATOM 2988 C C . GLN A 1 366 ? 20.400 -5.987 16.890 1.00 91.12 366 GLN A C 1
ATOM 2990 O O . GLN A 1 366 ? 21.277 -5.509 16.175 1.00 91.12 366 GLN A O 1
ATOM 2995 N N . GLU A 1 367 ? 20.693 -6.601 18.043 1.00 86.50 367 GLU A N 1
ATOM 2996 C CA . GLU A 1 367 ? 22.077 -6.765 18.535 1.00 86.50 367 GLU A CA 1
ATOM 2997 C C . GLU A 1 367 ? 22.938 -7.668 17.641 1.00 86.50 367 GLU A C 1
ATOM 2999 O O . GLU A 1 367 ? 24.164 -7.591 17.650 1.00 86.50 367 GLU A O 1
ATOM 3004 N N . ARG A 1 368 ? 22.306 -8.601 16.923 1.00 86.62 368 ARG A N 1
ATOM 3005 C CA . ARG A 1 368 ? 22.970 -9.534 16.006 1.00 86.62 368 ARG A CA 1
ATOM 3006 C C . ARG A 1 368 ? 22.066 -9.802 14.805 1.00 86.62 368 ARG A C 1
ATOM 3008 O O . ARG A 1 368 ? 21.428 -10.856 14.762 1.00 86.62 368 ARG A O 1
ATOM 3015 N N . PRO A 1 369 ? 21.993 -8.867 13.843 1.00 90.00 369 PRO A N 1
ATOM 3016 C CA . PRO A 1 369 ? 21.164 -9.052 12.663 1.00 90.00 369 PRO A CA 1
ATOM 3017 C C . PRO A 1 369 ? 21.612 -10.271 11.858 1.00 90.00 369 PRO A C 1
ATOM 3019 O O . PRO A 1 369 ? 22.790 -10.643 11.839 1.00 90.00 369 PRO A O 1
ATOM 3022 N N . ASP A 1 370 ? 20.668 -10.898 11.163 1.00 92.12 370 ASP A N 1
ATOM 3023 C CA . ASP A 1 370 ? 20.988 -11.910 10.164 1.00 92.12 370 ASP A CA 1
ATOM 3024 C C . ASP A 1 370 ? 21.517 -11.237 8.892 1.00 92.12 370 ASP A C 1
ATOM 3026 O O . ASP A 1 370 ? 20.771 -10.869 7.983 1.00 92.12 370 ASP A O 1
ATOM 3030 N N . THR A 1 371 ? 22.837 -11.060 8.841 1.00 93.31 371 THR A N 1
ATOM 3031 C CA . THR A 1 371 ? 23.517 -10.431 7.707 1.00 93.31 371 THR A CA 1
ATOM 3032 C C . THR A 1 371 ? 23.268 -11.181 6.399 1.00 93.31 371 THR A C 1
ATOM 3034 O O . THR A 1 371 ? 23.151 -10.541 5.360 1.00 93.31 371 THR A O 1
ATOM 3037 N N . ALA A 1 372 ? 23.137 -12.513 6.425 1.00 92.25 372 ALA A N 1
ATOM 3038 C CA . ALA A 1 372 ? 22.877 -13.296 5.218 1.00 92.25 372 ALA A CA 1
ATOM 3039 C C . ALA A 1 372 ? 21.461 -13.037 4.680 1.00 92.25 372 ALA A C 1
ATOM 3041 O O . ALA A 1 372 ? 21.272 -12.902 3.471 1.00 92.25 372 ALA A O 1
ATOM 3042 N N . GLU A 1 373 ? 20.469 -12.900 5.565 1.00 92.44 373 GLU A N 1
ATOM 3043 C CA . GLU A 1 373 ? 19.123 -12.489 5.153 1.00 92.44 373 GLU A CA 1
ATOM 3044 C C . GLU A 1 373 ? 19.103 -11.070 4.591 1.00 92.44 373 GLU A C 1
ATOM 3046 O O . GLU A 1 373 ? 18.449 -10.824 3.582 1.00 92.44 373 GLU A O 1
ATOM 3051 N N . LEU A 1 374 ? 19.865 -10.149 5.176 1.00 94.75 374 LEU A N 1
ATOM 3052 C CA . LEU A 1 374 ? 19.968 -8.788 4.658 1.00 94.75 374 LEU A CA 1
ATOM 3053 C C . LEU A 1 374 ? 20.618 -8.730 3.261 1.00 94.75 374 LEU A C 1
ATOM 3055 O O . LEU A 1 374 ? 20.202 -7.911 2.441 1.00 94.75 374 LEU A O 1
ATOM 3059 N N . VAL A 1 375 ? 21.577 -9.615 2.949 1.00 95.62 375 VAL A N 1
ATOM 3060 C CA . VAL A 1 375 ? 22.130 -9.750 1.585 1.00 95.62 375 VAL A CA 1
ATOM 3061 C C . VAL A 1 375 ? 21.051 -10.236 0.622 1.00 95.62 375 VAL A C 1
ATOM 3063 O O . VAL A 1 375 ? 20.828 -9.607 -0.414 1.00 95.62 375 VAL A O 1
ATOM 3066 N N . ARG A 1 376 ? 20.321 -11.301 0.986 1.00 94.81 376 ARG A N 1
ATOM 3067 C CA . ARG A 1 376 ? 19.192 -11.800 0.182 1.00 94.81 376 ARG A CA 1
ATOM 3068 C C . ARG A 1 376 ? 18.119 -10.733 -0.008 1.00 94.81 376 ARG A C 1
ATOM 3070 O O . ARG A 1 376 ? 17.553 -10.620 -1.091 1.00 94.81 376 ARG A O 1
ATOM 3077 N N . ALA A 1 377 ? 17.853 -9.926 1.013 1.00 94.94 377 ALA A N 1
ATOM 3078 C CA . ALA A 1 377 ? 16.886 -8.848 0.929 1.00 94.94 377 ALA A CA 1
ATOM 3079 C C . ALA A 1 377 ? 17.345 -7.729 -0.014 1.00 94.94 377 ALA A C 1
ATOM 3081 O O . ALA A 1 377 ? 16.568 -7.305 -0.863 1.00 94.94 377 ALA A O 1
ATOM 3082 N N . ALA A 1 378 ? 18.615 -7.319 0.045 1.00 96.31 378 ALA A N 1
ATOM 3083 C CA . ALA A 1 378 ? 19.176 -6.359 -0.903 1.00 96.31 378 ALA A CA 1
ATOM 3084 C C . ALA A 1 378 ? 19.141 -6.876 -2.356 1.00 96.31 378 ALA A C 1
ATOM 3086 O O . ALA A 1 378 ? 18.805 -6.110 -3.260 1.00 96.31 378 ALA A O 1
ATOM 3087 N N . ALA A 1 379 ? 19.412 -8.168 -2.583 1.00 96.12 379 ALA A N 1
ATOM 3088 C CA . ALA A 1 379 ? 19.277 -8.799 -3.901 1.00 96.12 379 ALA A CA 1
ATOM 3089 C C . ALA A 1 379 ? 17.828 -8.753 -4.408 1.00 96.12 379 ALA A C 1
ATOM 3091 O O . ALA A 1 379 ? 17.559 -8.298 -5.517 1.00 96.12 379 ALA A O 1
ATOM 3092 N N . ARG A 1 380 ? 16.876 -9.108 -3.544 1.00 94.50 380 ARG A N 1
ATOM 3093 C CA . ARG A 1 380 ? 15.438 -9.012 -3.813 1.00 94.50 380 ARG A CA 1
ATOM 3094 C C . ARG A 1 380 ? 14.976 -7.576 -4.120 1.00 94.50 380 ARG A C 1
ATOM 3096 O O . ARG A 1 380 ? 14.063 -7.392 -4.926 1.00 94.50 380 ARG A O 1
ATOM 3103 N N . GLU A 1 381 ? 15.551 -6.549 -3.492 1.00 95.31 381 GLU A N 1
ATOM 3104 C CA . GLU A 1 381 ? 15.250 -5.150 -3.845 1.00 95.31 381 GLU A CA 1
ATOM 3105 C C . GLU A 1 381 ? 15.840 -4.751 -5.202 1.00 95.31 381 GLU A C 1
ATOM 3107 O O . GLU A 1 381 ? 15.193 -4.011 -5.941 1.00 95.31 381 GLU A O 1
ATOM 3112 N N . LEU A 1 382 ? 17.033 -5.247 -5.556 1.00 94.12 382 LEU A N 1
ATOM 3113 C CA . LEU A 1 382 ? 17.602 -5.040 -6.889 1.00 94.12 382 LEU A CA 1
ATOM 3114 C C . LEU A 1 382 ? 16.695 -5.646 -7.967 1.00 94.12 382 LEU A C 1
ATOM 3116 O O . LEU A 1 382 ? 16.322 -4.938 -8.897 1.00 94.12 382 LEU A O 1
ATOM 3120 N N . GLU A 1 383 ? 16.262 -6.898 -7.798 1.00 91.88 383 GLU A N 1
ATOM 3121 C CA . GLU A 1 383 ? 15.339 -7.567 -8.728 1.00 91.88 383 GLU A CA 1
ATOM 3122 C C . GLU A 1 383 ? 14.033 -6.776 -8.913 1.00 91.88 383 GLU A C 1
ATOM 3124 O O . GLU A 1 383 ? 13.542 -6.613 -10.031 1.00 91.88 383 GLU A O 1
ATOM 3129 N N . ARG A 1 384 ? 13.475 -6.224 -7.824 1.00 88.81 384 ARG A N 1
ATOM 3130 C CA . ARG A 1 384 ? 12.285 -5.356 -7.890 1.00 88.81 384 ARG A CA 1
ATOM 3131 C C . ARG A 1 384 ? 12.560 -4.080 -8.676 1.00 88.81 384 ARG A C 1
ATOM 3133 O O . ARG A 1 384 ? 11.733 -3.685 -9.490 1.00 88.81 384 ARG A O 1
ATOM 3140 N N . LEU A 1 385 ? 13.694 -3.426 -8.439 1.00 88.81 385 LEU A N 1
ATOM 3141 C CA . LEU A 1 385 ? 14.069 -2.209 -9.160 1.00 88.81 385 LEU A CA 1
ATOM 3142 C C . LEU A 1 385 ? 14.262 -2.476 -10.655 1.00 88.81 385 LEU A C 1
ATOM 3144 O O . LEU A 1 385 ? 13.780 -1.699 -11.474 1.00 88.81 385 LEU A O 1
ATOM 3148 N N . GLU A 1 386 ? 14.890 -3.592 -11.016 1.00 86.19 386 GLU A N 1
ATOM 3149 C CA . GLU A 1 386 ? 15.061 -4.006 -12.411 1.00 86.19 386 GLU A CA 1
ATOM 3150 C C . GLU A 1 386 ? 13.727 -4.355 -13.084 1.00 86.19 386 GLU A C 1
ATOM 3152 O O . GLU A 1 386 ? 13.521 -4.036 -14.254 1.00 86.19 386 GLU A O 1
ATOM 3157 N N . ALA A 1 387 ? 12.777 -4.938 -12.348 1.00 81.81 387 ALA A N 1
ATOM 3158 C CA . ALA A 1 387 ? 11.430 -5.189 -12.859 1.00 81.81 387 ALA A CA 1
ATOM 3159 C C . ALA A 1 387 ? 10.616 -3.897 -13.086 1.00 81.81 387 ALA A C 1
ATOM 3161 O O . ALA A 1 387 ? 9.731 -3.871 -13.947 1.00 81.81 387 ALA A O 1
ATOM 3162 N N . LEU A 1 388 ? 10.902 -2.838 -12.318 1.00 72.31 388 LEU A N 1
ATOM 3163 C CA . LEU A 1 388 ? 10.156 -1.571 -12.307 1.00 72.31 388 LEU A CA 1
ATOM 3164 C C . LEU A 1 388 ? 10.787 -0.449 -13.134 1.00 72.31 388 LEU A C 1
ATOM 3166 O O . LEU A 1 388 ? 10.164 0.609 -13.292 1.00 72.31 388 LEU A O 1
ATOM 3170 N N . ASP A 1 389 ? 11.985 -0.664 -13.675 1.00 72.12 389 ASP A N 1
ATOM 3171 C CA . ASP A 1 389 ? 12.753 0.339 -14.411 1.00 72.12 389 ASP A CA 1
ATOM 3172 C C . ASP A 1 389 ? 12.778 1.690 -13.645 1.00 72.12 389 ASP A C 1
ATOM 3174 O O . ASP A 1 389 ? 13.107 1.760 -12.461 1.00 72.12 389 ASP A O 1
ATOM 3178 N N . GLU A 1 390 ? 12.383 2.791 -14.289 1.00 66.69 390 GLU A N 1
ATOM 3179 C CA . GLU A 1 390 ? 12.386 4.146 -13.713 1.00 66.69 390 GLU A CA 1
ATOM 3180 C C . GLU A 1 390 ? 11.275 4.401 -12.674 1.00 66.69 390 GLU A C 1
ATOM 3182 O O . GLU A 1 390 ? 11.243 5.472 -12.067 1.00 66.69 390 GLU A O 1
ATOM 3187 N N . THR A 1 391 ? 10.338 3.466 -12.480 1.00 65.75 391 THR A N 1
ATOM 3188 C CA . THR A 1 391 ? 9.200 3.646 -11.552 1.00 65.75 391 THR A CA 1
ATOM 3189 C C . THR A 1 391 ? 9.489 3.154 -10.134 1.00 65.75 391 THR A C 1
ATOM 3191 O O . THR A 1 391 ? 8.740 3.472 -9.210 1.00 65.75 391 THR A O 1
ATOM 3194 N N . GLY A 1 392 ? 10.574 2.399 -9.945 1.00 77.31 392 GLY A N 1
ATOM 3195 C CA . GLY A 1 392 ? 10.951 1.838 -8.653 1.00 77.31 392 GLY A CA 1
ATOM 3196 C C . GLY A 1 392 ? 11.556 2.867 -7.689 1.00 77.31 392 GLY A C 1
ATOM 3197 O O . GLY A 1 392 ? 12.372 3.712 -8.059 1.00 77.31 392 GLY A O 1
ATOM 3198 N N . SER A 1 393 ? 11.185 2.778 -6.411 1.00 87.31 393 SER A N 1
ATOM 3199 C CA . SER A 1 393 ? 11.776 3.579 -5.336 1.00 87.31 393 SER A CA 1
ATOM 3200 C C . SER A 1 393 ? 13.103 2.971 -4.886 1.00 87.31 393 SER A C 1
ATOM 3202 O O . SER A 1 393 ? 13.139 1.833 -4.432 1.00 87.31 393 SER A O 1
ATOM 3204 N N . LEU A 1 394 ? 14.193 3.746 -4.894 1.00 91.50 394 LEU A N 1
ATOM 3205 C CA . LEU A 1 394 ? 15.467 3.315 -4.287 1.00 91.50 394 LEU A CA 1
ATOM 3206 C C . LEU A 1 394 ? 15.417 3.218 -2.753 1.00 91.50 394 LEU A C 1
ATOM 3208 O O . LEU A 1 394 ? 16.382 2.779 -2.130 1.00 91.50 394 LEU A O 1
ATOM 3212 N N . THR A 1 395 ? 14.335 3.678 -2.124 1.00 94.19 395 THR A N 1
ATOM 3213 C CA . THR A 1 395 ? 14.282 3.849 -0.668 1.00 94.19 395 THR A CA 1
ATOM 3214 C C . THR A 1 395 ? 14.406 2.515 0.080 1.00 94.19 395 THR A C 1
ATOM 3216 O O . THR A 1 395 ? 15.288 2.438 0.932 1.00 94.19 395 THR A O 1
ATOM 3219 N N . PRO A 1 396 ? 13.634 1.451 -0.231 1.00 95.88 396 PRO A N 1
ATOM 3220 C CA . PRO A 1 396 ? 13.799 0.146 0.417 1.00 95.88 396 PRO A CA 1
ATOM 3221 C C . PRO A 1 396 ? 15.225 -0.401 0.295 1.00 95.88 396 PRO A C 1
ATOM 3223 O O . PRO A 1 396 ? 15.819 -0.766 1.306 1.00 95.88 396 PRO A O 1
ATOM 3226 N N . LEU A 1 397 ? 15.821 -0.344 -0.903 1.00 96.31 397 LEU A N 1
ATOM 3227 C CA . LEU A 1 397 ? 17.206 -0.765 -1.130 1.00 96.31 397 LEU A CA 1
ATOM 3228 C C . LEU A 1 397 ? 18.199 0.019 -0.260 1.00 96.31 397 LEU A C 1
ATOM 3230 O O . LEU A 1 397 ? 19.093 -0.569 0.342 1.00 96.31 397 LEU A O 1
ATOM 3234 N N . TYR A 1 398 ? 18.040 1.342 -0.161 1.00 96.25 398 TYR A N 1
ATOM 3235 C CA . TYR A 1 398 ? 18.884 2.167 0.704 1.00 96.25 398 TYR A CA 1
ATOM 3236 C C . TYR A 1 398 ? 18.821 1.710 2.169 1.00 96.25 398 TYR A C 1
ATOM 3238 O O . TYR A 1 398 ? 19.864 1.597 2.812 1.00 96.25 398 TYR A O 1
ATOM 3246 N N . TYR A 1 399 ? 17.627 1.419 2.696 1.00 97.62 399 TYR A N 1
ATOM 3247 C CA . TYR A 1 399 ? 17.479 0.938 4.074 1.00 97.62 399 TYR A CA 1
ATOM 3248 C C . TYR A 1 399 ? 18.007 -0.496 4.251 1.00 97.62 399 TYR A C 1
ATOM 3250 O O . TYR A 1 399 ? 18.648 -0.762 5.266 1.00 97.62 399 TYR A O 1
ATOM 3258 N N . ALA A 1 400 ? 17.857 -1.379 3.257 1.00 97.62 400 ALA A N 1
ATOM 3259 C CA . ALA A 1 400 ? 18.461 -2.716 3.272 1.00 97.62 400 ALA A CA 1
ATOM 3260 C C . ALA A 1 400 ? 19.994 -2.646 3.369 1.00 97.62 400 ALA A C 1
ATOM 3262 O O . ALA A 1 400 ? 20.610 -3.280 4.225 1.00 97.62 400 ALA A O 1
ATOM 3263 N N . LEU A 1 401 ? 20.617 -1.804 2.537 1.00 97.44 401 LEU A N 1
ATOM 3264 C CA . LEU A 1 401 ? 22.060 -1.564 2.576 1.00 97.44 401 LEU A CA 1
ATOM 3265 C C . LEU A 1 401 ? 22.498 -0.900 3.891 1.00 97.44 401 LEU A C 1
ATOM 3267 O O . LEU A 1 401 ? 23.604 -1.150 4.364 1.00 97.44 401 LEU A O 1
ATOM 3271 N N . ARG A 1 402 ? 21.648 -0.064 4.502 1.00 97.19 402 ARG A N 1
ATOM 3272 C CA . ARG A 1 402 ? 21.953 0.604 5.777 1.00 97.19 402 ARG A CA 1
ATOM 3273 C C . ARG A 1 402 ? 21.968 -0.402 6.924 1.00 97.19 402 ARG A C 1
ATOM 3275 O O . ARG A 1 402 ? 22.887 -0.382 7.739 1.00 97.19 402 ARG A O 1
ATOM 3282 N N . ALA A 1 403 ? 21.003 -1.318 6.933 1.00 96.56 403 ALA A N 1
ATOM 3283 C CA . ALA A 1 403 ? 20.981 -2.441 7.857 1.00 96.56 403 ALA A CA 1
ATOM 3284 C C . ALA A 1 403 ? 22.206 -3.355 7.664 1.00 96.56 403 ALA A C 1
ATOM 3286 O O . ALA A 1 403 ? 22.820 -3.759 8.651 1.00 96.56 403 ALA A O 1
ATOM 3287 N N . LEU A 1 404 ? 22.625 -3.623 6.417 1.00 95.75 404 LEU A N 1
ATOM 3288 C CA . LEU A 1 404 ? 23.858 -4.374 6.124 1.00 95.75 404 LEU A CA 1
ATOM 3289 C C . LEU A 1 404 ? 25.114 -3.689 6.670 1.00 95.75 404 LEU A C 1
ATOM 3291 O O . LEU A 1 404 ? 25.936 -4.344 7.307 1.00 95.75 404 LEU A O 1
ATOM 3295 N N . ASP A 1 405 ? 25.253 -2.382 6.452 1.00 95.38 405 ASP A N 1
ATOM 3296 C CA . ASP A 1 405 ? 26.393 -1.577 6.919 1.00 95.38 405 ASP A CA 1
ATOM 3297 C C . ASP A 1 405 ? 26.506 -1.615 8.447 1.00 95.38 405 ASP A C 1
ATOM 3299 O O . ASP A 1 405 ? 27.599 -1.736 9.001 1.00 95.38 405 ASP A O 1
ATOM 3303 N N . ARG A 1 406 ? 25.361 -1.616 9.140 1.00 93.56 406 ARG A N 1
ATOM 3304 C CA . ARG A 1 406 ? 25.298 -1.774 10.596 1.00 93.56 406 ARG A CA 1
ATOM 3305 C C . ARG A 1 406 ? 25.564 -3.210 11.055 1.00 93.56 406 ARG A C 1
ATOM 3307 O O . ARG A 1 406 ? 26.165 -3.394 12.117 1.00 93.56 406 ARG A O 1
ATOM 3314 N N . GLY A 1 407 ? 25.104 -4.206 10.300 1.00 92.50 407 GLY A N 1
ATOM 3315 C CA . GLY A 1 407 ? 25.131 -5.621 10.673 1.00 92.50 407 GLY A CA 1
ATOM 3316 C C . GLY A 1 407 ? 26.453 -6.338 10.407 1.00 92.50 407 GLY A C 1
ATOM 3317 O O . GLY A 1 407 ? 26.877 -7.143 11.235 1.00 92.50 407 GLY A O 1
ATOM 3318 N N . LEU A 1 408 ? 27.147 -6.012 9.313 1.00 91.94 408 LEU A N 1
ATOM 3319 C CA . LEU A 1 408 ? 28.411 -6.654 8.923 1.00 91.94 408 LEU A CA 1
ATOM 3320 C C . LEU A 1 408 ? 29.483 -6.648 10.029 1.00 91.94 408 LEU A C 1
ATOM 3322 O O . LEU A 1 408 ? 30.077 -7.703 10.256 1.00 91.94 408 LEU A O 1
ATOM 3326 N N . PRO A 1 409 ? 29.723 -5.539 10.763 1.00 90.44 409 PRO A N 1
ATOM 3327 C CA . PRO A 1 409 ? 30.681 -5.540 11.870 1.00 90.44 409 PRO A CA 1
ATOM 3328 C C . PRO A 1 409 ? 30.262 -6.423 13.055 1.00 90.44 409 PRO A C 1
ATOM 3330 O O . PRO A 1 409 ? 31.115 -6.881 13.807 1.00 90.44 409 PRO A O 1
ATOM 3333 N N . GLN A 1 410 ? 28.958 -6.643 13.246 1.00 89.25 410 GLN A N 1
ATOM 3334 C CA . GLN A 1 410 ? 28.404 -7.388 14.385 1.00 89.25 410 GLN A CA 1
ATOM 3335 C C . GLN A 1 410 ? 28.350 -8.894 14.106 1.00 89.25 410 GLN A C 1
ATOM 3337 O O . GLN A 1 410 ? 28.584 -9.711 14.998 1.00 89.25 410 GLN A O 1
ATOM 3342 N N . ARG A 1 411 ? 28.052 -9.264 12.857 1.00 89.38 411 ARG A N 1
ATOM 3343 C CA . ARG A 1 411 ? 28.009 -10.645 12.376 1.00 89.38 411 ARG A CA 1
ATOM 3344 C C . ARG A 1 411 ? 28.622 -10.712 10.971 1.00 89.38 411 ARG A C 1
ATOM 3346 O O . ARG A 1 411 ? 27.894 -10.580 9.981 1.00 89.38 411 ARG A O 1
ATOM 3353 N N . PRO A 1 412 ? 29.949 -10.908 10.873 1.00 88.94 412 PRO A N 1
ATOM 3354 C CA . PRO A 1 412 ? 30.638 -11.008 9.593 1.00 88.94 412 PRO A CA 1
ATOM 3355 C C . PRO A 1 412 ? 30.123 -12.178 8.752 1.00 88.94 412 PRO A C 1
ATOM 3357 O O . PRO A 1 412 ? 29.806 -13.247 9.277 1.00 88.94 412 PRO A O 1
ATOM 3360 N N . LEU A 1 413 ? 30.073 -11.976 7.437 1.00 90.06 413 LEU A N 1
ATOM 3361 C CA . LEU A 1 413 ? 29.720 -13.021 6.481 1.00 90.06 413 LEU A CA 1
ATOM 3362 C C . LEU A 1 413 ? 30.884 -14.013 6.287 1.00 90.06 413 LEU A C 1
ATOM 3364 O O . LEU A 1 413 ? 32.048 -13.592 6.310 1.00 90.06 413 LEU A O 1
ATOM 3368 N N . PRO A 1 414 ? 30.600 -15.305 6.044 1.00 90.06 414 PRO A N 1
ATOM 3369 C CA . PRO A 1 414 ? 31.582 -16.258 5.533 1.00 90.06 414 PRO A CA 1
ATOM 3370 C C . PRO A 1 414 ? 32.254 -15.755 4.240 1.00 90.06 414 PRO A C 1
ATOM 3372 O O . PRO A 1 414 ? 31.633 -15.004 3.492 1.00 90.06 414 PRO A O 1
ATOM 3375 N N . PRO A 1 415 ? 33.490 -16.185 3.915 1.00 85.56 415 PRO A N 1
ATOM 3376 C CA . PRO A 1 415 ? 34.208 -15.696 2.733 1.00 85.56 415 PRO A CA 1
ATOM 3377 C C . PRO A 1 415 ? 33.443 -15.834 1.406 1.00 85.56 415 PRO A C 1
ATOM 3379 O O . PRO A 1 415 ? 33.477 -14.908 0.603 1.00 85.56 415 PRO A O 1
ATOM 3382 N N . GLY A 1 416 ? 32.719 -16.942 1.196 1.00 84.88 416 GLY A N 1
ATOM 3383 C CA . GLY A 1 416 ? 31.909 -17.142 -0.016 1.00 84.88 416 GLY A CA 1
ATOM 3384 C C . GLY A 1 416 ? 30.775 -16.120 -0.149 1.00 84.88 416 GLY A C 1
ATOM 3385 O O . GLY A 1 416 ? 30.614 -15.503 -1.198 1.00 84.88 416 GLY A O 1
ATOM 3386 N N . ASP A 1 417 ? 30.064 -15.859 0.946 1.00 88.94 417 ASP A N 1
ATOM 3387 C CA . ASP A 1 417 ? 28.963 -14.890 0.991 1.00 88.94 417 ASP A CA 1
ATOM 3388 C C . ASP A 1 417 ? 29.476 -13.438 0.869 1.00 88.94 417 ASP A C 1
ATOM 3390 O O . ASP A 1 417 ? 28.765 -12.550 0.398 1.00 88.94 417 ASP A O 1
ATOM 3394 N N . GLN A 1 418 ? 30.732 -13.169 1.258 1.00 91.31 418 GLN A N 1
ATOM 3395 C CA . GLN A 1 418 ? 31.368 -11.868 1.020 1.00 91.31 418 GLN A CA 1
ATOM 3396 C C . GLN A 1 418 ? 31.610 -11.608 -0.470 1.00 91.31 418 GLN A C 1
ATOM 3398 O O . GLN A 1 418 ? 31.432 -10.475 -0.918 1.00 91.31 418 GLN A O 1
ATOM 3403 N N . ASP A 1 419 ? 32.011 -12.624 -1.239 1.00 90.31 419 ASP A N 1
ATOM 3404 C CA . ASP A 1 419 ? 32.173 -12.500 -2.693 1.00 90.31 419 ASP A CA 1
ATOM 3405 C C . ASP A 1 419 ? 30.829 -12.265 -3.389 1.00 90.31 419 ASP A C 1
ATOM 3407 O O . ASP A 1 419 ? 30.731 -11.410 -4.275 1.00 90.31 419 ASP A O 1
ATOM 3411 N N . GLU A 1 420 ? 29.776 -12.953 -2.940 1.00 92.56 420 GLU A N 1
ATOM 3412 C CA . GLU A 1 420 ? 28.410 -12.724 -3.416 1.00 92.56 420 GLU A CA 1
ATOM 3413 C C . GLU A 1 420 ? 27.951 -11.288 -3.134 1.00 92.56 420 GLU A C 1
ATOM 3415 O O . GLU A 1 420 ? 27.462 -10.603 -4.037 1.00 92.56 420 GLU A O 1
ATOM 3420 N N . LEU A 1 421 ? 28.199 -10.779 -1.923 1.00 95.25 421 LEU A N 1
ATOM 3421 C CA . LEU A 1 421 ? 27.886 -9.394 -1.582 1.00 95.25 421 LEU A CA 1
ATOM 3422 C C . LEU A 1 421 ? 28.690 -8.392 -2.428 1.00 95.25 421 LEU A C 1
ATOM 3424 O O . LEU A 1 421 ? 28.123 -7.401 -2.888 1.00 95.25 421 LEU A O 1
ATOM 3428 N N . ARG A 1 422 ? 29.985 -8.629 -2.688 1.00 95.44 422 ARG A N 1
ATOM 3429 C CA . ARG A 1 422 ? 30.785 -7.759 -3.577 1.00 95.44 422 ARG A CA 1
ATOM 3430 C C . ARG A 1 422 ? 30.180 -7.690 -4.976 1.00 95.44 422 ARG A C 1
ATOM 3432 O O . ARG A 1 422 ? 30.075 -6.596 -5.535 1.00 95.44 422 ARG A O 1
ATOM 3439 N N . LYS A 1 423 ? 29.768 -8.836 -5.525 1.00 95.38 423 LYS A N 1
ATOM 3440 C CA . LYS A 1 423 ? 29.108 -8.908 -6.832 1.00 95.38 423 LYS A CA 1
ATOM 3441 C C . LYS A 1 423 ? 27.792 -8.129 -6.824 1.00 95.38 423 LYS A C 1
ATOM 3443 O O . LYS A 1 423 ? 27.623 -7.235 -7.648 1.00 95.38 423 LYS A O 1
ATOM 3448 N N . LEU A 1 424 ? 26.931 -8.385 -5.839 1.00 97.00 424 LEU A N 1
ATOM 3449 C CA . LEU A 1 424 ? 25.649 -7.699 -5.683 1.00 97.00 424 LEU A CA 1
ATOM 3450 C C . LEU A 1 424 ? 25.817 -6.173 -5.594 1.00 97.00 424 LEU A C 1
ATOM 3452 O O . LEU A 1 424 ? 25.116 -5.427 -6.273 1.00 97.00 424 LEU A O 1
ATOM 3456 N N . LEU A 1 425 ? 26.768 -5.687 -4.792 1.00 96.94 425 LEU A N 1
ATOM 3457 C CA . LEU A 1 425 ? 27.065 -4.255 -4.679 1.00 96.94 425 LEU A CA 1
ATOM 3458 C C . LEU A 1 425 ? 27.535 -3.652 -6.013 1.00 96.94 425 LEU A C 1
ATOM 3460 O O . LEU A 1 425 ? 27.181 -2.513 -6.328 1.00 96.94 425 LEU A O 1
ATOM 3464 N N . GLY A 1 426 ? 28.297 -4.413 -6.804 1.00 95.88 426 GLY A N 1
ATOM 3465 C CA . GLY A 1 426 ? 28.686 -4.046 -8.166 1.00 95.88 426 GLY A CA 1
ATOM 3466 C C . GLY A 1 426 ? 27.488 -3.923 -9.110 1.00 95.88 426 GLY A C 1
ATOM 3467 O O . GLY A 1 426 ? 27.360 -2.909 -9.804 1.00 95.88 426 GLY A O 1
ATOM 3468 N N . ASP A 1 427 ? 26.585 -4.902 -9.079 1.00 95.62 427 ASP A N 1
ATOM 3469 C CA . ASP A 1 427 ? 25.370 -4.934 -9.901 1.00 95.62 427 ASP A CA 1
ATOM 3470 C C . ASP A 1 427 ? 24.439 -3.759 -9.548 1.00 95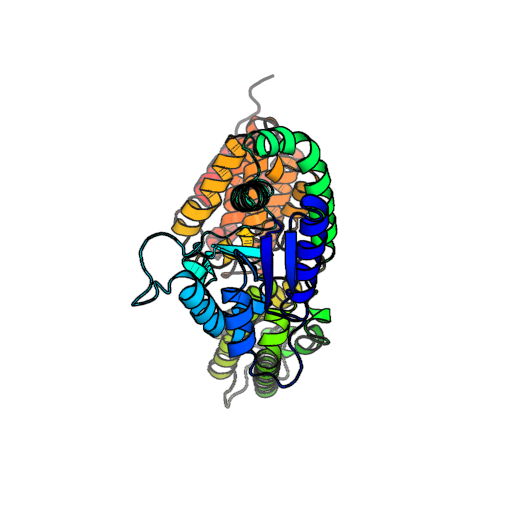.62 427 ASP A C 1
ATOM 3472 O O . ASP A 1 427 ? 24.023 -2.995 -10.426 1.00 95.62 427 ASP A O 1
ATOM 3476 N N . ILE A 1 428 ? 24.226 -3.503 -8.249 1.00 94.94 428 ILE A N 1
ATOM 3477 C CA . ILE A 1 428 ? 23.471 -2.339 -7.759 1.00 94.94 428 ILE A CA 1
ATOM 3478 C C . ILE A 1 428 ? 24.103 -1.031 -8.255 1.00 94.94 428 ILE A C 1
ATOM 3480 O O . ILE A 1 428 ? 23.406 -0.138 -8.749 1.00 94.94 428 ILE A O 1
ATOM 3484 N N . HIS A 1 429 ? 25.426 -0.889 -8.131 1.00 93.38 429 HIS A N 1
ATOM 3485 C CA . HIS A 1 429 ? 26.123 0.319 -8.565 1.00 93.38 429 HIS A CA 1
ATOM 3486 C C . HIS A 1 429 ? 25.969 0.544 -10.077 1.00 93.38 429 HIS A C 1
ATOM 3488 O O . HIS A 1 429 ? 25.761 1.678 -10.523 1.00 93.38 429 HIS A O 1
ATOM 3494 N N . GLN A 1 430 ? 26.026 -0.524 -10.877 1.00 91.94 430 GLN A N 1
ATOM 3495 C CA . GLN A 1 430 ? 25.820 -0.452 -12.320 1.00 91.94 430 GLN A CA 1
ATOM 3496 C C . GLN A 1 430 ? 24.381 -0.055 -12.676 1.00 91.94 430 GLN A C 1
ATOM 3498 O O . GLN A 1 430 ? 24.190 0.811 -13.535 1.00 91.94 430 GLN A O 1
ATOM 3503 N N . MET A 1 431 ? 23.381 -0.625 -12.000 1.00 91.19 431 MET A N 1
ATOM 3504 C CA . MET A 1 431 ? 21.970 -0.274 -12.178 1.00 91.19 431 MET A CA 1
ATOM 3505 C C . MET A 1 431 ? 21.716 1.209 -11.863 1.00 91.19 431 MET A C 1
ATOM 3507 O O . MET A 1 431 ? 21.119 1.917 -12.679 1.00 91.19 431 MET A O 1
ATOM 3511 N N . ILE A 1 432 ? 22.246 1.724 -10.745 1.00 89.38 432 ILE A N 1
ATOM 3512 C CA . ILE A 1 432 ? 22.119 3.146 -10.371 1.00 89.38 432 ILE A CA 1
ATOM 3513 C C . ILE A 1 432 ? 22.742 4.051 -11.444 1.00 89.38 432 ILE A C 1
ATOM 3515 O O . ILE A 1 432 ? 22.160 5.070 -11.819 1.00 89.38 432 ILE A O 1
ATOM 3519 N N . ARG A 1 433 ? 23.910 3.676 -11.987 1.00 87.12 433 ARG A N 1
ATOM 3520 C CA . ARG A 1 433 ? 24.560 4.437 -13.068 1.00 87.12 433 ARG A CA 1
ATOM 3521 C C . ARG A 1 433 ? 23.742 4.445 -14.358 1.00 87.12 433 ARG A C 1
ATOM 3523 O O . ARG A 1 433 ? 23.682 5.484 -15.007 1.00 87.12 433 ARG A O 1
ATOM 3530 N N . ARG A 1 434 ? 23.136 3.315 -14.735 1.00 84.94 434 ARG A N 1
ATOM 3531 C CA . ARG A 1 434 ? 22.316 3.191 -15.956 1.00 84.94 434 ARG A CA 1
ATOM 3532 C C . ARG A 1 434 ? 21.011 3.980 -15.860 1.00 84.94 434 ARG A C 1
ATOM 3534 O O . ARG A 1 434 ? 20.623 4.617 -16.832 1.00 84.94 434 ARG A O 1
ATOM 3541 N N . SER A 1 435 ? 20.356 3.944 -14.702 1.00 80.88 435 SER A N 1
ATOM 3542 C CA . SER A 1 435 ? 19.075 4.625 -14.460 1.00 80.88 435 SER A CA 1
ATOM 3543 C C . SER A 1 435 ? 19.218 6.123 -14.168 1.00 80.88 435 SER A C 1
ATOM 3545 O O . SER A 1 435 ? 18.245 6.865 -14.261 1.00 80.88 435 SER A O 1
ATOM 3547 N N . GLY A 1 436 ? 20.412 6.590 -13.782 1.00 78.69 436 GLY A N 1
ATOM 3548 C CA . GLY A 1 436 ? 20.604 7.962 -13.300 1.00 78.69 436 GLY A CA 1
ATOM 3549 C C . GLY A 1 436 ? 19.901 8.235 -11.962 1.00 78.69 436 GLY A C 1
ATOM 3550 O O . GLY A 1 436 ? 19.675 9.395 -11.599 1.00 78.69 436 GLY A O 1
ATOM 3551 N N . ALA A 1 437 ? 19.538 7.175 -11.237 1.00 79.88 437 ALA A N 1
ATOM 3552 C CA . ALA A 1 437 ? 18.930 7.253 -9.919 1.00 79.88 437 ALA A CA 1
ATOM 3553 C C . ALA A 1 437 ? 19.960 7.704 -8.851 1.00 79.88 437 ALA A C 1
ATOM 3555 O O . ALA A 1 437 ? 21.136 7.921 -9.140 1.00 79.88 437 ALA A O 1
ATOM 3556 N N . ASP A 1 438 ? 19.530 7.896 -7.599 1.00 83.50 438 ASP A N 1
ATOM 3557 C CA . ASP A 1 438 ? 20.392 8.355 -6.487 1.00 83.50 438 ASP A CA 1
ATOM 3558 C C . ASP A 1 438 ? 21.060 9.729 -6.734 1.00 83.50 438 ASP A C 1
ATOM 3560 O O . ASP A 1 438 ? 22.270 9.918 -6.552 1.00 83.50 438 ASP A O 1
ATOM 3564 N N . ARG A 1 439 ? 20.256 10.735 -7.115 1.00 78.81 439 ARG A N 1
ATOM 3565 C CA . ARG A 1 439 ? 20.726 12.123 -7.321 1.00 78.81 439 ARG A CA 1
ATOM 3566 C C . ARG A 1 439 ? 21.468 12.694 -6.104 1.00 78.81 439 ARG A C 1
ATOM 3568 O O . ARG A 1 439 ? 22.416 13.451 -6.270 1.00 78.81 439 ARG A O 1
ATOM 3575 N N . GLY A 1 440 ? 21.068 12.303 -4.890 1.00 79.06 440 GLY A N 1
ATOM 3576 C CA . GLY A 1 440 ? 21.713 12.712 -3.634 1.00 79.06 440 GLY A CA 1
ATOM 3577 C C . GLY A 1 440 ? 22.983 11.928 -3.264 1.00 79.06 440 GLY A C 1
ATOM 3578 O O . GLY A 1 440 ? 23.620 12.236 -2.251 1.00 79.06 440 GLY A O 1
ATOM 3579 N N . GLY A 1 441 ? 23.341 10.897 -4.037 1.00 87.56 441 GLY A N 1
ATOM 3580 C CA . GLY A 1 441 ? 24.544 10.086 -3.830 1.00 87.56 441 GLY A CA 1
ATOM 3581 C C . GLY A 1 441 ? 24.590 9.346 -2.490 1.00 87.56 441 GLY A C 1
ATOM 3582 O O . GLY A 1 441 ? 25.676 9.018 -2.021 1.00 87.56 441 GLY A O 1
ATOM 3583 N N . GLN A 1 442 ? 23.461 9.187 -1.793 1.00 90.94 442 GLN A N 1
ATOM 3584 C CA . GLN A 1 442 ? 23.438 8.578 -0.456 1.00 90.94 442 GLN A CA 1
ATOM 3585 C C . GLN A 1 442 ? 23.653 7.070 -0.563 1.00 90.94 442 GLN A C 1
ATOM 3587 O O . GLN A 1 442 ? 24.441 6.505 0.192 1.00 90.94 442 GLN A O 1
ATOM 3592 N N . THR A 1 443 ? 23.009 6.447 -1.548 1.00 92.12 443 THR A N 1
ATOM 3593 C CA . THR A 1 443 ? 23.101 5.003 -1.785 1.00 92.12 443 THR A CA 1
ATOM 3594 C C . THR A 1 443 ? 24.486 4.634 -2.307 1.00 92.12 443 THR A C 1
ATOM 3596 O O . THR A 1 443 ? 25.098 3.695 -1.810 1.00 92.12 443 THR A O 1
ATOM 3599 N N . ARG A 1 444 ? 25.045 5.421 -3.237 1.00 93.19 444 ARG A N 1
ATOM 3600 C CA . ARG A 1 444 ? 26.415 5.207 -3.739 1.00 93.19 444 ARG A CA 1
ATOM 3601 C C . ARG A 1 444 ? 27.474 5.289 -2.641 1.00 93.19 444 ARG A C 1
ATOM 3603 O O . ARG A 1 444 ? 28.306 4.395 -2.551 1.00 93.19 444 ARG A O 1
ATOM 3610 N N . ARG A 1 445 ? 27.397 6.297 -1.765 1.00 94.62 445 ARG A N 1
ATOM 3611 C CA . ARG A 1 445 ? 28.310 6.420 -0.613 1.00 94.62 445 ARG A CA 1
ATOM 3612 C C . ARG A 1 445 ? 28.221 5.219 0.326 1.00 94.62 445 ARG A C 1
ATOM 3614 O O . ARG A 1 445 ? 29.233 4.770 0.847 1.00 94.62 445 ARG A O 1
ATOM 3621 N N . LEU A 1 446 ? 27.017 4.699 0.542 1.00 95.19 446 LEU A N 1
ATOM 3622 C CA . LEU A 1 446 ? 26.796 3.516 1.369 1.00 95.19 446 LEU A CA 1
ATOM 3623 C C . LEU A 1 446 ? 27.413 2.255 0.741 1.00 95.19 446 LEU A C 1
ATOM 3625 O O . LEU A 1 446 ? 28.092 1.505 1.435 1.00 95.19 446 LEU A O 1
ATOM 3629 N N . ILE A 1 447 ? 27.261 2.073 -0.574 1.00 95.19 447 ILE A N 1
ATOM 3630 C CA . ILE A 1 447 ? 27.912 0.990 -1.331 1.00 95.19 447 ILE A CA 1
ATOM 3631 C C . ILE A 1 447 ? 29.439 1.069 -1.203 1.00 95.19 447 ILE A C 1
ATOM 3633 O O . ILE A 1 447 ? 30.086 0.059 -0.944 1.00 95.19 447 ILE A O 1
ATOM 3637 N N . GLU A 1 448 ? 30.020 2.262 -1.345 1.00 93.88 448 GLU A N 1
ATOM 3638 C CA . GLU A 1 448 ? 31.468 2.467 -1.208 1.00 93.88 448 GLU A CA 1
ATOM 3639 C C . GLU A 1 448 ? 31.977 2.079 0.189 1.00 93.88 448 GLU A C 1
ATOM 3641 O O . GLU A 1 448 ? 33.007 1.412 0.300 1.00 93.88 448 GLU A O 1
ATOM 3646 N N . ARG A 1 449 ? 31.240 2.429 1.255 1.00 94.19 449 ARG A N 1
ATOM 3647 C CA . ARG A 1 449 ? 31.585 2.014 2.628 1.00 94.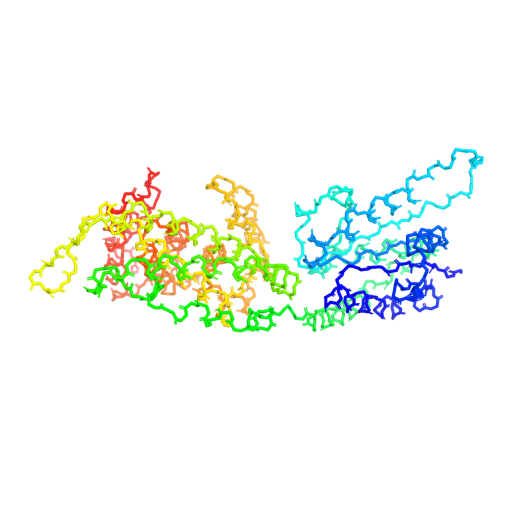19 449 ARG A CA 1
ATOM 3648 C C . ARG A 1 449 ? 31.538 0.500 2.803 1.00 94.19 449 ARG A C 1
ATOM 3650 O O . ARG A 1 449 ? 32.472 -0.069 3.363 1.00 94.19 449 ARG A O 1
ATOM 3657 N N . LEU A 1 450 ? 30.496 -0.146 2.285 1.00 94.69 450 LEU A N 1
ATOM 3658 C CA . LEU A 1 450 ? 30.349 -1.600 2.333 1.00 94.69 450 LEU A CA 1
ATOM 3659 C C . LEU A 1 450 ? 31.490 -2.308 1.590 1.00 94.69 450 LEU A C 1
ATOM 3661 O O . LEU A 1 450 ? 32.096 -3.234 2.125 1.00 94.69 450 LEU A O 1
ATOM 3665 N N . LEU A 1 451 ? 31.846 -1.837 0.392 1.00 93.69 451 LEU A N 1
ATOM 3666 C CA . LEU A 1 451 ? 32.978 -2.373 -0.368 1.00 93.69 451 LEU A CA 1
ATOM 3667 C C . LEU A 1 451 ? 34.308 -2.198 0.382 1.00 93.69 451 LEU A C 1
ATOM 3669 O O . LEU A 1 451 ? 35.121 -3.121 0.401 1.00 93.69 451 LEU A O 1
ATOM 3673 N N . ALA A 1 452 ? 34.518 -1.054 1.040 1.00 91.00 452 ALA A N 1
ATOM 3674 C CA . ALA A 1 452 ? 35.709 -0.813 1.855 1.00 91.00 452 ALA A CA 1
ATOM 3675 C C . ALA A 1 452 ? 35.779 -1.736 3.087 1.00 91.00 452 ALA A C 1
ATOM 3677 O O . ALA A 1 452 ? 36.851 -2.257 3.410 1.00 91.00 452 ALA A O 1
ATOM 3678 N N . ALA A 1 453 ? 34.644 -1.989 3.745 1.00 88.94 453 ALA A N 1
ATOM 3679 C CA . ALA A 1 453 ? 34.561 -2.933 4.857 1.00 88.94 453 ALA A CA 1
ATOM 3680 C C . ALA A 1 453 ? 34.916 -4.364 4.415 1.00 88.94 453 ALA A C 1
ATOM 3682 O O . ALA A 1 453 ? 35.646 -5.059 5.115 1.00 88.94 453 ALA A O 1
ATOM 3683 N N . LEU A 1 454 ? 34.480 -4.775 3.220 1.00 87.25 454 LEU A N 1
ATOM 3684 C CA . LEU A 1 454 ? 34.799 -6.086 2.642 1.00 87.25 454 LEU A CA 1
ATOM 3685 C C . LEU A 1 454 ? 36.246 -6.199 2.138 1.00 87.25 454 LEU A C 1
ATOM 3687 O O . LEU A 1 454 ? 36.736 -7.311 1.955 1.00 87.25 454 LEU A O 1
ATOM 3691 N N . ALA A 1 455 ? 36.925 -5.084 1.864 1.00 81.44 455 ALA A N 1
ATOM 3692 C CA . ALA A 1 455 ? 38.325 -5.067 1.431 1.00 81.44 455 ALA A CA 1
ATOM 3693 C C . ALA A 1 455 ? 39.319 -5.106 2.605 1.00 81.44 455 ALA A C 1
ATOM 3695 O O . ALA A 1 455 ? 40.497 -5.406 2.405 1.00 81.44 455 ALA A O 1
ATOM 3696 N N . SER A 1 456 ? 38.863 -4.799 3.822 1.00 65.62 456 SER A N 1
ATOM 3697 C CA . SER A 1 456 ? 39.716 -4.800 5.008 1.00 65.62 456 SER A CA 1
ATOM 3698 C C . SER A 1 456 ? 39.992 -6.251 5.428 1.00 65.62 456 SER A C 1
ATOM 3700 O O . SER A 1 456 ? 39.046 -6.974 5.742 1.00 65.62 456 SER A O 1
ATOM 3702 N N . PRO A 1 457 ? 41.255 -6.722 5.425 1.00 52.28 457 PRO A N 1
ATOM 3703 C CA . PRO A 1 457 ? 41.564 -8.074 5.866 1.00 52.28 457 PRO A CA 1
ATOM 3704 C C . PRO A 1 457 ? 41.171 -8.208 7.334 1.00 52.28 457 PRO A C 1
ATOM 3706 O O . PRO A 1 457 ? 41.432 -7.298 8.119 1.00 52.28 457 PRO A O 1
ATOM 3709 N N . SER A 1 458 ? 40.564 -9.339 7.688 1.00 46.62 458 SER A N 1
ATOM 3710 C CA . SER A 1 458 ? 40.174 -9.744 9.038 1.00 46.62 458 SER A CA 1
ATOM 3711 C C . SER A 1 458 ? 41.357 -9.662 10.018 1.00 46.62 458 SER A C 1
ATOM 3713 O O . SER A 1 458 ? 41.996 -10.659 10.345 1.00 46.62 458 SER A O 1
ATOM 3715 N N . GLN A 1 459 ? 41.692 -8.460 10.482 1.00 39.03 459 GLN A N 1
ATOM 3716 C CA . GLN A 1 459 ? 42.600 -8.223 11.591 1.00 39.03 459 GLN A CA 1
ATOM 3717 C C . GLN A 1 459 ? 41.780 -8.255 12.870 1.00 39.03 459 GLN A C 1
ATOM 3719 O O . GLN A 1 459 ? 41.375 -7.219 13.382 1.00 39.03 459 GLN A O 1
ATOM 3724 N N . GLN A 1 460 ? 41.530 -9.469 13.347 1.00 32.94 460 GLN A N 1
ATOM 3725 C CA . GLN A 1 460 ? 41.514 -9.834 14.763 1.00 32.94 460 GLN A CA 1
ATOM 3726 C C . GLN A 1 460 ? 41.345 -11.357 14.825 1.00 32.94 460 GLN A C 1
ATOM 3728 O O . GLN A 1 460 ? 40.246 -11.893 14.701 1.00 32.94 460 GLN A O 1
ATOM 3733 N N . ARG A 1 461 ? 42.498 -12.032 14.893 1.00 34.88 461 ARG A N 1
ATOM 3734 C CA . ARG A 1 461 ? 42.627 -13.359 15.500 1.00 34.88 461 ARG A CA 1
ATOM 3735 C C . ARG A 1 461 ? 42.528 -13.227 17.010 1.00 34.88 461 ARG A C 1
ATOM 3737 O O . ARG A 1 461 ? 42.985 -12.172 17.509 1.00 34.88 461 ARG A O 1
#

Sequence (461 aa):
MSIRLFVCWSGERRGKPLAAIMKAWLEQIFGDALDIVYSGDIEKGALWFDDLTQKLEGAQAGLICITPEALRSPWIHFEAGALFRAVTARGNGTPPGRKQESRIYTLLHGVDPGELALPLSAFQHTRSDDEHDVRRLVETIIRTVGRTDAEVEEWPAQYEQYWRDLRNRLETLQPLETEEAYPGFERLFQRKTFNEPFDECTNQNWVDRYVATLQTLERLHQRQPELANGAKPYLADLLDELIAQLDGYAMDLQAFLIREEKFGFTDEGKLDLAPGIVKPLERRRKRIKQLVLQMLQPGGDPVLEDARRYARLTTTAERKSLLIHPYQRRIEQGDAELSRPEKLERYPTSLWDFDRIVFYLVCENQERPDTAELVRAAARELERLEALDETGSLTPLYYALRALDRGLPQRPLPPGDQDELRKLLGDIHQMIRRSGADRGGQTRRLIERLLAALASPSQQR

Foldseek 3Di:
DAFEEEEEEDDDQQGQLLSVLVVVLVCVVQPRNYDYHYLVPDDPPPPSLVVVLVSLLVGQEYEYEYELLLLPDPVNVVVLVSNCCSQPPPDPDDDPDDDRRYYYAYEYELDDLVSDDPPSNVDDYQYLVDLVSVLVVSLVVCVSSVDDVVVVVVPPVCSVVSSVVSVVSSVVSAFDAPCRLPPCLVVLQPDCLQVPAQQRPLVLVLVVSLVSLVVSLVVLVVSLSSCSNRGRVVLNVLSVVLSVLSVVLSVLSVVQRPDPDDFDHDPVRTGDDDCVNRVSNVLSSLSNVLSSCLRNDDLSDALDSCLSVLVPDDDPVCNVPVALVVLLVCLLVPVVVLVDPVLLVNQLVHPGLSSLLSNLSNQLNDLAHPLLVLLVSLLVLLVVCVSNQLNRDCRSNLSSLVSNLSRCVRDPDDPVVLVVSLVSLVSVVVSCVVRVPPPVCSSVVSSVSSVVVSVDPPPDD

pLDDT: mean 82.51, std 14.25, range [32.94, 97.94]